Protein AF-B4G5T5-F1 (afdb_monomer)

pLDDT: mean 80.89, std 23.99, range [21.5, 98.88]

InterPro domains:
  IPR000542 Acyltransferase ChoActase/COT/CPT [PS00440] (397-424)
  IPR000542 Acyltransferase ChoActase/COT/CPT [PTHR22589] (77-464)
  IPR023213 Chloramphenicol acetyltransferase-like domain superfamily [G3DSA:3.30.559.10] (88-148)
  IPR039551 Choline/Carnitine o-acyltransferase, domain 1 and 2 [PF00755] (92-477)
  IPR042231 Choline/Carnitine o-acyltransferase, domain 2 [G3DSA:3.30.559.70] (149-470)

Solvent-accessible surface area (backbone atoms only — not comparable to full-atom values): 28718 Å² total; per-residue (Å²): 133,82,88,80,86,80,91,81,91,89,86,82,87,83,92,90,80,95,79,84,89,85,88,84,92,81,88,82,90,82,89,86,91,84,77,86,75,74,69,66,64,66,60,62,64,66,65,71,78,76,76,92,78,84,82,95,83,80,96,78,65,81,78,69,75,79,72,69,79,90,82,81,85,76,99,66,79,55,50,44,101,61,67,43,63,73,72,70,81,60,71,81,80,77,57,68,69,59,53,53,53,51,50,51,63,66,39,57,87,78,46,54,72,71,58,49,54,52,50,52,52,52,48,52,56,34,63,33,89,93,27,64,43,59,56,53,51,50,52,51,51,56,39,37,74,76,37,77,52,64,54,52,69,58,50,50,34,66,75,42,30,56,51,48,64,30,39,51,77,75,57,23,55,46,42,70,48,88,53,48,90,50,92,49,71,63,50,52,17,45,54,52,16,51,53,51,48,41,51,48,55,50,50,50,32,53,69,73,40,65,62,78,84,50,50,38,84,63,100,50,63,70,41,75,51,86,63,71,40,62,77,33,46,51,21,16,21,52,42,62,25,68,80,44,37,48,78,46,68,58,81,87,73,83,64,92,64,60,67,39,36,31,32,38,22,34,81,30,41,40,27,47,41,76,48,25,36,66,92,75,46,68,60,50,53,49,52,42,16,51,49,45,43,48,50,71,58,51,58,76,68,57,96,61,87,58,72,46,66,27,29,45,46,53,32,37,30,41,58,29,20,52,55,48,55,62,42,48,73,37,71,62,34,36,52,48,51,50,52,57,39,58,11,43,37,35,39,24,50,41,76,71,77,60,64,75,49,82,51,77,89,53,95,85,58,79,80,73,91,56,59,38,83,82,29,42,57,63,35,49,35,43,43,29,30,50,17,76,20,56,92,59,38,27,19,31,42,57,59,38,32,23,35,30,42,35,42,28,72,61,16,42,35,36,31,30,32,30,47,87,53,38,63,68,67,60,56,48,54,53,52,51,54,42,50,49,50,50,66,78,53,63,84,76,88,77,70,66,73,86,69,92,67,80,77,59,50,70,60,72,76,79,69,91,43,77,66,63,53,50,45,54,61,50,36,35,48,56,53,41,58,79,75,112

Structure (mmCIF, N/CA/C/O backbone):
data_AF-B4G5T5-F1
#
_entry.id   AF-B4G5T5-F1
#
loop_
_atom_site.group_PDB
_atom_site.id
_atom_site.type_symbol
_atom_site.label_atom_id
_atom_site.label_alt_id
_atom_site.label_comp_id
_atom_site.label_asym_id
_atom_site.label_entity_id
_atom_site.label_seq_id
_atom_site.pdbx_PDB_ins_code
_atom_site.Cartn_x
_atom_site.Cartn_y
_atom_site.Cartn_z
_atom_site.occupancy
_atom_site.B_iso_or_equiv
_atom_site.auth_seq_id
_atom_site.auth_comp_id
_atom_site.auth_asym_id
_atom_site.auth_atom_id
_atom_site.pdbx_PDB_model_num
ATOM 1 N N . VAL A 1 1 ? 51.415 0.423 29.232 1.00 28.81 1 VAL A N 1
ATOM 2 C CA . VAL A 1 1 ? 52.411 -0.568 28.765 1.00 28.81 1 VAL A CA 1
ATOM 3 C C . VAL A 1 1 ? 51.778 -1.937 28.907 1.00 28.81 1 VAL A C 1
ATOM 5 O O . VAL A 1 1 ? 51.051 -2.145 29.869 1.00 28.81 1 VAL A O 1
ATOM 8 N N . ALA A 1 2 ? 51.935 -2.762 27.881 1.00 24.05 2 ALA A N 1
ATOM 9 C CA . ALA A 1 2 ? 51.222 -4.009 27.656 1.00 24.05 2 ALA A CA 1
ATOM 10 C C . ALA A 1 2 ? 51.427 -5.075 28.756 1.00 24.05 2 ALA A C 1
ATOM 12 O O . ALA A 1 2 ? 52.429 -5.042 29.463 1.00 24.05 2 ALA A O 1
ATOM 13 N N . SER A 1 3 ? 50.446 -5.984 28.843 1.00 24.88 3 SER A N 1
ATOM 14 C CA . SER A 1 3 ? 50.567 -7.440 29.069 1.00 24.88 3 SER A CA 1
ATOM 15 C C . SER A 1 3 ? 51.684 -7.973 29.980 1.00 24.88 3 SER A C 1
ATOM 17 O O . SER A 1 3 ? 52.857 -7.864 29.640 1.00 24.88 3 SER A O 1
ATOM 19 N N . ASN A 1 4 ? 51.316 -8.728 31.023 1.00 25.11 4 ASN A N 1
ATOM 20 C CA . ASN A 1 4 ? 51.549 -10.180 31.040 1.00 25.11 4 ASN A CA 1
ATOM 21 C C . ASN A 1 4 ? 50.925 -10.883 32.260 1.00 25.11 4 ASN A C 1
ATOM 23 O O . ASN A 1 4 ? 50.851 -10.329 33.354 1.00 25.11 4 ASN A O 1
ATOM 27 N N . GLU A 1 5 ? 50.469 -12.106 31.975 1.00 26.98 5 GLU A N 1
ATOM 28 C CA . GLU A 1 5 ? 50.467 -13.356 32.759 1.00 26.98 5 GLU A CA 1
ATOM 29 C C . GLU A 1 5 ? 51.291 -13.328 34.065 1.00 26.98 5 GLU A C 1
ATOM 31 O O . GLU A 1 5 ? 52.328 -12.686 34.137 1.00 26.98 5 GLU A O 1
ATOM 36 N N . GLY A 1 6 ? 50.987 -14.040 35.148 1.00 23.56 6 GLY A N 1
ATOM 37 C CA . GLY A 1 6 ? 50.157 -15.214 35.378 1.00 23.56 6 GLY A CA 1
ATOM 38 C C . GLY A 1 6 ? 50.764 -15.985 36.569 1.00 23.56 6 GLY A C 1
ATOM 39 O O . GLY A 1 6 ? 51.978 -16.031 36.719 1.00 23.56 6 GLY A O 1
ATOM 40 N N . ASN A 1 7 ? 49.897 -16.591 37.384 1.00 25.59 7 ASN A N 1
ATOM 41 C CA . ASN A 1 7 ? 50.118 -17.725 38.300 1.00 25.59 7 ASN A CA 1
ATOM 42 C C . ASN A 1 7 ? 51.129 -17.691 39.471 1.00 25.59 7 ASN A C 1
ATOM 44 O O . ASN A 1 7 ? 52.339 -17.595 39.314 1.00 25.59 7 ASN A O 1
ATOM 48 N N . SER A 1 8 ? 50.605 -18.059 40.647 1.00 23.95 8 SER A N 1
ATOM 49 C CA . SER A 1 8 ? 51.092 -19.161 41.512 1.00 23.95 8 SER A CA 1
ATOM 50 C C . SER A 1 8 ? 49.940 -19.538 42.474 1.00 23.95 8 SER A C 1
ATOM 52 O O . SER A 1 8 ? 49.374 -18.659 43.111 1.00 23.95 8 SER A O 1
ATOM 54 N N . SER A 1 9 ? 49.310 -20.723 42.364 1.00 27.17 9 SER A N 1
ATOM 55 C CA . SER A 1 9 ? 49.694 -22.061 42.893 1.00 27.17 9 SER A CA 1
ATOM 56 C C . SER A 1 9 ? 49.609 -22.122 44.429 1.00 27.17 9 SER A C 1
ATOM 58 O O . SER A 1 9 ? 50.094 -21.202 45.069 1.00 27.17 9 SER A O 1
ATOM 60 N N . ALA A 1 10 ? 49.103 -23.131 45.142 1.00 28.48 10 ALA A N 1
ATOM 61 C CA . ALA A 1 10 ? 48.716 -24.537 44.935 1.00 28.48 10 ALA A CA 1
ATOM 62 C C . ALA A 1 10 ? 47.930 -24.950 46.229 1.00 28.48 10 ALA A C 1
ATOM 64 O O . ALA A 1 10 ? 47.843 -24.135 47.140 1.00 28.48 10 ALA A O 1
ATOM 65 N N . ALA A 1 11 ? 47.377 -26.135 46.509 1.00 28.88 11 ALA A N 1
ATOM 66 C CA . ALA A 1 11 ? 47.251 -27.457 45.894 1.00 28.88 11 ALA A CA 1
ATOM 67 C C . ALA A 1 11 ? 46.237 -28.269 46.751 1.00 28.88 11 ALA A C 1
ATOM 69 O O . ALA A 1 11 ? 46.096 -27.986 47.941 1.00 28.88 11 ALA A O 1
ATOM 70 N N . GLY A 1 12 ? 45.629 -29.328 46.191 1.00 24.84 12 GLY A N 1
ATOM 71 C CA . GLY A 1 12 ? 44.997 -30.405 46.976 1.00 24.84 12 GLY A CA 1
ATOM 72 C C . GLY A 1 12 ? 43.913 -31.233 46.262 1.00 24.84 12 GLY A C 1
ATOM 73 O O . GLY A 1 12 ? 42.741 -30.897 46.354 1.00 24.84 12 GLY A O 1
ATOM 74 N N . SER A 1 13 ? 44.346 -32.299 45.568 1.00 28.83 13 SER A N 1
ATOM 75 C CA . SER A 1 13 ? 43.684 -33.577 45.169 1.00 28.83 13 SER A CA 1
ATOM 76 C C . SER A 1 13 ? 42.284 -33.913 45.735 1.00 28.83 13 SER A C 1
ATOM 78 O O . SER A 1 13 ? 42.043 -33.670 46.907 1.00 28.83 13 SER A O 1
ATOM 80 N N . GLY A 1 14 ? 41.352 -34.615 45.075 1.00 25.20 14 GLY A N 1
ATOM 81 C CA . GLY A 1 14 ? 41.384 -35.473 43.885 1.00 25.20 14 GLY A CA 1
ATOM 82 C C . GLY A 1 14 ? 40.463 -36.701 44.089 1.00 25.20 14 GLY A C 1
ATOM 83 O O . GLY A 1 14 ? 40.555 -37.346 45.124 1.00 25.20 14 GLY A O 1
ATOM 84 N N . ALA A 1 15 ? 39.651 -37.018 43.067 1.00 26.38 15 ALA A N 1
ATOM 85 C CA . ALA A 1 15 ? 38.946 -38.288 42.788 1.00 26.38 15 ALA A CA 1
ATOM 86 C C . ALA A 1 15 ? 37.673 -38.677 43.588 1.00 26.38 15 ALA A C 1
ATOM 88 O O . ALA A 1 15 ? 37.775 -39.313 44.623 1.00 26.38 15 ALA A O 1
ATOM 89 N N . GLU A 1 16 ? 36.485 -38.407 43.013 1.00 28.25 16 GLU A N 1
ATOM 90 C CA . GLU A 1 16 ? 35.292 -39.297 42.978 1.00 28.25 16 GLU A CA 1
ATOM 91 C C . GLU A 1 16 ? 34.114 -38.601 42.246 1.00 28.25 16 GLU A C 1
ATOM 93 O O . GLU A 1 16 ? 33.426 -37.767 42.825 1.00 28.25 16 GLU A O 1
ATOM 98 N N . SER A 1 17 ? 33.893 -38.894 40.952 1.00 29.84 17 SER A N 1
ATOM 99 C CA . SER A 1 17 ? 32.582 -38.736 40.251 1.00 29.84 17 SER A CA 1
ATOM 100 C C . SER A 1 17 ? 32.597 -39.117 38.757 1.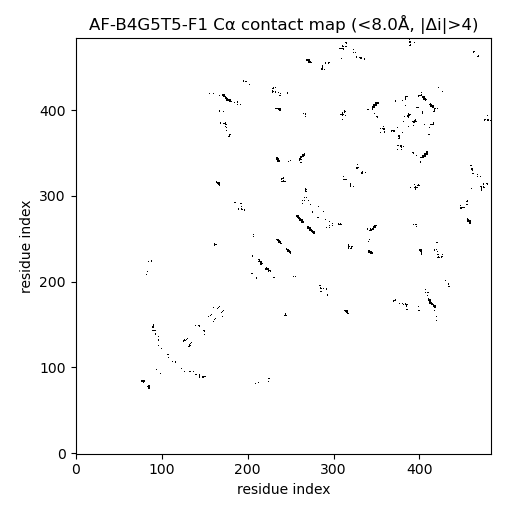00 29.84 17 SER A C 1
ATOM 102 O O . SER A 1 17 ? 31.680 -38.791 38.004 1.00 29.84 17 SER A O 1
ATOM 104 N N . ALA A 1 18 ? 33.596 -39.873 38.297 1.00 30.55 18 ALA A N 1
ATOM 105 C CA . ALA A 1 18 ? 33.568 -40.509 36.982 1.00 30.55 18 ALA A CA 1
ATOM 106 C C . ALA A 1 18 ? 32.863 -41.879 37.071 1.00 30.55 18 ALA A C 1
ATOM 108 O O . ALA A 1 18 ? 33.518 -42.914 37.011 1.00 30.55 18 ALA A O 1
ATOM 109 N N . ALA A 1 19 ? 31.539 -41.895 37.278 1.00 29.80 19 ALA A N 1
ATOM 110 C CA . ALA A 1 19 ? 30.765 -43.149 37.308 1.00 29.80 19 ALA A CA 1
ATOM 111 C C . ALA A 1 19 ? 29.279 -43.053 36.893 1.00 29.80 19 ALA A C 1
ATOM 113 O O . ALA A 1 19 ? 28.571 -44.049 37.015 1.00 29.80 19 ALA A O 1
ATOM 114 N N . LEU A 1 20 ? 28.780 -41.921 36.370 1.00 29.08 20 LEU A N 1
ATOM 115 C CA . LEU A 1 20 ? 27.360 -41.808 35.966 1.00 29.08 20 LEU A CA 1
ATOM 116 C C . LEU A 1 20 ? 27.100 -41.624 34.458 1.00 29.08 20 LEU A C 1
ATOM 118 O O . LEU A 1 20 ? 25.947 -41.555 34.044 1.00 29.08 20 LEU A O 1
ATOM 122 N N . PHE A 1 21 ? 28.143 -41.605 33.623 1.00 29.69 21 PHE A N 1
ATOM 123 C CA . PHE A 1 21 ? 28.035 -41.455 32.164 1.00 29.69 21 PHE A CA 1
ATOM 124 C C . PHE A 1 21 ? 28.532 -42.701 31.423 1.00 29.69 21 PHE A C 1
ATOM 126 O O . PHE A 1 21 ? 29.541 -42.666 30.731 1.00 29.69 21 PHE A O 1
ATOM 133 N N . SER A 1 22 ? 27.843 -43.833 31.585 1.00 27.75 22 SER A N 1
ATOM 134 C CA . SER A 1 22 ? 27.989 -44.997 30.695 1.00 27.75 22 SER A CA 1
ATOM 135 C C . SER A 1 22 ? 26.989 -46.088 31.081 1.00 27.75 22 SER A C 1
ATOM 137 O O . SER A 1 22 ? 27.328 -46.992 31.846 1.00 27.75 22 SER A O 1
ATOM 139 N N . LYS A 1 23 ? 25.764 -46.010 30.550 1.00 26.45 23 LYS A N 1
ATOM 140 C CA . LYS A 1 23 ? 24.925 -47.149 30.118 1.00 26.45 23 LYS A CA 1
ATOM 141 C C . LYS A 1 23 ? 23.498 -46.666 29.884 1.00 26.45 23 LYS A C 1
ATOM 143 O O . LYS A 1 23 ? 22.760 -46.456 30.834 1.00 26.45 23 LYS A O 1
ATOM 148 N N . LEU A 1 24 ? 23.161 -46.533 28.601 1.00 25.75 24 LEU A N 1
ATOM 149 C CA . LEU A 1 24 ? 21.877 -46.870 27.954 1.00 25.75 24 LEU A CA 1
ATOM 150 C C . LEU A 1 24 ? 21.599 -45.942 26.757 1.00 25.75 24 LEU A C 1
ATOM 152 O O . LEU A 1 24 ? 20.553 -45.318 26.635 1.00 25.75 24 LEU A O 1
ATOM 156 N N . ARG A 1 25 ? 22.546 -45.922 25.808 1.00 23.75 25 ARG A N 1
ATOM 157 C CA . ARG A 1 25 ? 22.196 -45.991 24.385 1.00 23.75 25 ARG A CA 1
ATOM 158 C C . ARG A 1 25 ? 22.183 -47.469 24.004 1.00 23.75 25 ARG A C 1
ATOM 160 O O . ARG A 1 25 ? 23.242 -48.086 23.963 1.00 23.75 25 ARG A O 1
ATOM 167 N N . SER A 1 26 ? 21.002 -48.030 23.781 1.00 24.64 26 SER A N 1
ATOM 168 C CA . SER A 1 26 ? 20.723 -49.076 22.781 1.00 24.64 26 SER A CA 1
ATOM 169 C C . SER A 1 26 ? 19.317 -49.616 23.015 1.00 24.64 26 SER A C 1
ATOM 171 O O . SER A 1 26 ? 19.114 -50.448 23.879 1.00 24.64 26 SER A O 1
ATOM 173 N N . PHE A 1 27 ? 18.345 -49.099 22.268 1.00 24.08 27 PHE A N 1
ATOM 174 C CA . PHE A 1 27 ? 17.379 -49.887 21.498 1.00 24.08 27 PHE A CA 1
ATOM 175 C C . PHE A 1 27 ? 16.739 -48.931 20.488 1.00 24.08 27 PHE A C 1
ATOM 177 O O . PHE A 1 27 ? 16.380 -47.804 20.817 1.00 24.08 27 PHE A O 1
ATOM 184 N N . SER A 1 28 ? 16.718 -49.355 19.230 1.00 23.62 28 SER A N 1
ATOM 185 C CA . SER A 1 28 ? 16.279 -48.582 18.072 1.00 23.62 28 SER A CA 1
ATOM 186 C C . SER A 1 28 ? 15.013 -49.214 17.486 1.00 23.62 28 SER A C 1
ATOM 188 O O . SER A 1 28 ? 14.909 -50.437 17.475 1.00 23.62 28 SER A O 1
ATOM 190 N N . ILE A 1 29 ? 14.152 -48.350 16.931 1.00 25.45 29 ILE A N 1
ATOM 191 C CA . ILE A 1 29 ? 13.119 -48.580 15.898 1.00 25.45 29 ILE A CA 1
ATOM 192 C C . ILE A 1 29 ? 11.773 -49.195 16.349 1.00 25.45 29 ILE A C 1
ATOM 194 O O . ILE A 1 29 ? 11.690 -50.349 16.753 1.00 25.45 29 ILE A O 1
ATOM 198 N N . GLY A 1 30 ? 10.695 -48.413 16.159 1.00 21.50 30 GLY A N 1
ATOM 199 C CA . GLY A 1 30 ? 9.293 -48.852 16.226 1.00 21.50 30 GLY A CA 1
ATOM 200 C C . GLY A 1 30 ? 8.261 -47.706 16.139 1.00 21.50 30 GLY A C 1
ATOM 201 O O . GLY A 1 30 ? 7.861 -47.165 17.158 1.00 21.50 30 GLY A O 1
ATOM 202 N N . SER A 1 31 ? 7.875 -47.345 14.911 1.00 26.23 31 SER A N 1
ATOM 203 C CA . SER A 1 31 ? 6.613 -46.734 14.414 1.00 26.23 31 SER A CA 1
ATOM 204 C C . SER A 1 31 ? 5.463 -46.304 15.370 1.00 26.23 31 SER A C 1
ATOM 206 O O . SER A 1 31 ? 4.921 -47.141 16.087 1.00 26.23 31 SER A O 1
ATOM 208 N N . GLY A 1 32 ? 4.933 -45.077 15.179 1.00 25.69 32 GLY A N 1
ATOM 209 C CA . GLY A 1 32 ? 3.507 -44.712 15.400 1.00 25.69 32 GLY A CA 1
ATOM 210 C C . GLY A 1 32 ? 3.202 -43.615 16.453 1.00 25.69 32 GLY A C 1
ATOM 211 O O . GLY A 1 32 ? 3.897 -43.553 17.463 1.00 25.69 32 GLY A O 1
ATOM 212 N N . PRO A 1 33 ? 2.182 -42.742 16.250 1.00 35.97 33 PRO A N 1
ATOM 213 C CA . PRO A 1 33 ? 2.045 -41.454 16.945 1.00 35.97 33 PRO A CA 1
ATOM 214 C C . PRO A 1 33 ? 1.273 -41.569 18.267 1.00 35.97 33 PRO A C 1
ATOM 216 O O . PRO A 1 33 ? 0.275 -42.278 18.339 1.00 35.97 33 PRO A O 1
ATOM 219 N N . ASN A 1 34 ? 1.673 -40.823 19.302 1.00 28.05 34 ASN A N 1
ATOM 220 C CA . ASN A 1 34 ? 0.846 -40.627 20.496 1.00 28.05 34 ASN A CA 1
ATOM 221 C C . ASN A 1 34 ? 0.963 -39.193 21.037 1.00 28.05 34 ASN A C 1
ATOM 223 O O . ASN A 1 34 ? 2.043 -38.707 21.357 1.00 28.05 34 ASN A O 1
ATOM 227 N N . SER A 1 35 ? -0.198 -38.541 21.112 1.00 32.28 35 SER A N 1
ATOM 228 C CA . SER A 1 35 ? -0.448 -37.135 21.449 1.00 32.28 35 SER A CA 1
ATOM 229 C C . SER A 1 35 ? -0.288 -36.786 22.947 1.00 32.28 35 SER A C 1
ATOM 231 O O . SER A 1 35 ? -0.582 -37.642 23.789 1.00 32.28 35 SER A O 1
ATOM 233 N N . PRO A 1 36 ? -0.005 -35.518 23.320 1.00 31.38 36 PRO A N 1
ATOM 234 C CA . PRO A 1 36 ? 0.197 -35.064 24.710 1.00 31.38 36 PRO A CA 1
ATOM 235 C C . PRO A 1 36 ? -1.067 -34.931 25.588 1.00 31.38 36 PRO A C 1
ATOM 237 O O . PRO A 1 36 ? -1.013 -34.336 26.661 1.00 31.38 36 PRO A O 1
ATOM 240 N N . GLN A 1 37 ? -2.225 -35.464 25.187 1.00 34.09 37 GLN A N 1
ATOM 241 C CA . GLN A 1 37 ? -3.495 -35.239 25.903 1.00 34.09 37 GLN A CA 1
ATOM 242 C C . GLN A 1 37 ? -3.726 -36.153 27.124 1.00 34.09 37 GLN A C 1
ATOM 244 O O . GLN A 1 37 ? -4.677 -35.948 27.876 1.00 34.09 37 GLN A O 1
ATOM 249 N N . ARG A 1 38 ? -2.859 -37.142 27.387 1.00 32.59 38 ARG A N 1
ATOM 250 C CA . ARG A 1 38 ? -3.084 -38.148 28.449 1.00 32.59 38 ARG A CA 1
ATOM 251 C C . ARG A 1 38 ? -2.396 -37.891 29.793 1.00 32.59 38 ARG A C 1
ATOM 253 O O . ARG A 1 38 ? -2.639 -38.634 30.737 1.00 32.59 38 ARG A O 1
ATOM 260 N N . VAL A 1 39 ? -1.589 -36.838 29.919 1.00 36.91 39 VAL A N 1
ATOM 261 C CA . VAL A 1 39 ? -0.920 -36.500 31.195 1.00 36.91 39 VAL A CA 1
ATOM 262 C C . VAL A 1 39 ? -1.749 -35.513 32.036 1.00 36.91 39 VAL A C 1
ATOM 264 O O . VAL A 1 39 ? -1.662 -35.510 33.262 1.00 36.91 39 VAL A O 1
ATOM 267 N N . VAL A 1 40 ? -2.655 -34.751 31.413 1.00 36.88 40 VAL A N 1
ATOM 268 C CA . VAL A 1 40 ? -3.466 -33.717 32.088 1.00 36.88 40 VAL A CA 1
ATOM 269 C C . VAL A 1 40 ? -4.691 -34.293 32.824 1.00 36.88 40 VAL A C 1
ATOM 271 O O . VAL A 1 40 ? -5.188 -33.686 33.774 1.00 36.88 40 VAL A O 1
ATOM 274 N N . SER A 1 41 ? -5.156 -35.502 32.487 1.00 35.91 41 SER A N 1
ATOM 275 C CA . SER A 1 41 ? -6.327 -36.107 33.147 1.00 35.91 41 SER A CA 1
ATOM 276 C C . SER A 1 41 ? -6.047 -36.631 34.562 1.00 35.91 41 SER A C 1
ATOM 278 O O . SER A 1 41 ? -6.965 -36.695 35.377 1.00 35.91 41 SER A O 1
ATOM 280 N N . ASN A 1 42 ? -4.793 -36.954 34.898 1.00 38.59 42 ASN A N 1
ATOM 281 C CA . ASN A 1 42 ? -4.463 -37.603 36.175 1.00 38.59 42 ASN A CA 1
ATOM 282 C C . ASN A 1 42 ? -4.159 -36.625 37.325 1.00 38.59 42 ASN A C 1
ATOM 284 O O . ASN A 1 42 ? -4.200 -37.027 38.485 1.00 38.59 42 ASN A O 1
ATOM 288 N N . LEU A 1 43 ? -3.946 -35.334 37.044 1.00 36.00 43 LEU A N 1
ATOM 289 C CA . LEU A 1 43 ? -3.779 -34.303 38.082 1.00 36.00 43 LEU A CA 1
ATOM 290 C C . LEU A 1 43 ? -5.112 -33.701 38.561 1.00 36.00 43 LEU A C 1
ATOM 292 O O . LEU A 1 43 ? -5.214 -33.266 39.707 1.00 36.00 43 LEU A O 1
ATOM 296 N N . ARG A 1 44 ? -6.165 -33.731 37.730 1.00 37.56 44 ARG A N 1
ATOM 297 C CA . ARG A 1 44 ? -7.490 -33.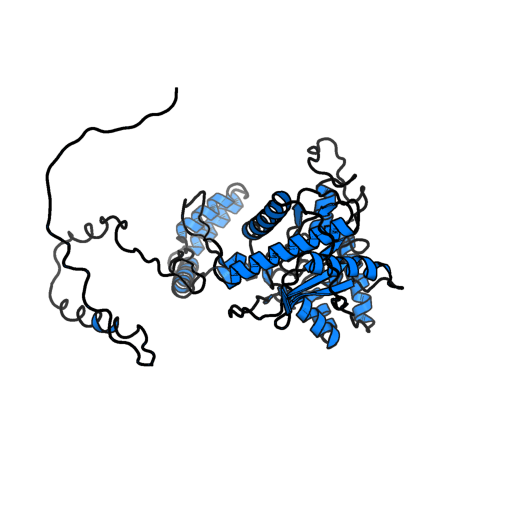178 38.080 1.00 37.56 44 ARG A CA 1
ATOM 298 C C . ARG A 1 44 ? -8.275 -34.055 39.067 1.00 37.56 44 ARG A C 1
ATOM 300 O O . ARG A 1 44 ? -9.024 -33.521 39.883 1.00 37.56 44 ARG A O 1
ATOM 307 N N . GLY A 1 45 ? -8.066 -35.374 39.033 1.00 38.16 45 GLY A N 1
ATOM 308 C CA . GLY A 1 45 ? -8.714 -36.333 39.942 1.00 38.16 45 GLY A CA 1
ATOM 309 C C . GLY A 1 45 ? -8.093 -36.408 41.343 1.00 38.16 45 GLY A C 1
ATOM 310 O O . GLY A 1 45 ? -8.769 -36.781 42.296 1.00 38.16 45 GLY A O 1
ATOM 311 N N . PHE A 1 46 ? -6.826 -36.012 41.502 1.00 36.59 46 PHE A N 1
ATOM 312 C CA . PHE A 1 46 ? -6.139 -36.073 42.798 1.00 36.59 46 PHE A CA 1
ATOM 313 C C . PHE A 1 46 ? -6.470 -34.874 43.707 1.00 36.59 46 PHE A C 1
ATOM 315 O O . PHE A 1 46 ? -6.455 -34.990 44.931 1.00 36.59 46 PHE A O 1
ATOM 322 N N . LEU A 1 47 ? -6.834 -33.728 43.120 1.00 37.53 47 LEU A N 1
ATOM 323 C CA . LEU A 1 47 ? -7.165 -32.496 43.850 1.00 37.53 47 LEU A CA 1
ATOM 324 C C . LEU A 1 47 ? -8.634 -32.402 44.292 1.00 37.53 47 LEU A C 1
ATOM 326 O O . LEU A 1 47 ? -8.958 -31.616 45.179 1.00 37.53 47 LEU A O 1
ATOM 330 N N . THR A 1 48 ? -9.529 -33.214 43.727 1.00 39.00 48 THR A N 1
ATOM 331 C CA . THR A 1 48 ? -10.971 -33.167 44.029 1.00 39.00 48 THR A CA 1
ATOM 332 C C . THR A 1 48 ? -11.379 -33.991 45.254 1.00 39.00 48 THR A C 1
ATOM 334 O O . THR A 1 48 ? -12.470 -33.788 45.773 1.00 39.00 48 THR A O 1
ATOM 337 N N . HIS A 1 49 ? -10.509 -34.860 45.785 1.00 36.34 49 HIS A N 1
ATOM 338 C CA . HIS A 1 49 ? -10.879 -35.793 46.862 1.00 36.34 49 HIS A CA 1
ATOM 339 C C . HIS A 1 49 ? -10.374 -35.421 48.272 1.00 36.34 49 HIS A C 1
ATOM 341 O O . HIS A 1 49 ? -10.499 -36.223 49.199 1.00 36.34 49 HIS A O 1
ATOM 347 N N . ARG A 1 50 ? -9.813 -34.215 48.469 1.00 38.50 50 ARG A N 1
ATOM 348 C CA . ARG A 1 50 ? -9.266 -33.769 49.772 1.00 38.50 50 ARG A CA 1
ATOM 349 C C . ARG A 1 50 ? -9.765 -32.418 50.301 1.00 38.50 50 ARG A C 1
ATOM 351 O O . ARG A 1 50 ? -9.223 -31.936 51.288 1.00 38.50 50 ARG A O 1
ATOM 358 N N . LEU A 1 51 ? -10.803 -31.827 49.709 1.00 39.28 51 LEU A N 1
ATOM 359 C CA . LEU A 1 51 ? -11.318 -30.507 50.121 1.00 39.28 51 LEU A CA 1
ATOM 360 C C . LEU A 1 51 ? -12.778 -30.510 50.603 1.00 39.28 51 LEU A C 1
ATOM 362 O O . LEU A 1 51 ? -13.457 -29.494 50.514 1.00 39.28 51 LEU A O 1
ATOM 366 N N . SER A 1 52 ? -13.273 -31.620 51.154 1.00 36.31 52 SER A N 1
ATOM 367 C CA . SER A 1 52 ? -14.645 -31.695 51.680 1.00 36.31 52 SER A CA 1
ATOM 368 C C . SER A 1 52 ? -14.761 -31.620 53.205 1.00 36.31 52 SER A C 1
ATOM 370 O O . SER A 1 52 ? -15.789 -32.022 53.728 1.00 36.31 52 SER A O 1
ATOM 372 N N . ASN A 1 53 ? -13.760 -31.120 53.934 1.00 35.34 53 ASN A N 1
ATOM 373 C CA . ASN A 1 53 ? -13.878 -30.851 55.373 1.00 35.34 53 ASN A CA 1
ATOM 374 C C . ASN A 1 53 ? -12.919 -29.724 55.764 1.00 35.34 53 ASN A C 1
ATOM 376 O O . ASN A 1 53 ? -11.723 -29.981 55.773 1.00 35.34 53 ASN A O 1
ATOM 380 N N . ILE A 1 54 ? -13.431 -28.522 56.060 1.00 34.19 54 ILE A N 1
ATOM 381 C CA . ILE A 1 54 ? -12.927 -27.534 57.043 1.00 34.19 54 ILE A CA 1
ATOM 382 C C . ILE A 1 54 ? -13.902 -26.334 57.044 1.00 34.19 54 ILE A C 1
ATOM 384 O O . ILE A 1 54 ? -14.164 -25.720 56.011 1.00 34.19 54 ILE A O 1
ATOM 388 N N . THR A 1 55 ? -14.461 -26.028 58.215 1.00 34.16 55 THR A N 1
ATOM 389 C CA . THR A 1 55 ? -15.299 -24.856 58.538 1.00 34.16 55 THR A CA 1
ATOM 390 C C . THR A 1 55 ? -14.455 -23.599 58.840 1.00 34.16 55 THR A C 1
ATOM 392 O O . THR A 1 55 ? -13.248 -23.721 59.041 1.00 34.16 55 THR A O 1
ATOM 395 N N . PRO A 1 56 ? -15.046 -22.384 58.865 1.00 40.62 56 PRO A N 1
ATOM 396 C CA . PRO A 1 56 ? -14.314 -21.141 58.629 1.00 40.62 56 PRO A CA 1
ATOM 397 C C . PRO A 1 56 ? -13.857 -20.435 59.915 1.00 40.62 56 PRO A C 1
ATOM 399 O O . PRO A 1 56 ? -14.678 -19.903 60.655 1.00 40.62 56 PRO A O 1
ATOM 402 N N . SER A 1 57 ? -12.545 -20.341 60.125 1.00 33.00 57 SER A N 1
ATOM 403 C CA . SER A 1 57 ? -11.911 -19.272 60.912 1.00 33.00 57 SER A CA 1
ATOM 404 C C . SER A 1 57 ? -10.396 -19.306 60.693 1.00 33.00 57 SER A C 1
ATOM 406 O O . SER A 1 57 ? -9.735 -20.194 61.215 1.00 33.00 57 SER A O 1
ATOM 408 N N . ASP A 1 58 ? -9.878 -18.409 59.855 1.00 31.86 58 ASP A N 1
ATOM 409 C CA . ASP A 1 58 ? -8.664 -17.607 60.094 1.00 31.86 58 ASP A CA 1
ATOM 410 C C . ASP A 1 58 ? -8.161 -17.000 58.779 1.00 31.86 58 ASP A C 1
ATOM 412 O O . ASP A 1 58 ? -7.684 -17.666 57.853 1.00 31.86 58 ASP A O 1
ATOM 416 N N . THR A 1 59 ? -8.285 -15.682 58.699 1.00 46.38 59 THR A N 1
ATOM 417 C CA . THR A 1 59 ? -7.682 -14.828 57.681 1.00 46.38 59 THR A CA 1
ATOM 418 C C . THR A 1 59 ? -6.192 -14.682 57.986 1.00 46.38 59 THR A C 1
ATOM 420 O O . THR A 1 59 ? -5.812 -13.827 58.778 1.00 46.38 59 THR A O 1
ATOM 423 N N . GLY A 1 60 ? -5.347 -15.523 57.384 1.00 33.56 60 GLY A N 1
ATOM 424 C CA . GLY A 1 60 ? -3.894 -15.424 57.600 1.00 33.56 60 GLY A CA 1
ATOM 425 C C . GLY A 1 60 ? -2.977 -16.050 56.546 1.00 33.56 60 GLY A C 1
ATOM 426 O O . GLY A 1 60 ? -1.764 -15.947 56.676 1.00 33.56 60 GLY A O 1
ATOM 427 N N . TRP A 1 61 ? -3.503 -16.685 55.492 1.00 33.94 61 TRP A N 1
ATOM 428 C CA . TRP A 1 61 ? -2.668 -17.437 54.535 1.00 33.94 61 TRP A CA 1
ATOM 429 C C . TRP A 1 61 ? -2.666 -16.891 53.098 1.00 33.94 61 TRP A C 1
ATOM 431 O O . TRP A 1 61 ? -1.861 -17.332 52.278 1.00 33.94 61 TRP A O 1
ATOM 441 N N . ARG A 1 62 ? -3.529 -15.916 52.773 1.00 34.97 62 ARG A N 1
ATOM 442 C CA . ARG A 1 62 ? -3.639 -15.368 51.405 1.00 34.97 62 ARG A CA 1
ATOM 443 C C . ARG A 1 62 ? -2.500 -14.418 51.015 1.00 34.97 62 ARG A C 1
ATOM 445 O O . ARG A 1 62 ? -2.230 -14.287 49.827 1.00 34.97 62 ARG A O 1
ATOM 452 N N . ASP A 1 63 ? -1.759 -13.881 51.982 1.00 34.88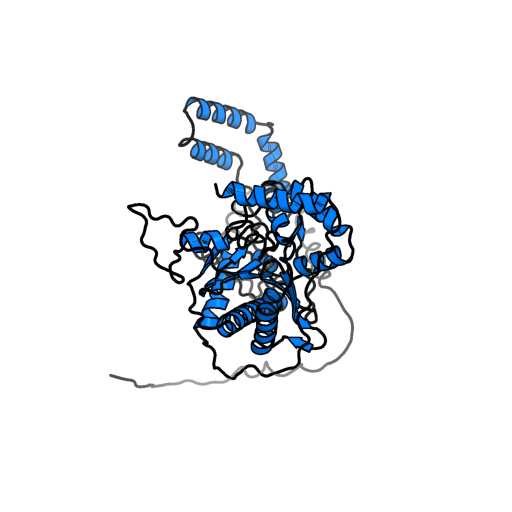 63 ASP A N 1
ATOM 453 C CA . ASP A 1 63 ? -0.666 -12.931 51.718 1.00 34.88 63 ASP A CA 1
ATOM 454 C C . ASP A 1 63 ? 0.713 -13.591 51.525 1.00 34.88 63 ASP A C 1
ATOM 456 O O . ASP A 1 63 ? 1.696 -12.909 51.247 1.00 34.88 63 ASP A O 1
ATOM 460 N N . SER A 1 64 ? 0.813 -14.924 51.622 1.00 34.38 64 SER A N 1
ATOM 461 C CA . SER A 1 64 ? 2.103 -15.640 51.547 1.00 34.38 64 SER A CA 1
ATOM 462 C C . SER A 1 64 ? 2.369 -16.354 50.211 1.00 34.38 64 SER A C 1
ATOM 464 O O . SER A 1 64 ? 3.485 -16.796 49.960 1.00 34.38 64 SER A O 1
ATOM 466 N N . ILE A 1 65 ? 1.379 -16.437 49.311 1.00 35.00 65 ILE A N 1
ATOM 467 C CA . ILE A 1 65 ? 1.551 -17.055 47.977 1.00 35.00 65 ILE A CA 1
ATOM 468 C C . ILE A 1 65 ? 1.977 -16.022 46.913 1.00 35.00 65 ILE A C 1
ATOM 470 O O . ILE A 1 65 ? 2.509 -16.387 45.867 1.00 35.00 65 ILE A O 1
ATOM 474 N N . LEU A 1 66 ? 1.816 -14.722 47.184 1.00 38.72 66 LEU A N 1
ATOM 475 C CA . LEU A 1 66 ? 2.124 -13.643 46.234 1.00 38.72 66 LEU A CA 1
ATOM 476 C C . LEU A 1 66 ? 3.554 -13.077 46.342 1.00 38.72 66 LEU A C 1
ATOM 478 O O . LEU A 1 66 ? 3.888 -12.150 45.608 1.00 38.72 66 LEU A O 1
ATOM 482 N N . SER A 1 67 ? 4.418 -13.624 47.204 1.00 38.03 67 SER A N 1
ATOM 483 C CA . SER A 1 67 ? 5.759 -13.070 47.470 1.00 38.03 67 SER A CA 1
ATOM 484 C C . SER A 1 67 ? 6.940 -13.913 46.968 1.00 38.03 67 SER A C 1
ATOM 486 O O . SER A 1 67 ? 8.090 -13.591 47.267 1.00 38.03 67 SER A O 1
ATOM 488 N N . ILE A 1 68 ? 6.715 -14.950 46.156 1.00 33.47 68 ILE A N 1
ATOM 489 C CA . ILE A 1 68 ? 7.822 -15.720 45.566 1.00 33.47 68 ILE A CA 1
ATOM 490 C C . ILE A 1 68 ? 8.272 -15.058 44.249 1.00 33.47 68 ILE A C 1
ATOM 492 O O . ILE A 1 68 ? 7.452 -14.885 43.342 1.00 33.47 68 ILE A O 1
ATOM 496 N N . PRO A 1 69 ? 9.563 -14.704 44.081 1.00 32.22 69 PRO A N 1
ATOM 497 C CA . PRO A 1 69 ? 10.063 -14.142 42.832 1.00 32.22 69 PRO A CA 1
ATOM 498 C C . PRO A 1 69 ? 9.888 -15.147 41.685 1.00 32.22 69 PRO A C 1
ATOM 500 O O . PRO A 1 69 ? 10.467 -16.232 41.715 1.00 32.22 69 PRO A O 1
ATOM 503 N N . LYS A 1 70 ? 9.159 -14.757 40.630 1.00 38.81 70 LYS A N 1
ATOM 504 C CA . LYS A 1 70 ? 8.960 -15.486 39.354 1.00 38.81 70 LYS A CA 1
ATOM 505 C C . LYS A 1 70 ? 10.253 -15.774 38.557 1.00 38.81 70 LYS A C 1
ATOM 507 O O . LYS A 1 70 ? 10.207 -15.969 37.349 1.00 38.81 70 LYS A O 1
ATOM 512 N N . LYS A 1 71 ? 11.431 -15.766 39.181 1.00 35.16 71 LYS A N 1
ATOM 513 C CA . LYS A 1 71 ? 12.719 -15.768 38.477 1.00 35.16 71 LYS A CA 1
ATOM 514 C C . LYS A 1 71 ? 13.335 -17.143 38.221 1.00 35.16 71 LYS A C 1
ATOM 516 O O . LYS A 1 71 ? 14.436 -17.172 37.692 1.00 35.16 71 LYS A O 1
ATOM 521 N N . TRP A 1 72 ? 12.686 -18.254 38.580 1.00 33.25 72 TRP A N 1
ATOM 522 C CA . TRP A 1 72 ? 13.395 -19.544 38.611 1.00 33.25 72 TRP A CA 1
ATOM 523 C C . TRP A 1 72 ? 12.638 -20.795 38.151 1.00 33.25 72 TRP A C 1
ATOM 525 O O . TRP A 1 72 ? 13.079 -21.898 38.454 1.00 33.25 72 TRP A O 1
ATOM 535 N N . LEU A 1 73 ? 11.553 -20.669 37.378 1.00 33.84 73 LEU A N 1
ATOM 536 C CA . LEU A 1 73 ? 10.899 -21.831 36.754 1.00 33.84 73 LEU A CA 1
ATOM 537 C C . LEU A 1 73 ? 10.301 -21.485 35.379 1.00 33.84 73 LEU A C 1
ATOM 539 O O . LEU A 1 73 ? 9.108 -21.226 35.275 1.00 33.84 73 LEU A O 1
ATOM 543 N N . SER A 1 74 ? 11.139 -21.465 34.340 1.00 34.62 74 SER A N 1
ATOM 544 C CA . SER A 1 74 ? 10.843 -22.031 33.009 1.00 34.62 74 SER A CA 1
ATOM 545 C C . SER A 1 74 ? 12.031 -21.767 32.078 1.00 34.62 74 SER A C 1
ATOM 547 O O . SER A 1 74 ? 12.226 -20.654 31.601 1.00 34.62 74 SER A O 1
ATOM 549 N N . THR A 1 75 ? 12.852 -22.785 31.835 1.00 37.25 75 THR A N 1
ATOM 550 C CA . THR A 1 75 ? 13.906 -22.793 30.805 1.00 37.25 75 THR A CA 1
ATOM 551 C C . THR A 1 75 ? 13.454 -23.574 29.569 1.00 37.25 75 THR A C 1
ATOM 553 O O . THR A 1 75 ? 14.197 -24.381 29.018 1.00 37.25 75 THR A O 1
ATOM 556 N N . ALA A 1 76 ? 12.216 -23.321 29.143 1.00 38.38 76 ALA A N 1
ATOM 557 C CA . ALA A 1 76 ? 11.727 -23.530 27.785 1.00 38.38 76 ALA A CA 1
ATOM 558 C C . ALA A 1 76 ? 10.464 -22.666 27.634 1.00 38.38 76 ALA A C 1
ATOM 560 O O . ALA A 1 76 ? 9.392 -23.050 28.098 1.00 38.38 76 ALA A O 1
ATOM 561 N N . GLU A 1 77 ? 10.600 -21.458 27.080 1.00 43.69 77 GLU A N 1
ATOM 562 C CA . GLU A 1 77 ? 9.430 -20.684 26.650 1.00 43.69 77 GLU A CA 1
ATOM 563 C C . GLU A 1 77 ? 8.759 -21.502 25.545 1.00 43.69 77 GLU A C 1
ATOM 565 O O . GLU A 1 77 ? 9.381 -21.794 24.523 1.00 43.69 77 GLU A O 1
ATOM 570 N N . SER A 1 78 ? 7.536 -21.972 25.793 1.00 50.41 78 SER A N 1
ATOM 571 C CA . SER A 1 78 ? 6.738 -22.578 24.739 1.00 50.41 78 SER A CA 1
ATOM 572 C C . SER A 1 78 ? 6.438 -21.491 23.714 1.00 50.41 78 SER A C 1
ATOM 574 O O . SER A 1 78 ? 6.198 -20.336 24.078 1.00 50.41 78 SER A O 1
ATOM 576 N N . VAL A 1 79 ? 6.593 -21.840 22.445 1.00 51.94 79 VAL A N 1
ATOM 577 C CA . VAL A 1 79 ? 6.455 -20.911 21.335 1.00 51.94 79 VAL A CA 1
ATOM 578 C C . VAL A 1 79 ? 5.315 -21.358 20.438 1.00 51.94 79 VAL A C 1
ATOM 580 O O . VAL A 1 79 ? 5.131 -22.562 20.234 1.00 51.94 79 VAL A O 1
ATOM 583 N N . ASP A 1 80 ? 4.579 -20.393 19.898 1.00 60.41 80 ASP A N 1
ATOM 584 C CA . ASP A 1 80 ? 3.556 -20.642 18.898 1.00 60.41 80 ASP A CA 1
ATOM 585 C C . ASP A 1 80 ? 4.187 -21.161 17.592 1.00 60.41 80 ASP A C 1
ATOM 587 O O . ASP A 1 80 ? 5.406 -21.307 17.450 1.00 60.41 80 ASP A O 1
ATOM 591 N N . GLU A 1 81 ? 3.347 -21.448 16.599 1.00 51.22 81 GLU A N 1
ATOM 592 C CA . GLU A 1 81 ? 3.769 -21.974 15.293 1.00 51.22 81 GLU A CA 1
ATOM 593 C C . GLU A 1 81 ? 4.770 -21.062 14.540 1.00 51.22 81 GLU A C 1
ATOM 595 O O . GLU A 1 81 ? 5.423 -21.502 13.589 1.00 51.22 81 GLU A O 1
ATOM 600 N N . PHE A 1 82 ? 4.941 -19.815 14.994 1.00 51.34 82 PHE A N 1
ATOM 601 C CA . PHE A 1 82 ? 5.835 -18.805 14.432 1.00 51.34 82 PHE A CA 1
ATOM 602 C C . PHE A 1 82 ? 7.092 -18.560 15.283 1.00 51.34 82 PHE A C 1
ATOM 604 O O . PHE A 1 82 ? 7.862 -17.648 14.981 1.00 51.34 82 PHE A O 1
ATOM 611 N N . GLY A 1 83 ? 7.320 -19.351 16.337 1.00 49.22 83 GLY A N 1
ATOM 612 C CA . GLY A 1 83 ? 8.476 -19.182 17.218 1.00 49.22 83 GLY A CA 1
ATOM 613 C C . GLY A 1 83 ? 8.321 -18.043 18.234 1.00 49.22 83 GLY A C 1
ATOM 614 O O . GLY A 1 83 ? 9.310 -17.659 18.865 1.00 49.22 83 GLY A O 1
ATOM 615 N N . PHE A 1 84 ? 7.111 -17.498 18.419 1.00 59.34 84 PHE A N 1
ATOM 616 C CA . PHE A 1 84 ? 6.853 -16.439 19.397 1.00 59.34 84 PHE A CA 1
ATOM 617 C C . PHE A 1 84 ? 6.428 -17.007 20.744 1.00 59.34 84 PHE A C 1
ATOM 619 O O . PHE A 1 84 ? 5.711 -17.996 20.764 1.00 59.34 84 PHE A O 1
ATOM 626 N N . PRO A 1 85 ? 6.808 -16.390 21.877 1.00 57.19 85 PRO A N 1
ATOM 627 C CA . PRO A 1 85 ? 6.410 -16.877 23.194 1.00 57.19 85 PRO A CA 1
ATOM 628 C C . PRO A 1 85 ? 4.885 -17.037 23.291 1.00 57.19 85 PRO A C 1
ATOM 630 O O . PRO A 1 85 ? 4.158 -16.088 22.999 1.00 57.19 85 PRO A O 1
ATOM 633 N N . ASP A 1 86 ? 4.414 -18.188 23.778 1.00 57.16 86 ASP A N 1
ATOM 634 C CA . ASP A 1 86 ? 2.998 -18.590 23.890 1.00 57.16 86 ASP A CA 1
ATOM 635 C C . ASP A 1 86 ? 2.093 -17.592 24.637 1.00 57.16 86 ASP A C 1
ATOM 637 O O . ASP A 1 86 ? 0.871 -17.729 24.639 1.00 57.16 86 ASP A O 1
ATOM 641 N N . THR A 1 87 ? 2.650 -16.585 25.313 1.00 65.62 87 THR A N 1
ATOM 642 C CA . THR A 1 87 ? 1.865 -15.619 26.084 1.00 65.62 87 THR A CA 1
ATOM 643 C C . THR A 1 87 ? 2.350 -14.188 25.879 1.00 65.62 87 THR A C 1
ATOM 645 O O . THR A 1 87 ? 2.922 -13.572 26.784 1.00 65.62 87 THR A O 1
ATOM 648 N N . LEU A 1 88 ? 2.068 -13.614 24.707 1.00 81.94 88 LEU A N 1
ATOM 649 C CA . LEU A 1 88 ? 1.861 -12.167 24.638 1.00 81.94 88 LEU A CA 1
ATOM 650 C C . LEU A 1 88 ? 0.608 -11.808 25.459 1.00 81.94 88 LEU A C 1
ATOM 652 O O . LEU A 1 88 ? -0.391 -12.530 25.409 1.00 81.94 88 LEU A O 1
ATOM 656 N N . PRO A 1 89 ? 0.626 -10.717 26.244 1.00 87.12 89 PRO A N 1
ATOM 657 C CA . PRO A 1 89 ? -0.545 -10.320 27.011 1.00 87.12 89 PRO A CA 1
ATOM 658 C C . PRO A 1 89 ? -1.691 -9.929 26.070 1.00 87.12 89 PRO A C 1
ATOM 660 O O . PRO A 1 89 ? -1.506 -9.119 25.160 1.00 87.12 89 PRO A O 1
ATOM 663 N N . LYS A 1 90 ? -2.897 -10.460 26.318 1.00 90.25 90 LYS A N 1
ATOM 664 C CA . LYS A 1 90 ? -4.117 -9.997 25.636 1.00 90.25 90 LYS A CA 1
ATOM 665 C C . LYS A 1 90 ? -4.320 -8.503 25.883 1.00 90.25 90 LYS A C 1
ATOM 667 O O . LYS A 1 90 ? -4.124 -8.037 27.010 1.00 90.25 90 LYS A O 1
ATOM 672 N N . ILE A 1 91 ? -4.809 -7.787 24.868 1.00 92.62 91 ILE A N 1
ATOM 673 C CA . ILE A 1 91 ? -5.182 -6.370 24.989 1.00 92.62 91 ILE A CA 1
ATOM 674 C C . ILE A 1 91 ? -6.136 -6.200 26.190 1.00 92.62 91 ILE A C 1
ATOM 676 O O . ILE A 1 91 ? -7.153 -6.902 26.271 1.00 92.62 91 ILE A O 1
ATOM 680 N N . PRO A 1 92 ? -5.820 -5.323 27.160 1.00 94.44 92 PRO A N 1
ATOM 681 C CA . PRO A 1 92 ? -6.675 -5.115 28.324 1.00 94.44 92 PRO A CA 1
ATOM 682 C C . PRO A 1 92 ? -7.983 -4.412 27.937 1.00 94.44 92 PRO A C 1
ATOM 684 O O . PRO A 1 92 ? -8.056 -3.722 26.922 1.00 94.44 92 PRO A O 1
ATOM 687 N N . VAL A 1 93 ? -9.011 -4.571 28.770 1.00 97.44 93 VAL A N 1
ATOM 688 C CA . VAL A 1 93 ? -10.191 -3.694 28.777 1.00 97.44 93 VAL A CA 1
ATOM 689 C C . VAL A 1 93 ? -10.020 -2.771 29.989 1.00 97.44 93 VAL A C 1
ATOM 691 O O . VAL A 1 93 ? -10.083 -3.271 31.114 1.00 97.44 93 VAL A O 1
ATOM 694 N N . PRO A 1 94 ? -9.726 -1.470 29.803 1.00 97.12 94 PRO A N 1
ATOM 695 C CA . PRO A 1 94 ? -9.532 -0.546 30.918 1.00 97.12 94 PRO A CA 1
ATOM 696 C C . PRO A 1 94 ? -10.819 -0.360 31.736 1.00 97.12 94 PRO A C 1
ATOM 698 O O . PRO A 1 94 ? -11.908 -0.480 31.164 1.00 97.12 94 PRO A O 1
ATOM 701 N N . PRO A 1 95 ? -10.727 -0.032 33.038 1.00 97.56 95 PRO A N 1
ATOM 702 C CA . PRO A 1 95 ? -11.899 0.263 33.856 1.00 97.56 95 PRO A CA 1
ATOM 703 C C . PRO A 1 95 ? -12.773 1.352 33.225 1.00 97.56 95 PRO A C 1
ATOM 705 O O . PRO A 1 95 ? -12.268 2.341 32.678 1.00 97.56 95 PRO A O 1
ATOM 708 N N . LEU A 1 96 ? -14.093 1.175 33.306 1.00 97.00 96 LEU A N 1
ATOM 709 C CA . LEU A 1 96 ? -15.054 2.102 32.712 1.00 97.00 96 LEU A CA 1
ATOM 710 C C . LEU A 1 96 ? -14.907 3.508 33.308 1.00 97.00 96 LEU A C 1
ATOM 712 O O . LEU A 1 96 ? -14.830 4.487 32.571 1.00 97.00 96 LEU A O 1
ATOM 716 N N . GLU A 1 97 ? -14.832 3.608 34.631 1.00 95.56 97 GLU A N 1
ATOM 717 C CA . GLU A 1 97 ? -14.761 4.874 35.360 1.00 95.56 97 GLU A CA 1
ATOM 718 C C . GLU A 1 97 ? -13.477 5.645 35.037 1.00 95.56 97 GLU A C 1
ATOM 720 O O . GLU A 1 97 ? -13.527 6.856 34.820 1.00 95.56 97 GLU A O 1
ATOM 725 N N . GLU A 1 98 ? -12.343 4.941 34.947 1.00 97.44 98 GLU A N 1
ATOM 726 C CA . GLU A 1 98 ? -11.054 5.521 34.555 1.00 97.44 98 GLU A CA 1
ATOM 727 C C . GLU A 1 98 ? -11.115 6.040 33.114 1.00 97.44 98 GLU A C 1
ATOM 729 O O . GLU A 1 98 ? -10.816 7.204 32.863 1.00 97.44 98 GLU A O 1
ATOM 734 N N . THR A 1 99 ? -11.628 5.230 32.182 1.00 97.94 99 THR A N 1
ATOM 735 C CA . THR A 1 99 ? -11.792 5.628 30.773 1.00 97.94 99 THR A CA 1
ATOM 736 C C . THR A 1 99 ? -12.659 6.882 30.633 1.00 97.94 99 THR A C 1
ATOM 738 O O . THR A 1 99 ? -12.336 7.784 29.861 1.00 97.94 99 THR A O 1
ATOM 741 N N . MET A 1 100 ? -13.759 6.973 31.388 1.00 98.06 100 MET A N 1
ATOM 742 C CA . MET A 1 100 ? -14.640 8.143 31.364 1.00 98.06 100 MET A CA 1
ATOM 743 C C . MET A 1 100 ? -13.976 9.384 31.971 1.00 98.06 100 MET A C 1
ATOM 745 O O . MET A 1 100 ? -14.129 10.483 31.436 1.00 98.06 100 MET A O 1
ATOM 749 N N . ALA A 1 101 ? -13.219 9.231 33.061 1.00 97.50 101 ALA A N 1
ATOM 750 C CA . ALA A 1 101 ? -12.472 10.333 33.660 1.00 97.50 101 ALA A CA 1
ATOM 751 C C . ALA A 1 101 ? -11.393 10.863 32.704 1.00 97.50 101 ALA A C 1
ATOM 753 O O . ALA A 1 101 ? -11.214 12.075 32.580 1.00 97.50 101 ALA A O 1
ATOM 754 N N . ASP A 1 102 ? -10.690 9.970 32.013 1.00 98.06 102 ASP A N 1
ATOM 755 C CA . ASP A 1 102 ? -9.664 10.303 31.024 1.00 98.06 102 ASP A CA 1
ATOM 756 C C . ASP A 1 102 ? -10.269 11.012 29.813 1.00 98.06 102 ASP A C 1
ATOM 758 O O . ASP A 1 102 ? -9.729 12.019 29.353 1.00 98.06 102 ASP A O 1
ATOM 762 N N . TYR A 1 103 ? -11.436 10.551 29.355 1.00 98.19 103 TYR A N 1
ATOM 763 C CA . TYR A 1 103 ? -12.185 11.191 28.279 1.00 98.19 103 TYR A CA 1
ATOM 764 C C . TYR A 1 103 ? -12.565 12.639 28.624 1.00 98.19 103 TYR A C 1
ATOM 766 O O . TYR A 1 103 ? -12.331 13.539 27.820 1.00 98.19 103 TYR A O 1
ATOM 774 N N . VAL A 1 104 ? -13.056 12.905 29.841 1.00 98.00 104 VAL A N 1
ATOM 775 C CA . VAL A 1 104 ? -13.345 14.282 30.292 1.00 98.00 104 VAL A CA 1
ATOM 776 C C . VAL A 1 104 ? -12.081 15.145 30.303 1.00 98.00 104 VAL A C 1
ATOM 778 O O . VAL A 1 104 ? -12.119 16.267 29.799 1.00 98.00 104 VAL A O 1
ATOM 781 N N . ARG A 1 105 ? -10.955 14.629 30.822 1.00 98.06 105 ARG A N 1
ATOM 782 C CA . ARG A 1 105 ? -9.676 15.368 30.841 1.00 98.06 105 ARG A CA 1
ATOM 783 C C . ARG A 1 105 ? -9.166 15.680 29.434 1.00 98.06 105 ARG A C 1
ATOM 785 O O . ARG A 1 105 ? -8.619 16.754 29.212 1.00 98.06 105 ARG A O 1
ATOM 792 N N . ALA A 1 106 ? -9.363 14.771 28.480 1.00 98.06 106 ALA A N 1
ATOM 793 C CA . ALA A 1 106 ? -8.992 14.986 27.083 1.00 98.06 106 ALA A CA 1
ATOM 794 C C . ALA A 1 106 ? -9.875 16.037 26.385 1.00 98.06 106 ALA A C 1
ATOM 796 O O . ALA A 1 106 ? -9.398 16.747 25.501 1.00 98.06 106 ALA A O 1
ATOM 797 N N . LEU A 1 107 ? -11.148 16.155 26.781 1.00 98.00 107 LEU A N 1
ATOM 798 C C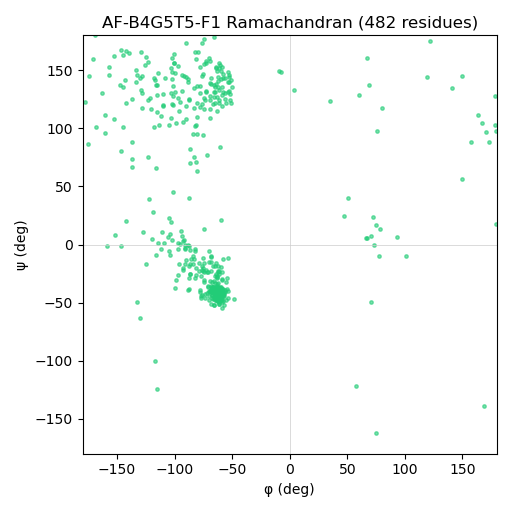A . LEU A 1 107 ? -12.091 17.121 26.211 1.00 98.00 107 LEU A CA 1
ATOM 799 C C . LEU A 1 107 ? -11.970 18.530 26.796 1.00 98.00 107 LEU A C 1
ATOM 801 O O . LEU A 1 107 ? -12.282 19.500 26.104 1.00 98.00 107 LEU A O 1
ATOM 805 N N . GLU A 1 108 ? -11.536 18.661 28.048 1.00 97.12 108 GLU A N 1
ATOM 806 C CA . GLU A 1 108 ? -11.405 19.944 28.745 1.00 97.12 108 GLU A CA 1
ATOM 807 C C . GLU A 1 108 ? -10.666 21.034 27.937 1.00 97.12 108 GLU A C 1
ATOM 809 O O . GLU A 1 108 ? -11.214 22.131 27.817 1.00 97.12 108 GLU A O 1
ATOM 814 N N . PRO A 1 109 ? -9.501 20.779 27.303 1.00 97.94 109 PRO A N 1
ATOM 815 C CA . PRO A 1 109 ? -8.800 21.811 26.534 1.00 97.94 109 PRO A CA 1
ATOM 816 C C . PRO A 1 109 ? -9.427 22.139 25.166 1.00 97.94 109 PRO A C 1
ATOM 818 O O . PRO A 1 109 ? -9.011 23.113 24.541 1.00 97.94 109 PRO A O 1
ATOM 821 N N . ILE A 1 110 ? -10.386 21.345 24.672 1.00 97.94 110 ILE A N 1
ATOM 822 C CA . ILE A 1 110 ? -10.948 21.476 23.310 1.00 97.94 110 ILE A CA 1
ATOM 823 C C . ILE A 1 110 ? -12.457 21.747 23.285 1.00 97.94 110 ILE A C 1
ATOM 825 O O . ILE A 1 110 ? -13.058 21.800 22.212 1.00 97.94 110 ILE A O 1
ATOM 829 N N . THR A 1 111 ? -13.083 21.928 24.448 1.00 97.81 111 THR A N 1
ATOM 830 C CA . THR A 1 111 ? -14.524 22.181 24.571 1.00 97.81 111 THR A CA 1
ATOM 831 C C . THR A 1 111 ? -14.807 23.447 25.368 1.00 97.81 111 THR A C 1
ATOM 833 O O . THR A 1 111 ? -14.015 23.893 26.196 1.00 97.81 111 THR A O 1
ATOM 836 N N . THR A 1 112 ? -15.964 24.058 25.117 1.00 98.38 112 THR A N 1
ATOM 837 C CA . THR A 1 112 ? -16.459 25.145 25.974 1.00 98.38 112 THR A CA 1
ATOM 838 C C . THR A 1 112 ? -16.950 24.593 27.319 1.00 98.38 112 THR A C 1
ATOM 840 O O . THR A 1 112 ? -17.393 23.441 27.373 1.00 98.38 112 THR A O 1
ATOM 843 N N . PRO A 1 113 ? -16.993 25.406 28.395 1.00 98.12 113 PRO A N 1
ATOM 844 C CA . PRO A 1 113 ? -17.493 24.952 29.695 1.00 98.12 113 PRO A CA 1
ATOM 845 C C . PRO A 1 113 ? -18.899 24.338 29.631 1.00 98.12 113 PRO A C 1
ATOM 847 O O . PRO A 1 113 ? -19.153 23.305 30.239 1.00 98.12 113 PRO A O 1
ATOM 850 N N . ALA A 1 114 ? -19.804 24.921 28.837 1.00 98.31 114 ALA A N 1
ATOM 851 C CA . ALA A 1 114 ? -21.163 24.405 28.677 1.00 98.31 114 ALA A CA 1
ATOM 852 C C . ALA A 1 114 ? -21.203 23.024 27.988 1.00 98.31 114 ALA A C 1
ATOM 854 O O . ALA A 1 114 ? -21.965 22.152 28.401 1.00 98.31 114 ALA A O 1
ATOM 855 N N . GLN A 1 115 ? -20.371 22.803 26.963 1.00 98.19 115 GLN A N 1
ATOM 856 C CA . GLN A 1 115 ? -20.254 21.502 26.287 1.00 98.19 115 GLN A CA 1
ATOM 857 C C . GLN A 1 115 ? -19.630 20.439 27.194 1.00 98.19 115 GLN A C 1
ATOM 859 O O . GLN A 1 115 ? -20.070 19.286 27.184 1.00 98.19 115 GLN A O 1
ATOM 864 N N . LEU A 1 116 ? -18.625 20.823 27.986 1.00 98.38 116 LEU A N 1
ATOM 865 C CA . LEU A 1 116 ? -17.973 19.924 28.928 1.00 98.38 116 LEU A CA 1
ATOM 866 C C . LEU A 1 116 ? -18.945 19.479 30.027 1.00 98.38 116 LEU A C 1
ATOM 868 O O . LEU A 1 116 ? -19.050 18.285 30.295 1.00 98.38 116 LEU A O 1
ATOM 872 N N . GLU A 1 117 ? -19.706 20.409 30.614 1.00 98.31 117 GLU A N 1
ATOM 873 C CA . GLU A 1 117 ? -20.728 20.081 31.618 1.00 98.31 117 GLU A CA 1
ATOM 874 C C . GLU A 1 117 ? -21.842 19.202 31.043 1.00 98.31 117 GLU A C 1
ATOM 876 O O . GLU A 1 117 ? -22.246 18.223 31.672 1.00 98.31 117 GLU A O 1
ATOM 881 N N . HIS A 1 118 ? -22.285 19.473 29.812 1.00 98.31 118 HIS A N 1
ATOM 882 C CA . HIS A 1 118 ? -23.235 18.595 29.132 1.00 98.31 118 HIS A CA 1
ATOM 883 C C . HIS A 1 118 ? -22.675 17.175 28.950 1.00 98.31 118 HIS A C 1
ATOM 885 O O . HIS A 1 118 ? -23.353 16.195 29.258 1.00 98.31 118 HIS A O 1
ATOM 891 N N . THR A 1 119 ? -21.417 17.055 28.517 1.00 98.12 119 THR A N 1
ATOM 892 C CA . THR A 1 119 ? -20.741 15.759 28.360 1.00 98.12 119 THR A CA 1
ATOM 893 C C . THR A 1 119 ? -20.613 15.015 29.690 1.00 98.12 119 THR A C 1
ATOM 895 O O . THR A 1 119 ? -20.884 13.817 29.748 1.00 98.12 119 THR A O 1
ATOM 898 N N . LYS A 1 120 ? -20.256 15.708 30.778 1.00 98.25 120 LYS A N 1
ATOM 899 C CA . LYS A 1 120 ? -20.184 15.113 32.122 1.00 98.25 120 LYS A CA 1
ATOM 900 C C . LYS A 1 120 ? -21.534 14.555 32.573 1.00 98.25 120 LYS A C 1
ATOM 902 O O . LYS A 1 120 ? -21.572 13.465 33.141 1.00 98.25 120 LYS A O 1
ATOM 907 N N . GLU A 1 121 ? -22.635 15.252 32.293 1.00 98.19 121 GLU A N 1
ATOM 908 C CA . GLU A 1 121 ? -23.976 14.749 32.613 1.00 98.19 121 GLU A CA 1
ATOM 909 C C . GLU A 1 121 ? -24.328 13.498 31.792 1.00 98.19 121 GLU A C 1
ATOM 911 O O . GLU A 1 121 ? -24.832 12.525 32.354 1.00 98.19 121 GLU A O 1
ATOM 916 N N . LEU A 1 122 ? -23.995 13.463 30.496 1.00 97.94 122 LEU A N 1
ATOM 917 C CA . LEU A 1 122 ? -24.169 12.261 29.668 1.00 97.94 122 LEU A CA 1
ATOM 918 C C . LEU A 1 122 ? -23.352 11.077 30.199 1.00 97.94 122 LEU A C 1
ATOM 920 O O . LEU A 1 122 ? -23.867 9.964 30.287 1.00 97.94 122 LEU A O 1
ATOM 924 N N . ILE A 1 123 ? -22.102 11.314 30.605 1.00 97.56 123 ILE A N 1
ATOM 925 C CA . ILE A 1 123 ? -21.246 10.292 31.218 1.00 97.56 123 ILE A CA 1
ATOM 926 C C . ILE A 1 123 ? -21.872 9.780 32.516 1.00 97.56 123 ILE A C 1
ATOM 928 O O . ILE A 1 123 ? -21.947 8.570 32.707 1.00 97.56 123 ILE A O 1
ATOM 932 N N . ARG A 1 124 ? -22.384 10.669 33.379 1.00 97.50 124 ARG A N 1
ATOM 933 C CA . ARG A 1 124 ? -23.059 10.285 34.629 1.00 97.50 124 ARG A CA 1
ATOM 934 C C . ARG A 1 124 ? -24.284 9.403 34.373 1.00 97.50 124 ARG A C 1
ATOM 936 O O . ARG A 1 124 ? -24.537 8.474 35.135 1.00 97.50 124 ARG A O 1
ATOM 943 N N . GLN A 1 125 ? -25.041 9.674 33.309 1.00 97.19 125 GLN A N 1
ATOM 944 C CA . GLN A 1 125 ? -26.167 8.833 32.892 1.00 97.19 125 GLN A CA 1
ATOM 945 C C . GLN A 1 125 ? -25.695 7.490 32.323 1.00 97.19 125 GLN A C 1
ATOM 947 O O . GLN A 1 125 ? -26.287 6.455 32.618 1.00 97.19 125 GLN A O 1
ATOM 952 N N . PHE A 1 126 ? -24.614 7.493 31.542 1.00 97.94 126 PHE A N 1
ATOM 953 C CA . PHE A 1 126 ? -24.036 6.295 30.939 1.00 97.94 126 PHE A CA 1
ATOM 954 C C . PHE A 1 126 ? -23.448 5.325 31.975 1.00 97.94 126 PHE A C 1
ATOM 956 O O . PHE A 1 126 ? -23.580 4.110 31.810 1.00 97.94 126 PHE A O 1
ATOM 963 N N . THR A 1 127 ? -22.843 5.848 33.047 1.00 96.38 127 THR A N 1
ATOM 964 C CA . THR A 1 127 ? -22.202 5.074 34.125 1.00 96.38 127 THR A CA 1
ATOM 965 C C . THR A 1 127 ? -23.099 4.829 35.339 1.00 96.38 127 THR A C 1
ATOM 967 O O . THR A 1 127 ? -22.669 4.187 36.297 1.00 96.38 127 THR A O 1
ATOM 970 N N . ALA A 1 128 ? -24.350 5.303 35.326 1.00 95.75 128 ALA A N 1
ATOM 971 C CA . ALA A 1 128 ? -25.281 5.065 36.422 1.00 95.75 128 ALA A CA 1
ATOM 972 C C . ALA A 1 128 ? -25.508 3.553 36.661 1.00 95.75 128 ALA A C 1
ATOM 974 O O . ALA A 1 128 ? -25.419 2.749 35.726 1.00 95.75 128 ALA A O 1
ATOM 975 N N . PRO A 1 129 ? -25.848 3.131 37.895 1.00 92.62 129 PRO A N 1
ATOM 976 C CA . PRO A 1 129 ? -26.174 1.735 38.170 1.00 92.62 129 PRO A CA 1
ATOM 977 C C . PRO A 1 129 ? -27.254 1.213 37.213 1.00 92.62 129 PRO A C 1
ATOM 979 O O . PRO A 1 129 ? -28.279 1.861 37.024 1.00 92.62 129 PRO A O 1
ATOM 982 N N . GLN A 1 130 ? -27.029 0.035 36.623 1.00 89.38 130 GLN A N 1
ATOM 983 C CA . GLN A 1 130 ? -27.913 -0.605 35.629 1.00 89.38 130 GLN A CA 1
ATOM 984 C C . GLN A 1 130 ? -28.049 0.131 34.278 1.00 89.38 130 GLN A C 1
ATOM 986 O O . GLN A 1 130 ? -28.821 -0.310 33.422 1.00 89.38 130 GLN A O 1
ATOM 991 N N . ALA A 1 131 ? -27.289 1.204 34.043 1.00 94.31 131 ALA A N 1
ATOM 992 C CA . ALA A 1 131 ? -27.241 1.876 32.750 1.00 94.31 131 ALA A CA 1
ATOM 993 C C . ALA A 1 131 ? -26.447 1.075 31.701 1.00 94.31 131 ALA A C 1
ATOM 995 O O . ALA A 1 131 ? -25.889 0.002 31.957 1.00 94.31 131 ALA A O 1
ATOM 996 N N . LEU A 1 132 ? -26.416 1.606 30.477 1.00 96.38 132 LEU A N 1
ATOM 997 C CA . LEU A 1 132 ? -25.810 0.940 29.329 1.00 96.38 132 LEU A CA 1
ATOM 998 C C . LEU A 1 132 ? -24.297 0.720 29.498 1.00 96.38 132 LEU A C 1
ATOM 1000 O O . LEU A 1 132 ? -23.801 -0.322 29.072 1.00 96.38 132 LEU A O 1
ATOM 1004 N N . GLY A 1 133 ? -23.579 1.646 30.143 1.00 97.31 133 GLY A N 1
ATOM 1005 C CA . GLY A 1 133 ? -22.122 1.590 30.262 1.00 97.31 133 GLY A CA 1
ATOM 1006 C C . GLY A 1 133 ? -21.623 0.330 30.960 1.00 97.31 133 GLY A C 1
ATOM 1007 O O . GLY A 1 133 ? -20.781 -0.375 30.408 1.00 97.31 133 GLY A O 1
ATOM 1008 N N . GLY A 1 134 ? -22.208 -0.025 32.108 1.00 97.25 134 GLY A N 1
ATOM 1009 C CA . GLY A 1 134 ? -21.840 -1.252 32.825 1.00 97.25 134 GLY A CA 1
ATOM 1010 C C . GLY A 1 134 ? -22.108 -2.524 32.009 1.00 97.25 134 GLY A C 1
ATOM 1011 O O . GLY A 1 134 ? -21.293 -3.443 32.002 1.00 97.25 134 GLY A O 1
ATOM 1012 N N . ARG A 1 135 ? -23.215 -2.558 31.251 1.00 97.50 135 ARG A N 1
ATOM 1013 C CA . ARG A 1 135 ? -23.563 -3.696 30.378 1.00 97.50 135 ARG A CA 1
ATOM 1014 C C . ARG A 1 135 ? -22.585 -3.849 29.211 1.00 97.50 135 ARG A C 1
ATOM 1016 O O . ARG A 1 135 ? -22.185 -4.967 28.902 1.00 97.50 135 ARG A O 1
ATOM 1023 N N . LEU A 1 136 ? -22.203 -2.743 28.571 1.00 97.88 136 LEU A N 1
ATOM 1024 C CA . LEU A 1 136 ? -21.225 -2.751 27.479 1.00 97.88 136 LEU A CA 1
ATOM 1025 C C . LEU A 1 136 ? -19.822 -3.103 27.979 1.00 97.88 136 LEU A C 1
ATOM 1027 O O . LEU A 1 136 ? -19.113 -3.853 27.315 1.00 97.88 136 LEU A O 1
ATOM 1031 N N . HIS A 1 137 ? -19.434 -2.611 29.158 1.00 97.81 137 HIS A N 1
ATOM 1032 C CA . HIS A 1 137 ? -18.148 -2.947 29.760 1.00 97.81 137 HIS A CA 1
ATOM 1033 C C . HIS A 1 137 ? -18.047 -4.448 30.071 1.00 97.81 137 HIS A C 1
ATOM 1035 O O . HIS A 1 137 ? -17.064 -5.076 29.686 1.00 97.81 137 HIS A O 1
ATOM 1041 N N . GLN A 1 138 ? -19.092 -5.050 30.656 1.00 97.75 138 GLN A N 1
ATOM 1042 C CA . GLN A 1 138 ? -19.131 -6.500 30.874 1.00 97.75 138 GLN A CA 1
ATOM 1043 C C . GLN A 1 138 ? -19.040 -7.282 29.557 1.00 97.75 138 GLN A C 1
ATOM 1045 O O . GLN A 1 138 ? -18.272 -8.232 29.465 1.00 97.75 138 GLN A O 1
ATOM 1050 N N . TYR A 1 139 ? -19.750 -6.844 28.514 1.00 97.75 139 TYR A N 1
ATOM 1051 C CA . TYR A 1 139 ? -19.649 -7.459 27.189 1.00 97.75 139 TYR A CA 1
ATOM 1052 C C . TYR A 1 139 ? -18.215 -7.428 26.628 1.00 97.75 139 TYR A C 1
ATOM 1054 O O . TYR A 1 139 ? -17.760 -8.417 26.055 1.00 97.75 139 TYR A O 1
ATOM 1062 N N . LEU A 1 140 ? -17.476 -6.324 26.804 1.00 98.00 140 LEU A N 1
ATOM 1063 C CA . LEU A 1 140 ? -16.072 -6.242 26.379 1.00 98.00 140 LEU A CA 1
ATOM 1064 C C . LEU A 1 140 ? -15.159 -7.165 27.197 1.00 98.00 140 LEU A C 1
ATOM 1066 O O . LEU A 1 140 ? -14.252 -7.769 26.624 1.00 98.00 140 LEU A O 1
ATOM 1070 N N . LEU A 1 141 ? -15.404 -7.305 28.504 1.00 97.88 141 LEU A N 1
ATOM 1071 C CA . LEU A 1 141 ? -14.687 -8.260 29.353 1.00 97.88 141 LEU A CA 1
ATOM 1072 C C . LEU A 1 141 ? -14.924 -9.700 28.882 1.00 97.88 141 LEU A C 1
ATOM 1074 O O . LEU A 1 141 ? -13.961 -10.431 28.662 1.00 97.88 141 LEU A O 1
ATOM 1078 N N . ASP A 1 142 ? -16.179 -10.076 28.634 1.00 97.94 142 ASP A N 1
ATOM 1079 C CA . ASP A 1 142 ? -16.535 -11.408 28.136 1.00 97.94 142 ASP A CA 1
ATOM 1080 C C . ASP A 1 142 ? -15.887 -11.674 26.764 1.00 97.94 142 ASP A C 1
ATOM 1082 O O . ASP A 1 142 ? -15.309 -12.737 26.526 1.00 97.94 142 ASP A O 1
ATOM 1086 N N . LYS A 1 143 ? -15.904 -10.676 25.870 1.00 97.06 143 LYS A N 1
ATOM 1087 C CA . LYS A 1 143 ? -15.263 -10.746 24.548 1.00 97.06 143 LYS A CA 1
ATOM 1088 C C . LYS A 1 143 ? -13.743 -10.922 24.648 1.00 97.06 143 LYS A C 1
ATOM 1090 O O . LYS A 1 143 ? -13.177 -11.712 23.896 1.00 97.06 143 LYS A O 1
ATOM 1095 N N . ARG A 1 144 ? -13.078 -10.227 25.580 1.00 95.31 144 ARG A N 1
ATOM 1096 C CA . ARG A 1 144 ? -11.633 -10.368 25.840 1.00 95.31 144 ARG A CA 1
ATOM 1097 C C . ARG A 1 144 ? -11.259 -11.784 26.278 1.00 95.31 144 ARG A C 1
ATOM 1099 O O . ARG A 1 144 ? -10.186 -12.265 25.911 1.00 95.31 144 ARG A O 1
ATOM 1106 N N . GLU A 1 145 ? -12.101 -12.454 27.060 1.00 94.50 145 GLU A N 1
ATOM 1107 C CA . GLU A 1 145 ? -11.817 -13.826 27.489 1.00 94.50 145 GLU A CA 1
ATOM 1108 C C . GLU A 1 145 ? -11.857 -14.804 26.308 1.00 94.50 145 GLU A C 1
ATOM 1110 O O . GLU A 1 145 ? -10.975 -15.657 26.193 1.00 94.50 145 GLU A O 1
ATOM 1115 N N . VAL A 1 146 ? -12.807 -14.621 25.386 1.00 93.94 146 VAL A N 1
ATOM 1116 C CA . VAL A 1 146 ? -13.008 -15.501 24.222 1.00 93.94 146 VAL A CA 1
ATOM 1117 C C . VAL A 1 146 ? -12.000 -15.248 23.096 1.00 93.94 146 VAL A C 1
ATOM 1119 O O . VAL A 1 146 ? -11.533 -16.198 22.476 1.00 93.94 146 VAL A O 1
ATOM 1122 N N . GLU A 1 147 ? -11.648 -13.992 22.820 1.00 92.00 147 GLU A N 1
ATOM 1123 C CA . GLU A 1 147 ? -10.836 -13.614 21.653 1.00 92.00 147 GLU A CA 1
ATOM 1124 C C . GLU A 1 147 ? -9.380 -13.308 22.022 1.00 92.00 147 GLU A C 1
ATOM 1126 O O . GLU A 1 147 ? -9.091 -12.841 23.125 1.00 92.00 147 GLU A O 1
ATOM 1131 N N . ASP A 1 148 ? -8.446 -13.514 21.090 1.00 89.75 148 ASP A N 1
ATOM 1132 C CA . ASP A 1 148 ? -7.033 -13.144 21.287 1.00 89.75 148 ASP A CA 1
ATOM 1133 C C . ASP A 1 148 ? -6.850 -11.624 21.369 1.00 89.75 148 ASP A C 1
ATOM 1135 O O . ASP A 1 148 ? -6.059 -11.106 22.161 1.00 89.75 148 ASP A O 1
ATOM 1139 N N . ASN A 1 149 ? -7.629 -10.892 20.570 1.00 94.25 149 ASN A N 1
ATOM 1140 C CA . ASN A 1 149 ? -7.685 -9.439 20.581 1.00 94.25 149 ASN A CA 1
ATOM 1141 C C . ASN A 1 149 ? -9.113 -8.962 20.282 1.00 94.25 149 ASN A C 1
ATOM 1143 O O . ASN A 1 149 ? -9.522 -8.882 19.123 1.00 94.25 149 ASN A O 1
ATOM 1147 N N . TRP A 1 150 ? -9.836 -8.585 21.338 1.00 95.69 150 TRP A N 1
ATOM 1148 C CA . TRP A 1 150 ? -11.229 -8.133 21.263 1.00 95.69 150 TRP A CA 1
ATOM 1149 C C . TRP A 1 150 ? -11.432 -6.866 20.414 1.00 95.69 150 TRP A C 1
ATOM 1151 O O . TRP A 1 150 ? -12.541 -6.611 19.944 1.00 95.69 150 TRP A O 1
ATOM 1161 N N . ALA A 1 151 ? -10.385 -6.055 20.231 1.00 96.44 151 ALA A N 1
ATOM 1162 C CA . ALA A 1 151 ? -10.463 -4.761 19.559 1.00 96.44 151 ALA A CA 1
ATOM 1163 C C . ALA A 1 151 ? -10.074 -4.822 18.075 1.00 96.44 151 ALA A C 1
ATOM 1165 O O . ALA A 1 151 ? -10.392 -3.893 17.333 1.00 96.44 151 ALA A O 1
ATOM 1166 N N . TYR A 1 152 ? -9.406 -5.890 17.620 1.00 94.50 152 TYR A N 1
ATOM 1167 C CA . TYR A 1 152 ? -8.751 -5.914 16.306 1.00 94.50 152 TYR A CA 1
ATOM 1168 C C . TYR A 1 152 ? -9.712 -5.628 15.147 1.00 94.50 152 TYR A C 1
ATOM 1170 O O . TYR A 1 152 ? -9.465 -4.721 14.359 1.00 94.50 152 TYR A O 1
ATOM 1178 N N . TYR A 1 153 ? -10.836 -6.345 15.061 1.00 95.12 153 TYR A N 1
ATOM 1179 C CA . TYR A 1 153 ? -11.802 -6.134 13.979 1.00 95.12 153 TYR A CA 1
ATOM 1180 C C . TYR A 1 153 ? -12.639 -4.865 14.146 1.00 95.12 153 TYR A C 1
ATOM 1182 O O . TYR A 1 153 ? -13.149 -4.359 13.150 1.00 95.12 153 TYR A O 1
ATOM 1190 N N . TYR A 1 154 ? -12.786 -4.331 15.363 1.00 97.00 154 TYR A N 1
ATOM 1191 C CA . TYR A 1 154 ? -13.401 -3.014 15.536 1.00 97.00 154 TYR A CA 1
ATOM 1192 C C . TYR A 1 154 ? -12.488 -1.934 14.966 1.00 97.00 154 TYR A C 1
ATOM 1194 O O . TYR A 1 154 ? -12.916 -1.188 14.092 1.00 97.00 154 TYR A O 1
ATOM 1202 N N . TRP A 1 155 ? -11.215 -1.934 15.363 1.00 97.62 155 TRP A N 1
ATOM 1203 C CA . TRP A 1 155 ? -10.216 -1.003 14.850 1.00 97.62 155 TRP A CA 1
ATOM 1204 C C . TRP A 1 155 ? -10.008 -1.143 13.338 1.00 97.62 155 TRP A C 1
ATOM 1206 O O . TRP A 1 155 ? -10.120 -0.158 12.622 1.00 97.62 155 TRP A O 1
ATOM 1216 N N . LEU A 1 156 ? -9.772 -2.356 12.828 1.00 97.12 156 LEU A N 1
ATOM 1217 C CA . LEU A 1 156 ? -9.494 -2.581 11.405 1.00 97.12 156 LEU A CA 1
ATOM 1218 C C . LEU A 1 156 ? -10.653 -2.104 10.520 1.00 97.12 156 LEU A C 1
ATOM 1220 O O . LEU A 1 156 ? -10.436 -1.484 9.475 1.00 97.12 156 LEU A O 1
ATOM 1224 N N . ASN A 1 157 ? -11.889 -2.403 10.927 1.00 98.06 157 ASN A N 1
ATOM 1225 C CA . ASN A 1 157 ? -13.053 -2.023 10.141 1.00 98.06 157 ASN A CA 1
ATOM 1226 C C . ASN A 1 157 ? -13.340 -0.527 10.235 1.00 98.06 157 ASN A C 1
ATOM 1228 O O . ASN A 1 157 ? -13.576 0.088 9.200 1.00 98.06 157 ASN A O 1
ATOM 1232 N N . ASP A 1 158 ? -13.309 0.050 11.435 1.00 97.88 158 ASP A N 1
ATOM 1233 C CA . ASP A 1 158 ? -13.596 1.470 11.650 1.00 97.88 158 ASP A CA 1
ATOM 1234 C C . ASP A 1 158 ? -12.528 2.373 11.018 1.00 97.88 158 ASP A C 1
ATOM 1236 O O . ASP A 1 158 ? -12.853 3.273 10.248 1.00 97.88 158 ASP A O 1
ATOM 1240 N N . MET A 1 159 ? -11.251 2.056 11.250 1.00 97.44 159 MET A N 1
ATOM 1241 C CA . MET A 1 159 ? -10.119 2.853 10.779 1.00 97.44 159 MET A CA 1
ATOM 1242 C C . MET A 1 159 ? -9.863 2.699 9.274 1.00 97.44 159 MET A C 1
ATOM 1244 O O . MET A 1 159 ? -9.423 3.651 8.634 1.00 97.44 159 MET A O 1
ATOM 1248 N N . TYR A 1 160 ? -10.135 1.521 8.688 1.00 98.25 160 TYR A N 1
ATOM 1249 C CA . TYR A 1 160 ? -9.768 1.243 7.293 1.00 98.25 160 TYR A CA 1
ATOM 1250 C C . TYR A 1 160 ? -10.911 0.689 6.446 1.00 98.25 160 TYR A C 1
ATOM 1252 O O . TYR A 1 160 ? -11.282 1.319 5.456 1.00 98.25 160 TYR A O 1
ATOM 1260 N N . MET A 1 161 ? -11.457 -0.491 6.760 1.00 98.50 161 MET A N 1
ATOM 1261 C CA . MET A 1 161 ? -12.290 -1.226 5.787 1.00 98.50 161 MET A CA 1
ATOM 1262 C C . MET A 1 161 ? -13.619 -0.524 5.464 1.00 98.50 161 MET A C 1
ATOM 1264 O O . MET A 1 161 ? -14.104 -0.608 4.332 1.00 98.50 161 MET A O 1
ATOM 1268 N N . ASN A 1 162 ? -14.193 0.197 6.431 1.00 98.44 162 ASN A N 1
ATOM 1269 C CA . ASN A 1 162 ? -15.421 0.977 6.263 1.00 98.44 162 ASN A CA 1
ATOM 1270 C C . ASN A 1 162 ? -15.167 2.368 5.660 1.00 98.44 162 ASN A C 1
ATOM 1272 O O . ASN A 1 162 ? -16.110 3.032 5.231 1.00 98.44 162 ASN A O 1
ATOM 1276 N N . VAL A 1 163 ? -13.914 2.825 5.599 1.00 98.12 163 VAL A N 1
ATOM 1277 C CA . VAL A 1 163 ? -13.563 4.137 5.048 1.00 98.12 163 VAL A CA 1
ATOM 1278 C C . VAL A 1 163 ? -13.689 4.102 3.525 1.00 98.12 163 VAL A C 1
ATOM 1280 O O . VAL A 1 163 ? -13.103 3.251 2.856 1.00 98.12 163 VAL A O 1
ATOM 1283 N N . ARG A 1 164 ? -14.499 5.013 2.965 1.00 98.12 164 ARG A N 1
ATOM 1284 C CA . ARG A 1 164 ? -14.884 4.995 1.537 1.00 98.12 164 ARG A CA 1
ATOM 1285 C C . ARG A 1 164 ? -14.179 6.045 0.672 1.00 98.12 164 ARG A C 1
ATOM 1287 O O . ARG A 1 164 ? -14.352 6.038 -0.548 1.00 98.12 164 ARG A O 1
ATOM 1294 N N . ILE A 1 165 ? -13.395 6.934 1.280 1.00 97.25 165 ILE A N 1
ATOM 1295 C CA . ILE A 1 165 ? -12.574 7.922 0.562 1.00 97.25 165 ILE A CA 1
ATOM 1296 C C . ILE A 1 165 ? -11.366 7.246 -0.122 1.00 97.25 165 ILE A C 1
ATOM 1298 O O . ILE A 1 165 ? -11.005 6.132 0.260 1.00 97.25 165 ILE A O 1
ATOM 1302 N N . PRO A 1 166 ? -10.765 7.861 -1.158 1.00 97.44 166 PRO A N 1
ATOM 1303 C CA . PRO A 1 166 ? -9.603 7.309 -1.860 1.00 97.44 166 PRO A CA 1
ATOM 1304 C C . PRO A 1 166 ? -8.432 6.937 -0.946 1.00 97.44 166 PRO A C 1
ATOM 1306 O O . PRO A 1 166 ? -8.158 7.650 0.015 1.00 97.44 166 PRO A O 1
ATOM 1309 N N . LEU A 1 167 ? -7.695 5.877 -1.288 1.00 98.25 167 LEU A N 1
ATOM 1310 C CA . LEU A 1 167 ? -6.487 5.472 -0.559 1.00 98.25 167 LEU A CA 1
ATOM 1311 C C . LEU A 1 167 ? -5.319 6.467 -0.645 1.00 98.25 167 LEU A C 1
ATOM 1313 O O . LEU A 1 167 ? -4.794 6.817 0.417 1.00 98.25 167 LEU A O 1
ATOM 1317 N N . PRO A 1 168 ? -4.874 6.927 -1.836 1.00 97.12 168 PRO A N 1
ATOM 1318 C CA . PRO A 1 168 ? -3.767 7.878 -1.904 1.00 97.12 168 PRO A CA 1
ATOM 1319 C C . PRO A 1 168 ? -4.115 9.156 -1.140 1.00 97.12 168 PRO A C 1
ATOM 1321 O O . PRO A 1 168 ? -5.260 9.608 -1.180 1.00 97.12 168 PRO A O 1
ATOM 1324 N N . ILE A 1 169 ? -3.120 9.735 -0.461 1.00 95.31 169 ILE A N 1
ATOM 1325 C CA . ILE A 1 169 ? -3.229 10.911 0.424 1.00 95.31 169 ILE A CA 1
ATOM 1326 C C . ILE A 1 169 ? -3.978 10.625 1.735 1.00 95.31 169 ILE A C 1
ATOM 1328 O O . ILE A 1 169 ? -3.479 10.984 2.797 1.00 95.31 169 ILE A O 1
ATOM 1332 N N . ASN A 1 170 ? -5.158 10.003 1.683 1.00 96.81 170 ASN A N 1
ATOM 1333 C CA . ASN A 1 170 ? -6.035 9.908 2.856 1.00 96.81 170 ASN A CA 1
ATOM 1334 C C . ASN A 1 170 ? -5.741 8.708 3.764 1.00 96.81 170 ASN A C 1
ATOM 1336 O O . ASN A 1 170 ? -6.086 8.750 4.941 1.00 96.81 170 ASN A O 1
ATOM 1340 N N . SER A 1 171 ? -5.162 7.634 3.220 1.00 97.25 171 SER A N 1
ATOM 1341 C CA . SER A 1 171 ? -4.885 6.400 3.964 1.00 97.25 171 SER A CA 1
ATOM 1342 C C . SER A 1 171 ? -3.465 5.900 3.738 1.00 97.25 171 SER A C 1
ATOM 1344 O O . SER A 1 171 ? -2.787 5.590 4.709 1.00 97.25 171 SER A O 1
ATOM 1346 N N . ASN A 1 172 ? -3.019 5.803 2.483 1.00 97.81 172 ASN A N 1
ATOM 1347 C CA . ASN A 1 172 ? -1.715 5.236 2.145 1.00 97.81 172 ASN A CA 1
ATOM 1348 C C . ASN A 1 172 ? -0.599 6.246 2.423 1.00 97.81 172 ASN A C 1
ATOM 1350 O O . ASN A 1 172 ? -0.561 7.295 1.766 1.00 97.81 172 ASN A O 1
ATOM 1354 N N . PRO A 1 173 ? 0.341 5.947 3.332 1.00 97.12 173 PRO A N 1
ATOM 1355 C CA . PRO A 1 173 ? 1.496 6.801 3.531 1.00 97.12 173 PRO A CA 1
ATOM 1356 C C . PRO A 1 173 ? 2.502 6.624 2.387 1.00 97.12 173 PRO A C 1
ATOM 1358 O O . PRO A 1 173 ? 2.678 5.531 1.841 1.00 97.12 173 PRO A O 1
ATOM 1361 N N . GLY A 1 174 ? 3.186 7.717 2.054 1.00 95.88 174 GLY A N 1
ATOM 1362 C CA . GLY A 1 174 ? 4.346 7.718 1.168 1.00 95.88 174 GLY A CA 1
ATOM 1363 C C . GLY A 1 174 ? 5.623 7.989 1.957 1.00 95.88 174 GLY A C 1
ATOM 1364 O O . GLY A 1 174 ? 5.614 8.789 2.893 1.00 95.88 174 GLY A O 1
ATOM 1365 N N . MET A 1 175 ? 6.720 7.339 1.581 1.00 95.19 175 MET A N 1
ATOM 1366 C CA . MET A 1 175 ? 8.035 7.524 2.197 1.00 95.19 175 MET A CA 1
ATOM 1367 C C . MET A 1 175 ? 9.075 7.802 1.121 1.00 95.19 175 MET A C 1
ATOM 1369 O O . MET A 1 175 ? 9.159 7.061 0.144 1.00 95.19 175 MET A O 1
ATOM 1373 N N . VAL A 1 176 ? 9.874 8.849 1.321 1.00 94.31 176 VAL A N 1
ATOM 1374 C CA . VAL A 1 176 ? 11.027 9.179 0.475 1.00 94.31 176 VAL A CA 1
ATOM 1375 C C . VAL A 1 176 ? 12.282 8.718 1.195 1.00 94.31 176 VAL A C 1
ATOM 1377 O O . VAL A 1 176 ? 12.493 9.074 2.354 1.00 94.31 176 VAL A O 1
ATOM 1380 N N . PHE A 1 177 ? 13.116 7.946 0.509 1.00 94.19 177 PHE A N 1
ATOM 1381 C CA . PHE A 1 177 ? 14.401 7.505 1.037 1.00 94.19 177 PHE A CA 1
ATOM 1382 C C . PHE A 1 177 ? 15.543 8.355 0.461 1.00 94.19 177 PHE A C 1
ATOM 1384 O O . PHE A 1 177 ? 15.343 9.055 -0.537 1.00 94.19 177 PHE A O 1
ATOM 1391 N N . PRO A 1 178 ? 16.749 8.324 1.067 1.00 91.94 178 PRO A N 1
ATOM 1392 C CA . PRO A 1 178 ? 17.888 9.093 0.577 1.00 91.94 178 PRO A CA 1
ATOM 1393 C C . PRO A 1 178 ? 18.129 8.864 -0.927 1.00 91.94 178 PRO A C 1
ATOM 1395 O O . PRO A 1 178 ? 18.342 7.712 -1.328 1.00 91.94 178 PRO A O 1
ATOM 1398 N N . PRO A 1 179 ? 18.105 9.923 -1.761 1.00 93.19 179 PRO A N 1
ATOM 1399 C CA . PRO A 1 179 ? 18.248 9.791 -3.205 1.00 93.19 179 PRO A CA 1
ATOM 1400 C C . PRO A 1 179 ? 19.554 9.110 -3.611 1.00 93.19 179 PRO A C 1
ATOM 1402 O O . PRO A 1 179 ? 20.601 9.275 -2.980 1.00 93.19 179 PRO A O 1
ATOM 1405 N N . ARG A 1 180 ? 19.493 8.361 -4.709 1.00 92.44 180 ARG A N 1
ATOM 1406 C CA . ARG A 1 180 ? 20.629 7.664 -5.317 1.00 92.44 180 ARG A CA 1
ATOM 1407 C C . ARG A 1 180 ? 21.114 8.433 -6.540 1.00 92.44 180 ARG A C 1
ATOM 1409 O O . ARG A 1 180 ? 20.392 9.232 -7.118 1.00 92.44 180 ARG A O 1
ATOM 1416 N N . ARG A 1 181 ? 22.351 8.183 -6.965 1.00 91.12 181 ARG A N 1
ATOM 1417 C CA . ARG A 1 181 ? 22.869 8.722 -8.227 1.00 91.12 181 ARG A CA 1
ATOM 1418 C C . ARG A 1 181 ? 22.913 7.617 -9.271 1.00 91.12 181 ARG A C 1
ATOM 1420 O O . ARG A 1 181 ? 23.841 6.814 -9.257 1.00 91.12 181 ARG A O 1
ATOM 1427 N N . PHE A 1 182 ? 21.947 7.616 -10.180 1.00 92.81 182 PHE A N 1
ATOM 1428 C CA . PHE A 1 182 ? 21.951 6.749 -11.355 1.00 92.81 182 PHE A CA 1
ATOM 1429 C C . PHE A 1 182 ? 22.569 7.496 -12.541 1.00 92.81 182 PHE A C 1
ATOM 1431 O O . PHE A 1 182 ? 22.263 8.662 -12.786 1.00 92.81 182 PHE A O 1
ATOM 1438 N N . LYS A 1 183 ? 23.498 6.854 -13.246 1.00 90.75 183 LYS A N 1
ATOM 1439 C CA . LYS A 1 183 ? 24.117 7.359 -14.480 1.00 90.75 183 LYS A CA 1
ATOM 1440 C C . LYS A 1 183 ? 23.459 6.747 -15.712 1.00 90.75 183 LYS A C 1
ATOM 1442 O O . LYS A 1 183 ? 23.438 7.374 -16.766 1.00 90.75 183 LYS A O 1
ATOM 1447 N N . THR A 1 184 ? 22.963 5.521 -15.586 1.00 92.19 184 THR A N 1
ATOM 1448 C CA . THR A 1 184 ? 22.397 4.728 -16.676 1.00 92.19 184 THR A CA 1
ATOM 1449 C C . THR A 1 184 ? 21.153 3.970 -16.217 1.00 92.19 184 THR A C 1
ATOM 1451 O O . THR A 1 184 ? 20.920 3.784 -15.024 1.00 92.19 184 THR A O 1
ATOM 1454 N N . VAL A 1 185 ? 20.372 3.469 -17.177 1.00 91.69 185 VAL A N 1
ATOM 1455 C CA . VAL A 1 185 ? 19.249 2.554 -16.901 1.00 91.69 185 VAL A CA 1
ATOM 1456 C C . VAL A 1 185 ? 19.702 1.234 -16.265 1.00 91.69 185 VAL A C 1
ATOM 1458 O O . VAL A 1 185 ? 18.920 0.606 -15.556 1.00 91.69 185 VAL A O 1
ATOM 1461 N N . HIS A 1 186 ? 20.967 0.840 -16.453 1.00 92.50 186 HIS A N 1
ATOM 1462 C CA . HIS A 1 186 ? 21.546 -0.309 -15.759 1.00 92.50 186 HIS A CA 1
ATOM 1463 C C . HIS A 1 186 ? 21.607 -0.066 -14.253 1.00 92.50 186 HIS A C 1
ATOM 1465 O O . HIS A 1 186 ? 21.203 -0.942 -13.497 1.00 92.50 186 HIS A O 1
ATOM 1471 N N . ASP A 1 187 ? 21.996 1.131 -13.807 1.00 93.94 187 ASP A N 1
ATOM 1472 C CA . ASP A 1 187 ? 22.054 1.441 -12.372 1.00 93.94 187 ASP A CA 1
ATOM 1473 C C . ASP A 1 187 ? 20.669 1.341 -11.711 1.00 93.94 187 ASP A C 1
ATOM 1475 O O . ASP A 1 187 ? 20.548 0.857 -10.585 1.00 93.94 187 ASP A O 1
ATOM 1479 N N . VAL A 1 188 ? 19.617 1.761 -12.428 1.00 95.94 188 VAL A N 1
ATOM 1480 C CA . VAL A 1 188 ? 18.218 1.626 -11.986 1.00 95.94 188 VAL A CA 1
ATOM 1481 C C . VAL A 1 188 ? 17.849 0.152 -11.841 1.00 95.94 188 VAL A C 1
ATOM 1483 O O . VAL A 1 188 ? 17.312 -0.253 -10.811 1.00 95.94 188 VAL A O 1
ATOM 1486 N N . ALA A 1 189 ? 18.155 -0.659 -12.855 1.00 96.31 189 ALA A N 1
ATOM 1487 C CA . ALA A 1 189 ? 17.824 -2.076 -12.861 1.00 96.31 189 ALA A CA 1
ATOM 1488 C C . ALA A 1 189 ? 18.588 -2.879 -11.801 1.00 96.31 189 ALA A C 1
ATOM 1490 O O . ALA A 1 189 ? 17.983 -3.708 -11.126 1.00 96.31 189 ALA A O 1
ATOM 1491 N N . HIS A 1 190 ? 19.879 -2.602 -11.608 1.00 94.75 190 HIS A N 1
ATOM 1492 C CA . HIS A 1 190 ? 20.679 -3.209 -10.545 1.00 94.75 190 HIS A CA 1
ATOM 1493 C C . HIS A 1 190 ? 20.137 -2.833 -9.168 1.00 94.75 190 HIS A C 1
ATOM 1495 O O . HIS A 1 190 ? 19.893 -3.706 -8.340 1.00 94.75 190 HIS A O 1
ATOM 1501 N N . PHE A 1 191 ? 19.851 -1.551 -8.929 1.00 96.50 191 PHE A N 1
ATOM 1502 C CA . PHE A 1 191 ? 19.284 -1.128 -7.652 1.00 96.50 191 PHE A CA 1
ATOM 1503 C C . PHE A 1 191 ? 17.918 -1.776 -7.374 1.00 96.50 191 PHE A C 1
ATOM 1505 O O . PHE A 1 191 ? 17.684 -2.270 -6.270 1.00 96.50 191 PHE A O 1
ATOM 1512 N N . ALA A 1 192 ? 17.043 -1.838 -8.382 1.00 98.00 192 ALA A N 1
ATOM 1513 C CA . ALA A 1 192 ? 15.765 -2.536 -8.289 1.00 98.00 192 ALA A CA 1
ATOM 1514 C C . ALA A 1 192 ? 15.947 -4.024 -7.963 1.00 98.00 192 ALA A C 1
ATOM 1516 O O . ALA A 1 192 ? 15.289 -4.540 -7.063 1.00 98.00 192 ALA A O 1
ATOM 1517 N N . ALA A 1 193 ? 16.863 -4.701 -8.656 1.00 97.06 193 ALA A N 1
ATOM 1518 C CA . ALA A 1 193 ? 17.129 -6.117 -8.453 1.00 97.06 193 ALA A CA 1
ATOM 1519 C C . ALA A 1 193 ? 17.591 -6.429 -7.030 1.00 97.06 193 ALA A C 1
ATOM 1521 O O . ALA A 1 193 ? 17.082 -7.361 -6.417 1.00 97.06 193 ALA A O 1
ATOM 1522 N N . ARG A 1 194 ? 18.478 -5.604 -6.472 1.00 96.62 194 ARG A N 1
ATOM 1523 C CA . ARG A 1 194 ? 18.978 -5.775 -5.102 1.00 96.62 194 ARG A CA 1
ATOM 1524 C C . ARG A 1 194 ? 17.919 -5.514 -4.039 1.00 96.62 194 ARG A C 1
ATOM 1526 O O . ARG A 1 194 ? 17.879 -6.197 -3.019 1.00 96.62 194 ARG A O 1
ATOM 1533 N N . LEU A 1 195 ? 17.026 -4.550 -4.277 1.00 97.94 195 LEU A N 1
ATOM 1534 C CA . LEU A 1 195 ? 15.855 -4.362 -3.420 1.00 97.94 195 LEU A CA 1
ATOM 1535 C C . LEU A 1 195 ? 14.955 -5.604 -3.448 1.00 97.94 195 LEU A C 1
ATOM 1537 O O . LEU A 1 195 ? 14.543 -6.078 -2.392 1.00 97.94 195 LEU A O 1
ATOM 1541 N N . LEU A 1 196 ? 14.674 -6.148 -4.635 1.00 98.25 196 LEU A N 1
ATOM 1542 C CA . LEU A 1 196 ? 13.833 -7.336 -4.798 1.00 98.25 196 LEU A CA 1
ATOM 1543 C C . LEU A 1 196 ? 14.468 -8.603 -4.207 1.00 98.25 196 LEU A C 1
ATOM 1545 O O . LEU A 1 196 ? 13.763 -9.377 -3.560 1.00 98.25 196 LEU A O 1
ATOM 1549 N N . ASP A 1 197 ? 15.778 -8.793 -4.364 1.00 96.19 197 ASP A N 1
ATOM 1550 C CA . ASP A 1 197 ? 16.502 -9.897 -3.728 1.00 96.19 197 ASP A CA 1
ATOM 1551 C C . ASP A 1 197 ? 16.442 -9.798 -2.197 1.00 96.19 197 ASP A C 1
ATOM 1553 O O . ASP A 1 197 ? 16.104 -10.773 -1.523 1.00 96.19 197 ASP A O 1
ATOM 1557 N N . GLY A 1 198 ? 16.641 -8.595 -1.644 1.00 96.75 198 GLY A N 1
ATOM 1558 C CA . GLY A 1 198 ? 16.486 -8.342 -0.212 1.00 96.75 198 GLY A CA 1
ATOM 1559 C C . GLY A 1 198 ? 15.066 -8.607 0.303 1.00 96.75 198 GLY A C 1
ATOM 1560 O O . GLY A 1 198 ? 14.898 -9.145 1.400 1.00 96.75 198 GLY A O 1
ATOM 1561 N N . ILE A 1 199 ? 14.038 -8.284 -0.490 1.00 96.81 199 ILE A N 1
ATOM 1562 C CA . ILE A 1 199 ? 12.641 -8.622 -0.180 1.00 96.81 199 ILE A CA 1
ATOM 1563 C C . ILE A 1 199 ? 12.436 -10.141 -0.168 1.00 96.81 199 ILE A C 1
ATOM 1565 O O . ILE A 1 199 ? 11.798 -10.653 0.754 1.00 96.81 199 ILE A O 1
ATOM 1569 N N . LEU A 1 200 ? 12.991 -10.874 -1.138 1.00 94.56 200 LEU A N 1
ATOM 1570 C CA . LEU A 1 200 ? 12.917 -12.336 -1.152 1.00 94.56 200 LEU A CA 1
ATOM 1571 C C . LEU A 1 200 ? 13.642 -12.969 0.034 1.00 94.56 200 LEU A C 1
ATOM 1573 O O . LEU A 1 200 ? 13.069 -13.837 0.685 1.00 94.56 200 LEU A O 1
ATOM 1577 N N . ALA A 1 201 ? 14.846 -12.502 0.362 1.00 94.12 201 ALA A N 1
ATOM 1578 C CA . ALA A 1 201 ? 15.586 -12.973 1.530 1.00 94.12 201 ALA A CA 1
ATOM 1579 C C . ALA A 1 201 ? 14.803 -12.722 2.832 1.00 94.12 201 ALA A C 1
ATOM 1581 O O . ALA A 1 201 ? 14.793 -13.554 3.740 1.00 94.12 201 ALA A O 1
ATOM 1582 N N . HIS A 1 202 ? 14.087 -11.595 2.930 1.00 94.38 202 HIS A N 1
ATOM 1583 C CA . HIS A 1 202 ? 13.184 -11.360 4.054 1.00 94.38 202 HIS A CA 1
ATOM 1584 C C . HIS A 1 202 ? 11.978 -12.307 4.042 1.00 94.38 202 HIS A C 1
ATOM 1586 O O . HIS A 1 202 ? 11.613 -12.828 5.092 1.00 94.38 202 HIS A O 1
ATOM 1592 N N . LYS A 1 203 ? 11.376 -12.575 2.877 1.00 92.69 203 LYS A N 1
ATOM 1593 C CA . LYS A 1 203 ? 10.280 -13.547 2.753 1.00 92.69 203 LYS A CA 1
ATOM 1594 C C . LYS A 1 203 ? 10.717 -14.948 3.184 1.00 92.69 203 LYS A C 1
ATOM 1596 O O . LYS A 1 203 ? 9.999 -15.589 3.938 1.00 92.69 203 LYS A O 1
ATOM 1601 N N . GLU A 1 204 ? 11.896 -15.395 2.759 1.00 91.06 204 GLU A N 1
ATOM 1602 C CA . GLU A 1 204 ? 12.502 -16.663 3.189 1.00 91.06 204 GLU A CA 1
ATOM 1603 C C . GLU A 1 204 ? 12.665 -16.725 4.715 1.00 91.06 204 GLU A C 1
ATOM 1605 O O . GLU A 1 204 ? 12.269 -17.717 5.317 1.00 91.06 204 GLU A O 1
ATOM 1610 N N . MET A 1 205 ? 13.144 -15.644 5.345 1.00 91.62 205 MET A N 1
ATOM 1611 C CA . MET A 1 205 ? 13.258 -15.527 6.808 1.00 91.62 205 MET A CA 1
ATOM 1612 C C . MET A 1 205 ? 11.903 -15.604 7.529 1.00 91.62 205 MET A C 1
ATOM 1614 O O . MET A 1 205 ? 11.810 -16.164 8.622 1.00 91.62 205 MET A O 1
ATOM 1618 N N . LEU A 1 206 ? 10.846 -15.030 6.945 1.00 90.19 206 LEU A N 1
ATOM 1619 C CA . LEU A 1 206 ? 9.488 -15.153 7.484 1.00 90.19 206 LEU A CA 1
ATOM 1620 C C . LEU A 1 206 ? 8.992 -16.599 7.370 1.00 90.19 206 LEU A C 1
ATOM 1622 O O . LEU A 1 206 ? 8.487 -17.156 8.341 1.00 90.19 206 LEU A O 1
ATOM 1626 N N . ASP A 1 207 ? 9.185 -17.236 6.217 1.00 88.06 207 ASP A N 1
ATOM 1627 C CA . ASP A 1 207 ? 8.701 -18.598 5.971 1.00 88.06 207 ASP A CA 1
ATOM 1628 C C . ASP A 1 207 ? 9.436 -19.638 6.827 1.00 88.06 207 ASP A C 1
ATOM 1630 O O . ASP A 1 207 ? 8.813 -20.557 7.378 1.00 88.06 207 ASP A O 1
ATOM 1634 N N . SER A 1 208 ? 10.747 -19.457 7.024 1.00 88.00 208 SER A N 1
ATOM 1635 C CA . SER A 1 208 ? 11.561 -20.273 7.930 1.00 88.00 208 SER A CA 1
ATOM 1636 C C . SER A 1 208 ? 11.246 -20.017 9.410 1.00 88.00 208 SER A C 1
ATOM 1638 O O . SER A 1 208 ? 11.545 -20.862 10.252 1.00 88.00 208 SER A O 1
ATOM 1640 N N . GLY A 1 209 ? 10.542 -18.926 9.741 1.00 87.06 209 GLY A N 1
ATOM 1641 C CA . GLY A 1 209 ? 10.230 -18.538 11.122 1.00 87.06 209 GLY A CA 1
ATOM 1642 C C . GLY A 1 209 ? 11.452 -18.019 11.881 1.00 87.06 209 GLY A C 1
ATOM 1643 O O . GLY A 1 209 ? 11.500 -18.082 13.105 1.00 87.06 209 GLY A O 1
ATOM 1644 N N . GLU A 1 210 ? 12.454 -17.523 11.158 1.00 89.25 210 GLU A N 1
ATOM 1645 C CA . GLU A 1 210 ? 13.717 -17.026 11.712 1.00 89.25 210 GLU A CA 1
ATOM 1646 C C . GLU A 1 210 ? 13.692 -15.511 11.964 1.00 89.25 210 GLU A C 1
ATOM 1648 O O . GLU A 1 210 ? 14.718 -14.919 12.309 1.00 89.25 210 GLU A O 1
ATOM 1653 N N . LEU A 1 211 ? 12.531 -14.863 11.801 1.00 89.88 211 LEU A N 1
ATOM 1654 C CA . LEU A 1 211 ? 12.362 -13.448 12.112 1.00 89.88 211 LEU A CA 1
ATOM 1655 C C . LEU A 1 211 ? 12.696 -13.193 13.596 1.00 89.88 211 LEU A C 1
ATOM 1657 O O . LEU A 1 211 ? 12.007 -13.717 14.475 1.00 89.88 211 LEU A O 1
ATOM 1661 N N . PRO A 1 212 ? 13.707 -12.360 13.906 1.00 89.44 212 PRO A N 1
ATOM 1662 C CA . PRO A 1 212 ? 14.067 -12.079 15.287 1.00 89.44 212 PRO A CA 1
ATOM 1663 C C . PRO A 1 212 ? 12.922 -11.406 16.044 1.00 89.44 212 PRO A C 1
ATOM 1665 O O . PRO A 1 212 ? 12.317 -10.450 15.560 1.00 89.44 212 PRO A O 1
ATOM 1668 N N . LEU A 1 213 ? 12.666 -11.874 17.263 1.00 88.50 213 LEU A N 1
ATOM 1669 C CA . LEU A 1 213 ? 11.662 -11.283 18.140 1.00 88.50 213 LEU A CA 1
ATOM 1670 C C . LEU A 1 213 ? 12.077 -9.871 18.567 1.00 88.50 213 LEU A C 1
ATOM 1672 O O . LEU A 1 213 ? 13.099 -9.683 19.237 1.00 88.50 213 LEU A O 1
ATOM 1676 N N . GLU A 1 214 ? 11.237 -8.890 18.254 1.00 89.56 214 GLU A N 1
ATOM 1677 C CA . GLU A 1 214 ? 11.414 -7.533 18.749 1.00 89.56 214 GLU A CA 1
ATOM 1678 C C . GLU A 1 214 ? 10.958 -7.382 20.194 1.00 89.56 214 GLU A C 1
ATOM 1680 O O . GLU A 1 214 ? 10.073 -8.082 20.698 1.00 89.56 214 GLU A O 1
ATOM 1685 N N . ARG A 1 215 ? 11.578 -6.419 20.874 1.00 88.94 215 ARG A N 1
ATOM 1686 C CA . ARG A 1 215 ? 11.273 -6.091 22.259 1.00 88.94 215 ARG A CA 1
ATOM 1687 C C . ARG A 1 215 ? 11.134 -4.588 22.421 1.00 88.94 215 ARG A C 1
ATOM 1689 O O . ARG A 1 215 ? 11.914 -3.821 21.861 1.00 88.94 215 ARG A O 1
ATOM 1696 N N . ALA A 1 216 ? 10.160 -4.167 23.219 1.00 87.94 216 ALA A N 1
ATOM 1697 C CA . ALA A 1 216 ? 9.914 -2.756 23.470 1.00 87.94 216 ALA A CA 1
ATOM 1698 C C . ALA A 1 216 ? 11.149 -2.070 24.084 1.00 87.94 216 ALA A C 1
ATOM 1700 O O . ALA A 1 216 ? 11.773 -2.580 25.018 1.00 87.94 216 ALA A O 1
ATOM 1701 N N . ALA A 1 217 ? 11.479 -0.883 23.572 1.00 85.25 217 ALA A N 1
ATOM 1702 C CA . ALA A 1 217 ? 12.623 -0.093 24.031 1.00 85.25 217 ALA A CA 1
ATOM 1703 C C . ALA A 1 217 ? 12.268 0.927 25.131 1.00 85.25 217 ALA A C 1
ATOM 1705 O O . ALA A 1 217 ? 13.160 1.391 25.841 1.00 85.25 217 ALA A O 1
ATOM 1706 N N . SER A 1 218 ? 10.983 1.285 25.266 1.00 85.75 218 SER A N 1
ATOM 1707 C CA . SER A 1 218 ? 10.513 2.403 26.095 1.00 85.75 218 SER A CA 1
ATOM 1708 C C . SER A 1 218 ? 9.596 1.968 27.249 1.00 85.75 218 SER A C 1
ATOM 1710 O O . SER A 1 218 ? 10.095 1.521 28.279 1.00 85.75 218 SER A O 1
ATOM 1712 N N . ARG A 1 219 ? 8.269 2.113 27.097 1.00 71.75 219 ARG A N 1
ATOM 1713 C CA . ARG A 1 219 ? 7.259 2.052 28.174 1.00 71.75 219 ARG A CA 1
ATOM 1714 C C . ARG A 1 219 ? 7.203 0.699 28.897 1.00 71.75 219 ARG A C 1
ATOM 1716 O O . ARG A 1 219 ? 6.863 0.682 30.067 1.00 71.75 219 ARG A O 1
ATOM 1723 N N . GLU A 1 220 ? 7.617 -0.382 28.234 1.00 84.25 220 GLU A N 1
ATOM 1724 C CA . GLU A 1 220 ? 7.720 -1.740 28.795 1.00 84.25 220 GLU A CA 1
ATOM 1725 C C . GLU A 1 220 ? 9.031 -2.404 28.352 1.00 84.25 220 GLU A C 1
ATOM 1727 O O . GLU A 1 220 ? 9.053 -3.328 27.539 1.00 84.25 220 GLU A O 1
ATOM 1732 N N . LYS A 1 221 ? 10.166 -1.869 28.813 1.00 86.31 221 LYS A N 1
ATOM 1733 C CA . LYS A 1 221 ? 11.489 -2.275 28.320 1.00 86.31 221 LYS A CA 1
ATOM 1734 C C . LYS A 1 221 ? 11.691 -3.799 28.366 1.00 86.31 221 LYS A C 1
ATOM 1736 O O . LYS A 1 221 ? 11.547 -4.419 29.415 1.00 86.31 221 LYS A O 1
ATOM 1741 N N . ASN A 1 222 ? 12.124 -4.372 27.241 1.00 85.69 222 ASN A N 1
ATOM 1742 C CA . ASN A 1 222 ? 12.362 -5.803 27.000 1.00 85.69 222 ASN A CA 1
ATOM 1743 C C . ASN A 1 222 ? 11.112 -6.692 26.845 1.00 85.69 222 ASN A C 1
ATOM 1745 O O . ASN A 1 222 ? 11.274 -7.893 26.604 1.00 85.69 222 ASN A O 1
ATOM 1749 N N . GLN A 1 223 ? 9.895 -6.148 26.932 1.00 87.50 223 GLN A N 1
ATOM 1750 C CA . GLN A 1 223 ? 8.670 -6.901 26.652 1.00 87.50 223 GLN A CA 1
ATOM 1751 C C . GLN A 1 223 ? 8.655 -7.352 25.179 1.00 87.50 223 GLN A C 1
ATOM 1753 O O . GLN A 1 223 ? 8.813 -6.494 24.307 1.00 87.50 223 GLN A O 1
ATOM 1758 N N . PRO A 1 224 ? 8.466 -8.655 24.883 1.00 89.56 224 PRO A N 1
ATOM 1759 C CA . PRO A 1 224 ? 8.219 -9.146 23.528 1.00 89.56 224 PRO A CA 1
ATOM 1760 C C . PRO A 1 224 ? 7.108 -8.374 22.816 1.00 89.56 224 PRO A C 1
ATOM 1762 O O . PRO A 1 224 ? 6.052 -8.128 23.405 1.00 89.56 224 PRO A O 1
ATOM 1765 N N . LEU A 1 225 ? 7.339 -8.017 21.556 1.00 90.38 225 LEU A N 1
ATOM 1766 C CA . LEU A 1 225 ? 6.347 -7.389 20.691 1.00 90.38 225 LEU A CA 1
ATOM 1767 C C . LEU A 1 225 ? 5.669 -8.424 19.788 1.00 90.38 225 LEU A C 1
ATOM 1769 O O . LEU A 1 225 ? 6.230 -9.467 19.462 1.00 90.38 225 LEU A O 1
ATOM 1773 N N . CYS A 1 226 ? 4.435 -8.122 19.386 1.00 90.19 226 CYS A N 1
ATOM 1774 C CA . CYS A 1 226 ? 3.719 -8.915 18.396 1.00 90.19 226 CYS A CA 1
ATOM 1775 C C . CYS A 1 226 ? 4.365 -8.736 17.020 1.00 90.19 226 CYS A C 1
ATOM 1777 O O . CYS A 1 226 ? 4.439 -7.618 16.514 1.00 90.19 226 CYS A O 1
ATOM 1779 N N . MET A 1 227 ? 4.755 -9.842 16.391 1.00 90.44 227 MET A N 1
ATOM 1780 C CA . MET A 1 227 ? 5.423 -9.824 15.087 1.00 90.44 227 MET A CA 1
ATOM 1781 C C . MET A 1 227 ? 4.464 -10.056 13.911 1.00 90.44 227 MET A C 1
ATOM 1783 O O . MET A 1 227 ? 4.889 -10.069 12.759 1.00 90.44 227 MET A O 1
ATOM 1787 N N . ALA A 1 228 ? 3.158 -10.217 14.166 1.00 89.50 228 ALA A N 1
ATOM 1788 C CA . ALA A 1 228 ? 2.165 -10.574 13.146 1.00 89.50 228 ALA A CA 1
ATOM 1789 C C . ALA A 1 228 ? 2.079 -9.579 11.974 1.00 89.50 228 ALA A C 1
ATOM 1791 O O . ALA A 1 228 ? 1.640 -9.958 10.892 1.00 89.50 228 ALA A O 1
ATOM 1792 N N . GLN A 1 229 ? 2.484 -8.322 12.175 1.00 92.00 229 GLN A N 1
ATOM 1793 C CA . GLN A 1 229 ? 2.479 -7.302 11.123 1.00 92.00 229 GLN A CA 1
ATOM 1794 C C . GLN A 1 229 ? 3.491 -7.608 10.009 1.00 92.00 229 GLN A C 1
ATOM 1796 O O . GLN A 1 229 ? 3.164 -7.439 8.838 1.00 92.00 229 GLN A O 1
ATOM 1801 N N . TYR A 1 230 ? 4.666 -8.152 10.344 1.00 92.12 230 TYR A N 1
ATOM 1802 C CA . TYR A 1 230 ? 5.702 -8.504 9.363 1.00 92.12 230 TYR A CA 1
ATOM 1803 C C . TYR A 1 230 ? 5.222 -9.548 8.352 1.00 92.12 230 TYR A C 1
ATOM 1805 O O . TYR A 1 230 ? 5.442 -9.410 7.150 1.00 92.12 230 TYR A O 1
ATOM 1813 N N . TYR A 1 231 ? 4.460 -10.537 8.821 1.00 91.62 231 TYR A N 1
ATOM 1814 C CA . TYR A 1 231 ? 3.877 -11.594 7.988 1.00 91.62 231 TYR A CA 1
ATOM 1815 C C . TYR A 1 231 ? 2.759 -11.107 7.054 1.00 91.62 231 TYR A C 1
ATOM 1817 O O . TYR A 1 231 ? 2.258 -11.881 6.244 1.00 91.62 231 TYR A O 1
ATOM 1825 N N . ARG A 1 232 ? 2.346 -9.839 7.161 1.00 92.88 232 ARG A N 1
ATOM 1826 C CA . ARG A 1 232 ? 1.303 -9.218 6.328 1.00 92.88 232 ARG A CA 1
ATOM 1827 C C . ARG A 1 232 ? 1.863 -8.185 5.349 1.00 92.88 232 ARG A C 1
ATOM 1829 O O . ARG A 1 232 ? 1.092 -7.555 4.635 1.00 92.88 232 ARG A O 1
ATOM 1836 N N . LEU A 1 233 ? 3.180 -7.967 5.323 1.00 94.00 233 LEU A N 1
ATOM 1837 C CA . LEU A 1 233 ? 3.800 -6.971 4.442 1.00 94.00 233 LEU A CA 1
ATOM 1838 C C . LEU A 1 233 ? 3.912 -7.457 2.995 1.00 94.00 233 LEU A C 1
ATOM 1840 O O . LEU A 1 233 ? 3.674 -6.694 2.061 1.00 94.00 233 LEU A O 1
ATOM 1844 N N . LEU A 1 234 ? 4.273 -8.725 2.810 1.00 94.94 234 LEU A N 1
ATOM 1845 C CA . LEU A 1 234 ? 4.545 -9.314 1.501 1.00 94.94 234 LEU A CA 1
ATOM 1846 C C . LEU A 1 234 ? 3.358 -10.165 1.050 1.00 94.94 234 LEU A C 1
ATOM 1848 O O . LEU A 1 234 ? 2.710 -10.812 1.870 1.00 94.94 234 LEU A O 1
ATOM 1852 N N . GLY A 1 235 ? 3.034 -10.139 -0.244 1.00 94.81 235 GLY A N 1
ATOM 1853 C CA . GLY A 1 235 ? 1.945 -10.958 -0.799 1.00 94.81 235 GLY A CA 1
ATOM 1854 C C . GLY A 1 235 ? 0.533 -10.520 -0.391 1.00 94.81 235 GLY A C 1
ATOM 1855 O O . GLY A 1 235 ? -0.430 -11.218 -0.690 1.00 94.81 235 GLY A O 1
ATOM 1856 N N . SER A 1 236 ? 0.395 -9.377 0.287 1.00 96.25 236 SER A N 1
ATOM 1857 C CA . SER A 1 236 ? -0.893 -8.860 0.760 1.00 96.25 236 SER A CA 1
ATOM 1858 C C . SER A 1 236 ? -1.440 -7.760 -0.153 1.00 96.25 236 SER A C 1
ATOM 1860 O O . SER A 1 236 ? -0.706 -7.123 -0.924 1.00 96.25 236 SER A O 1
ATOM 1862 N N . CYS A 1 237 ? -2.759 -7.581 -0.121 1.00 97.62 237 CYS A N 1
ATOM 1863 C CA . CYS A 1 237 ? -3.469 -6.597 -0.933 1.00 97.62 237 CYS A CA 1
ATOM 1864 C C . CYS A 1 237 ? -4.812 -6.237 -0.285 1.00 97.62 237 CYS A C 1
ATOM 1866 O O . CYS A 1 237 ? -5.483 -7.093 0.292 1.00 97.62 237 CYS A O 1
ATOM 1868 N N . ARG A 1 238 ? -5.257 -4.990 -0.417 1.00 98.56 238 ARG A N 1
ATOM 1869 C CA . ARG A 1 238 ? -6.607 -4.578 -0.028 1.00 98.56 238 ARG A CA 1
ATOM 1870 C C . ARG A 1 238 ? -7.581 -4.794 -1.181 1.00 98.56 238 ARG A C 1
ATOM 1872 O O . ARG A 1 238 ? -7.402 -4.262 -2.267 1.00 98.56 238 ARG A O 1
ATOM 1879 N N . ARG A 1 239 ? -8.662 -5.527 -0.939 1.00 98.19 239 ARG A N 1
ATOM 1880 C CA . ARG A 1 239 ? -9.730 -5.759 -1.918 1.00 98.19 239 ARG A CA 1
ATOM 1881 C C . ARG A 1 239 ? -10.862 -4.753 -1.719 1.00 98.19 239 ARG A C 1
ATOM 1883 O O . ARG A 1 239 ? -11.424 -4.707 -0.620 1.00 98.19 239 ARG A O 1
ATOM 1890 N N . PRO A 1 240 ? -11.228 -3.957 -2.739 1.00 98.56 240 PRO A N 1
ATOM 1891 C CA . PRO A 1 240 ? -12.362 -3.055 -2.629 1.00 98.56 240 PRO A CA 1
ATOM 1892 C C . PRO A 1 240 ? -13.671 -3.855 -2.582 1.00 98.56 240 PRO A C 1
ATOM 1894 O O . PRO A 1 240 ? -13.847 -4.811 -3.333 1.00 98.56 240 PRO A O 1
ATOM 1897 N N . GLY A 1 241 ? -14.602 -3.453 -1.723 1.00 98.38 241 GLY A N 1
ATOM 1898 C CA . GLY A 1 241 ? -15.983 -3.949 -1.745 1.00 98.38 241 GLY A CA 1
ATOM 1899 C C . GLY A 1 241 ? -16.959 -2.787 -1.850 1.00 98.38 241 GLY A C 1
ATOM 1900 O O . GLY A 1 241 ? -16.583 -1.653 -1.585 1.00 98.38 241 GLY A O 1
ATOM 1901 N N . VAL A 1 242 ? -18.209 -3.012 -2.259 1.00 98.19 242 VAL A N 1
ATOM 1902 C CA . VAL A 1 242 ? -19.166 -1.904 -2.466 1.00 98.19 242 VAL A CA 1
ATOM 1903 C C . VAL A 1 242 ? -19.432 -1.140 -1.163 1.00 98.19 242 VAL A C 1
ATOM 1905 O O . VAL A 1 242 ? -19.363 0.092 -1.147 1.00 98.19 242 VAL A O 1
ATOM 1908 N N . GLU A 1 243 ? -19.672 -1.858 -0.067 1.00 97.94 243 GLU A N 1
ATOM 1909 C CA . GLU A 1 243 ? -19.972 -1.276 1.251 1.00 97.94 243 GLU A CA 1
ATOM 1910 C C . GLU A 1 243 ? -18.755 -1.250 2.178 1.00 97.94 243 GLU A C 1
ATOM 1912 O O . GLU A 1 243 ? -18.548 -0.286 2.911 1.00 97.94 243 GLU A O 1
ATOM 1917 N N . ARG A 1 244 ? -17.930 -2.297 2.121 1.00 98.44 244 ARG A N 1
ATOM 1918 C CA . ARG A 1 244 ? -16.765 -2.480 2.983 1.00 98.44 244 ARG A CA 1
ATOM 1919 C C . ARG A 1 244 ? -15.678 -3.224 2.224 1.00 98.44 244 ARG A C 1
ATOM 1921 O O . ARG A 1 244 ? -15.971 -4.192 1.527 1.00 98.44 244 ARG A O 1
ATOM 1928 N N . ASP A 1 245 ? -14.443 -2.775 2.380 1.00 98.75 245 ASP A N 1
ATOM 1929 C CA . ASP A 1 245 ? -13.277 -3.444 1.805 1.00 98.75 245 ASP A CA 1
ATOM 1930 C C . ASP A 1 245 ? -12.909 -4.700 2.617 1.00 98.75 245 ASP A C 1
ATOM 1932 O O . ASP A 1 245 ? -13.483 -4.992 3.668 1.00 98.75 245 ASP A O 1
ATOM 1936 N N . SER A 1 246 ? -11.950 -5.472 2.124 1.00 98.06 246 SER A N 1
ATOM 1937 C CA . SER A 1 246 ? -11.391 -6.619 2.839 1.00 98.06 246 SER A CA 1
ATOM 1938 C C . SER A 1 246 ? -9.889 -6.723 2.596 1.00 98.06 246 SER A C 1
ATOM 1940 O O . SER A 1 246 ? -9.353 -6.074 1.699 1.00 98.06 246 SER A O 1
ATOM 1942 N N . GLN A 1 247 ? -9.204 -7.543 3.387 1.00 95.81 247 GLN A N 1
ATOM 1943 C CA . GLN A 1 247 ? -7.795 -7.853 3.173 1.00 95.81 247 GLN A CA 1
ATOM 1944 C C . GLN A 1 247 ? -7.662 -9.203 2.475 1.00 95.81 247 GLN A C 1
ATOM 1946 O O . GLN A 1 247 ? -8.251 -10.195 2.904 1.00 95.81 247 GLN A O 1
ATOM 1951 N N . TYR A 1 248 ? -6.860 -9.236 1.419 1.00 95.31 248 TYR A N 1
ATOM 1952 C CA . TYR A 1 248 ? -6.229 -10.452 0.942 1.00 95.31 248 TYR A CA 1
ATOM 1953 C C . TYR A 1 248 ? -4.880 -10.591 1.644 1.00 95.31 248 TYR A C 1
ATOM 1955 O O . TYR A 1 248 ? -4.022 -9.715 1.521 1.00 95.31 248 TYR A O 1
ATOM 1963 N N . LEU A 1 249 ? -4.719 -11.680 2.387 1.00 92.75 249 LEU A N 1
ATOM 1964 C CA . LEU A 1 249 ? -3.473 -12.058 3.041 1.00 92.75 249 LEU A CA 1
ATOM 1965 C C . LEU A 1 249 ? -3.014 -13.390 2.433 1.00 92.75 249 LEU A C 1
ATOM 1967 O O . LEU A 1 249 ? -3.872 -14.239 2.167 1.00 92.75 249 LEU A O 1
ATOM 1971 N N . PRO A 1 250 ? -1.705 -13.589 2.207 1.00 85.19 250 PRO A N 1
ATOM 1972 C CA . PRO A 1 250 ? -1.193 -14.850 1.689 1.00 85.19 250 PRO A CA 1
ATOM 1973 C C . PRO A 1 250 ? -1.514 -16.002 2.650 1.00 85.19 250 PRO A C 1
ATOM 1975 O O . PRO A 1 250 ? -1.685 -15.795 3.859 1.00 85.19 250 PRO A O 1
ATOM 1978 N N . SER A 1 251 ? -1.599 -17.221 2.106 1.00 77.75 251 SER A N 1
ATOM 1979 C CA . SER A 1 251 ? -1.782 -18.421 2.925 1.00 77.75 251 SER A CA 1
ATOM 1980 C C . SER A 1 251 ? -0.664 -18.525 3.961 1.00 77.75 251 SER A C 1
ATOM 1982 O O . SER A 1 251 ? 0.484 -18.167 3.702 1.00 77.75 251 SER A O 1
ATOM 1984 N N . ARG A 1 252 ? -1.017 -19.009 5.154 1.00 65.38 252 ARG A N 1
ATOM 1985 C CA . ARG A 1 252 ? -0.061 -19.235 6.249 1.00 65.38 252 ARG A CA 1
ATOM 1986 C C . ARG A 1 252 ? 0.604 -20.610 6.156 1.00 65.38 252 ARG A C 1
ATOM 1988 O O . ARG A 1 252 ? 1.470 -20.910 6.971 1.00 65.38 252 ARG A O 1
ATOM 1995 N N . GLU A 1 253 ? 0.184 -21.446 5.206 1.00 65.56 253 GLU A N 1
ATOM 1996 C CA . GLU A 1 253 ? 0.760 -22.772 4.998 1.00 65.56 253 GLU A CA 1
ATOM 1997 C C . GLU A 1 253 ? 2.192 -22.648 4.458 1.00 65.56 253 GLU A C 1
ATOM 1999 O O . GLU A 1 253 ? 2.460 -21.918 3.508 1.00 65.56 253 GLU A O 1
ATOM 2004 N N . ARG A 1 254 ? 3.134 -23.327 5.121 1.00 57.66 254 ARG A N 1
ATOM 2005 C CA . ARG A 1 254 ? 4.574 -23.213 4.859 1.00 57.66 254 ARG A CA 1
ATOM 2006 C C . ARG A 1 254 ? 4.961 -24.134 3.709 1.00 57.66 254 ARG A C 1
ATOM 2008 O O . ARG A 1 254 ? 5.232 -25.315 3.917 1.00 57.66 254 ARG A O 1
ATOM 2015 N N . THR A 1 255 ? 5.004 -23.592 2.506 1.00 57.06 255 THR A N 1
ATOM 2016 C CA . THR A 1 255 ? 5.449 -24.286 1.295 1.00 57.06 255 THR A CA 1
ATOM 2017 C C . THR A 1 255 ? 6.715 -23.598 0.783 1.00 57.06 255 THR A C 1
ATOM 2019 O O . THR A 1 255 ? 6.736 -22.428 0.404 1.00 57.06 255 THR A O 1
ATOM 2022 N N . THR A 1 256 ? 7.837 -24.315 0.825 1.00 57.53 256 THR A N 1
ATOM 2023 C CA . THR A 1 256 ? 9.136 -23.793 0.364 1.00 57.53 256 THR A CA 1
ATOM 2024 C C . THR A 1 256 ? 9.246 -23.735 -1.163 1.00 57.53 256 THR A C 1
ATOM 2026 O O . THR A 1 256 ? 10.103 -23.020 -1.674 1.00 57.53 256 THR A O 1
ATOM 2029 N N . ASP A 1 257 ? 8.348 -24.429 -1.872 1.00 61.94 257 ASP A N 1
ATOM 2030 C CA . ASP A 1 257 ? 8.339 -24.586 -3.334 1.00 61.94 257 ASP A CA 1
ATOM 2031 C C . ASP A 1 257 ? 7.271 -23.731 -4.038 1.00 61.94 257 ASP A C 1
ATOM 2033 O O . ASP A 1 257 ? 6.854 -24.044 -5.149 1.00 61.94 257 ASP A O 1
ATOM 2037 N N . GLU A 1 258 ? 6.794 -22.651 -3.418 1.00 75.94 258 GLU A N 1
ATOM 2038 C CA . GLU A 1 258 ? 5.870 -21.744 -4.103 1.00 75.94 258 GLU A CA 1
ATOM 2039 C C . GLU A 1 258 ? 6.591 -20.808 -5.073 1.00 75.94 258 GLU A C 1
ATOM 2041 O O . GLU A 1 258 ? 7.621 -20.206 -4.748 1.00 75.94 258 GLU A O 1
ATOM 2046 N N . ASP A 1 259 ? 5.998 -20.653 -6.257 1.00 87.88 259 ASP A N 1
ATOM 2047 C CA . ASP A 1 259 ? 6.399 -19.643 -7.224 1.00 87.88 259 ASP A CA 1
ATOM 2048 C C . ASP A 1 259 ? 6.202 -18.248 -6.611 1.00 87.88 259 ASP A C 1
ATOM 2050 O O . ASP A 1 259 ? 5.164 -17.928 -6.026 1.00 87.88 259 ASP A O 1
ATOM 2054 N N . ARG A 1 260 ? 7.215 -17.390 -6.743 1.00 93.12 260 ARG A N 1
ATOM 2055 C CA . ARG A 1 260 ? 7.193 -16.018 -6.227 1.00 93.12 260 ARG A CA 1
ATOM 2056 C C . ARG A 1 260 ? 7.446 -15.062 -7.362 1.00 93.12 260 ARG A C 1
ATOM 2058 O O . ARG A 1 260 ? 8.487 -15.118 -8.013 1.00 93.12 260 ARG A O 1
ATOM 2065 N N . HIS A 1 261 ? 6.535 -14.124 -7.546 1.00 97.00 261 HIS A N 1
ATOM 2066 C CA . HIS A 1 261 ? 6.652 -13.081 -8.552 1.00 97.00 261 HIS A CA 1
ATOM 2067 C C . HIS A 1 261 ? 6.422 -11.699 -7.956 1.00 97.00 261 HIS A C 1
ATOM 2069 O O . HIS A 1 261 ? 5.907 -11.529 -6.847 1.00 97.00 261 HIS A O 1
ATOM 2075 N N . VAL A 1 262 ? 6.799 -10.698 -8.737 1.00 98.69 262 VAL A N 1
ATOM 2076 C CA . VAL A 1 262 ? 6.430 -9.301 -8.533 1.00 98.69 262 VAL A CA 1
ATOM 2077 C C . VAL A 1 262 ? 5.730 -8.776 -9.772 1.00 98.69 262 VAL A C 1
ATOM 2079 O O . VAL A 1 262 ? 5.919 -9.294 -10.875 1.00 98.69 262 VAL A O 1
ATOM 2082 N N . VAL A 1 263 ? 4.936 -7.725 -9.592 1.00 98.81 263 VAL A N 1
ATOM 2083 C CA . VAL A 1 263 ? 4.416 -6.954 -10.721 1.00 98.81 263 VAL A CA 1
ATOM 2084 C C . VAL A 1 263 ? 5.224 -5.674 -10.850 1.00 98.81 263 VAL A C 1
ATOM 2086 O O . VAL A 1 263 ? 5.280 -4.869 -9.921 1.00 98.81 263 VAL A O 1
ATOM 2089 N N . VAL A 1 264 ? 5.849 -5.489 -12.008 1.00 98.81 264 VAL A N 1
ATOM 2090 C CA . VAL A 1 264 ? 6.578 -4.269 -12.353 1.00 98.81 264 VAL A CA 1
ATOM 2091 C C . VAL A 1 264 ? 5.667 -3.381 -13.186 1.00 98.81 264 VAL A C 1
ATOM 2093 O O . VAL A 1 264 ? 5.132 -3.832 -14.196 1.00 98.81 264 VAL A O 1
ATOM 2096 N N . ILE A 1 265 ? 5.486 -2.128 -12.773 1.00 98.50 265 ILE A N 1
ATOM 2097 C CA . ILE A 1 265 ? 4.703 -1.129 -13.495 1.00 98.50 265 ILE A CA 1
ATOM 2098 C C . ILE A 1 265 ? 5.647 -0.076 -14.073 1.00 98.50 265 ILE A C 1
ATOM 2100 O O . ILE A 1 265 ? 6.380 0.582 -13.335 1.00 98.50 265 ILE A O 1
ATOM 2104 N N . CYS A 1 266 ? 5.644 0.085 -15.393 1.00 97.31 266 CYS A N 1
ATOM 2105 C CA . CYS A 1 266 ? 6.425 1.104 -16.086 1.00 97.31 266 CYS A CA 1
ATOM 2106 C C . CYS A 1 266 ? 5.572 1.759 -17.171 1.00 97.31 266 CYS A C 1
ATOM 2108 O O . CYS A 1 266 ? 4.998 1.074 -18.020 1.00 97.31 266 CYS A O 1
ATOM 2110 N N . ARG A 1 267 ? 5.460 3.093 -17.143 1.00 94.62 267 ARG A N 1
ATOM 2111 C CA . ARG A 1 267 ? 4.620 3.869 -18.075 1.00 94.62 267 ARG A CA 1
ATOM 2112 C C . ARG A 1 267 ? 3.177 3.340 -18.165 1.00 94.62 267 ARG A C 1
ATOM 2114 O O . ARG A 1 267 ? 2.582 3.312 -19.242 1.00 94.62 267 ARG A O 1
ATOM 2121 N N . ASN A 1 268 ? 2.608 2.951 -17.022 1.00 95.44 268 ASN A N 1
ATOM 2122 C CA . ASN A 1 268 ? 1.284 2.329 -16.856 1.00 95.44 268 ASN A CA 1
ATOM 2123 C C . ASN A 1 268 ? 1.132 0.911 -17.446 1.00 95.44 268 ASN A C 1
ATOM 2125 O O . ASN A 1 268 ? 0.027 0.371 -17.444 1.00 95.44 268 ASN A O 1
ATOM 2129 N N . GLN A 1 269 ? 2.207 0.300 -17.946 1.00 94.94 269 GLN A N 1
ATOM 2130 C CA . GLN A 1 269 ? 2.226 -1.105 -18.365 1.00 94.94 269 GLN A CA 1
ATOM 2131 C C . GLN A 1 269 ? 2.635 -1.970 -17.193 1.00 94.94 269 GLN A C 1
ATOM 2133 O O . GLN A 1 269 ? 3.488 -1.563 -16.412 1.00 94.94 269 GLN A O 1
ATOM 2138 N N . MET A 1 270 ? 2.054 -3.158 -17.092 1.00 97.69 270 MET A N 1
ATOM 2139 C CA . MET A 1 270 ? 2.317 -4.083 -15.998 1.00 97.69 270 MET A CA 1
ATOM 2140 C C . MET A 1 270 ? 2.984 -5.340 -16.545 1.00 97.69 270 MET A C 1
ATOM 2142 O O . MET A 1 270 ? 2.559 -5.863 -17.574 1.00 97.69 270 MET A O 1
ATOM 2146 N N . TYR A 1 271 ? 4.003 -5.825 -15.849 1.00 98.25 271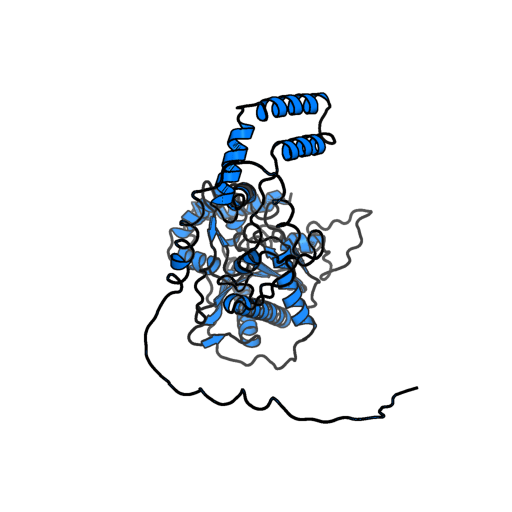 TYR A N 1
ATOM 2147 C CA . TYR A 1 271 ? 4.759 -7.017 -16.211 1.00 98.25 271 TYR A CA 1
ATOM 2148 C C . TYR A 1 271 ? 4.843 -7.951 -15.012 1.00 98.25 271 TYR A C 1
ATOM 2150 O O . TYR A 1 271 ? 5.168 -7.509 -13.910 1.00 98.25 271 TYR A O 1
ATOM 2158 N N . CYS A 1 272 ? 4.576 -9.235 -15.221 1.00 98.12 272 CYS A N 1
ATOM 2159 C CA . CYS A 1 272 ? 4.857 -10.269 -14.238 1.00 98.12 272 CYS A CA 1
ATOM 2160 C C . CYS A 1 272 ? 6.326 -10.688 -14.362 1.00 98.12 272 CYS A C 1
ATOM 2162 O O . CYS A 1 272 ? 6.750 -11.188 -15.407 1.00 98.12 272 CYS A O 1
ATOM 2164 N N . VAL A 1 273 ? 7.096 -10.477 -13.294 1.00 97.75 273 VAL A N 1
ATOM 2165 C CA . VAL A 1 273 ? 8.485 -10.931 -13.184 1.00 97.75 273 VAL A CA 1
ATOM 2166 C C . VAL A 1 273 ? 8.541 -12.014 -12.117 1.00 97.75 273 VAL A C 1
ATOM 2168 O O . VAL A 1 273 ? 8.368 -11.738 -10.928 1.00 97.75 273 VAL A O 1
ATOM 2171 N N . VAL A 1 274 ? 8.775 -13.251 -12.546 1.00 95.50 274 VAL A N 1
ATOM 2172 C CA . VAL A 1 274 ? 8.960 -14.395 -11.648 1.00 95.50 274 VAL A CA 1
ATOM 2173 C C . VAL A 1 274 ? 10.362 -14.317 -11.055 1.00 95.50 274 VAL A C 1
ATOM 2175 O O . VAL A 1 274 ? 11.341 -14.297 -11.791 1.00 95.50 274 VAL A O 1
ATOM 2178 N N . LEU A 1 275 ? 10.455 -14.244 -9.730 1.00 94.44 275 LEU A N 1
ATOM 2179 C CA . LEU A 1 275 ? 11.717 -14.173 -8.993 1.00 94.44 275 LEU A CA 1
ATOM 2180 C C . LEU A 1 275 ? 12.164 -15.541 -8.465 1.00 94.44 275 LEU A C 1
ATOM 2182 O O . LEU A 1 275 ? 13.353 -15.760 -8.260 1.00 94.44 275 LEU A O 1
ATOM 2186 N N . GLN A 1 276 ? 11.222 -16.451 -8.235 1.00 91.44 276 GLN A N 1
ATOM 2187 C CA . GLN A 1 276 ? 11.484 -17.834 -7.857 1.00 91.44 276 GLN A CA 1
ATOM 2188 C C . GLN A 1 276 ? 10.422 -18.721 -8.493 1.00 91.44 276 GLN A C 1
ATOM 2190 O O . GLN A 1 276 ? 9.242 -18.378 -8.449 1.00 91.44 276 GLN A O 1
ATOM 2195 N N . ALA A 1 277 ? 10.842 -19.845 -9.061 1.00 86.69 277 ALA A N 1
ATOM 2196 C CA . ALA A 1 277 ? 9.942 -20.867 -9.577 1.00 86.69 277 ALA A CA 1
ATOM 2197 C C . ALA A 1 277 ? 10.316 -22.232 -8.998 1.00 86.69 277 ALA A C 1
ATOM 2199 O O . ALA A 1 277 ? 11.497 -22.520 -8.804 1.00 86.69 277 ALA A O 1
ATOM 2200 N N . SER A 1 278 ? 9.324 -23.078 -8.748 1.00 81.44 278 SER A N 1
ATOM 2201 C CA . SER A 1 278 ? 9.503 -24.449 -8.244 1.00 81.44 278 SER A CA 1
ATOM 2202 C C . SER A 1 278 ? 10.438 -25.308 -9.111 1.00 81.44 278 SER A C 1
ATOM 2204 O O . SER A 1 278 ? 11.174 -26.147 -8.595 1.00 81.44 278 SER A O 1
ATOM 2206 N N . ASP A 1 279 ? 10.462 -25.079 -10.425 1.00 80.94 279 ASP A N 1
ATOM 2207 C CA . ASP A 1 279 ? 11.263 -25.837 -11.394 1.00 80.94 279 ASP A CA 1
ATOM 2208 C C . ASP A 1 279 ? 12.695 -25.303 -11.595 1.00 80.94 279 ASP A C 1
ATOM 2210 O O . ASP A 1 279 ? 13.555 -26.020 -12.114 1.00 80.94 279 ASP A O 1
ATOM 2214 N N . ARG A 1 280 ? 12.960 -24.052 -11.201 1.00 82.00 280 ARG A N 1
ATOM 2215 C CA . ARG A 1 280 ? 14.212 -23.327 -11.494 1.00 82.00 280 ARG A CA 1
ATOM 2216 C C . ARG A 1 280 ? 14.927 -22.795 -10.253 1.00 82.00 280 ARG A C 1
ATOM 2218 O O . ARG A 1 280 ? 16.108 -22.469 -10.325 1.00 82.00 280 ARG A O 1
ATOM 2225 N N . GLY A 1 281 ? 14.236 -22.714 -9.123 1.00 86.81 281 GLY A N 1
ATOM 2226 C CA . GLY A 1 281 ? 14.708 -22.024 -7.930 1.00 86.81 281 GLY A CA 1
ATOM 2227 C C . GLY A 1 281 ? 14.638 -20.501 -8.066 1.00 86.81 281 GLY A C 1
ATOM 2228 O O . GLY A 1 281 ? 13.911 -19.953 -8.899 1.00 86.81 281 GLY A O 1
ATOM 2229 N N . LYS A 1 282 ? 15.371 -19.816 -7.190 1.00 90.44 282 LYS A N 1
ATOM 2230 C CA . LYS A 1 282 ? 15.435 -18.354 -7.099 1.00 90.44 282 LYS A CA 1
ATOM 2231 C C . LYS A 1 282 ? 16.384 -17.771 -8.152 1.00 90.44 282 LYS A C 1
ATOM 2233 O O . LYS A 1 282 ? 17.486 -18.282 -8.334 1.00 90.44 282 LYS A O 1
ATOM 2238 N N . LEU A 1 283 ? 15.966 -16.685 -8.804 1.00 91.75 283 LEU A N 1
ATOM 2239 C CA . LEU A 1 283 ? 16.808 -15.912 -9.715 1.00 91.75 283 LEU A CA 1
ATOM 2240 C C . LEU A 1 283 ? 17.920 -15.191 -8.951 1.00 91.75 283 LEU A C 1
ATOM 2242 O O . LEU A 1 283 ? 17.705 -14.659 -7.862 1.00 91.75 283 LEU A O 1
ATOM 2246 N N . SER A 1 284 ? 19.097 -15.114 -9.562 1.00 91.19 284 SER A N 1
ATOM 2247 C CA . SER A 1 284 ? 20.188 -14.266 -9.083 1.00 91.19 284 SER A CA 1
ATOM 2248 C C . SER A 1 284 ? 19.886 -12.774 -9.275 1.00 91.19 284 SER A C 1
ATOM 2250 O O . SER A 1 284 ? 19.067 -12.385 -10.109 1.00 91.19 284 SER A O 1
ATOM 2252 N N . GLU A 1 285 ? 20.588 -11.905 -8.542 1.00 91.56 285 GLU A N 1
ATOM 2253 C CA . GLU A 1 285 ? 20.438 -10.447 -8.680 1.00 91.56 285 GLU A CA 1
ATOM 2254 C C . GLU A 1 285 ? 20.649 -9.966 -10.129 1.00 91.56 285 GLU A C 1
ATOM 2256 O O . GLU A 1 285 ? 19.927 -9.095 -10.614 1.00 91.56 285 GLU A O 1
ATOM 2261 N N . SER A 1 286 ? 21.605 -10.551 -10.853 1.00 90.62 286 SER A N 1
ATOM 2262 C CA . SER A 1 286 ? 21.879 -10.215 -12.254 1.00 90.62 286 SER A CA 1
ATOM 2263 C C . SER A 1 286 ? 20.758 -10.663 -13.194 1.00 90.62 286 SER A C 1
ATOM 2265 O O . SER A 1 286 ? 20.359 -9.925 -14.097 1.00 90.62 286 SER A O 1
ATOM 2267 N N . GLU A 1 287 ? 20.191 -11.841 -12.955 1.00 92.19 287 GLU A N 1
ATOM 2268 C CA . GLU A 1 287 ? 19.012 -12.324 -13.664 1.00 92.19 287 GLU A CA 1
ATOM 2269 C C . GLU A 1 287 ? 17.808 -11.407 -13.431 1.00 92.19 287 GLU A C 1
ATOM 2271 O O . GLU A 1 287 ? 17.178 -10.984 -14.403 1.00 92.19 287 GLU A O 1
ATOM 2276 N N . ILE A 1 288 ? 17.540 -11.004 -12.185 1.00 95.31 288 ILE A N 1
ATOM 2277 C CA . ILE A 1 288 ? 16.477 -10.038 -11.869 1.00 95.31 288 ILE A CA 1
ATOM 2278 C C . ILE A 1 288 ? 16.748 -8.701 -12.576 1.00 95.31 288 ILE A C 1
ATOM 2280 O O . ILE A 1 288 ? 15.855 -8.167 -13.234 1.00 95.31 288 ILE A O 1
ATOM 2284 N N . ALA A 1 289 ? 17.980 -8.180 -12.528 1.00 95.25 289 ALA A N 1
ATOM 2285 C CA . ALA A 1 289 ? 18.347 -6.936 -13.207 1.00 95.25 289 ALA A CA 1
ATOM 2286 C C . ALA A 1 289 ? 18.116 -7.017 -14.725 1.00 95.25 289 ALA A C 1
ATOM 2288 O O . ALA A 1 289 ? 17.624 -6.059 -15.321 1.00 95.25 289 ALA A O 1
ATOM 2289 N N . SER A 1 290 ? 18.390 -8.167 -15.353 1.00 94.31 290 SER A N 1
ATOM 2290 C CA . SER A 1 290 ? 18.112 -8.386 -16.779 1.00 94.31 290 SER A CA 1
ATOM 2291 C C . SER A 1 290 ? 16.613 -8.315 -17.111 1.00 94.31 290 SER A C 1
ATOM 2293 O O . SER A 1 290 ? 16.233 -7.729 -18.126 1.00 94.31 290 SER A O 1
ATOM 2295 N N . GLN A 1 291 ? 15.751 -8.833 -16.228 1.00 95.94 291 GLN A N 1
ATOM 2296 C CA . GLN A 1 291 ? 14.294 -8.764 -16.374 1.00 95.94 291 GLN A CA 1
ATOM 2297 C C . GLN A 1 291 ? 13.794 -7.319 -16.215 1.00 95.94 291 GLN A C 1
ATOM 2299 O O . GLN A 1 291 ? 12.960 -6.864 -16.997 1.00 95.94 291 GLN A O 1
ATOM 2304 N N . ILE A 1 292 ? 14.345 -6.558 -15.261 1.00 97.62 292 ILE A N 1
ATOM 2305 C CA . ILE A 1 292 ? 14.016 -5.133 -15.087 1.00 97.62 292 ILE A CA 1
ATOM 2306 C C . ILE A 1 292 ? 14.499 -4.293 -16.281 1.00 97.62 292 ILE A C 1
ATOM 2308 O O . ILE A 1 292 ? 13.765 -3.428 -16.761 1.00 97.62 292 ILE A O 1
ATOM 2312 N N . LEU A 1 293 ? 15.696 -4.568 -16.807 1.00 95.75 293 LEU A N 1
ATOM 2313 C CA . LEU A 1 293 ? 16.213 -3.934 -18.026 1.00 95.75 293 LEU A CA 1
ATOM 2314 C C . LEU A 1 293 ? 15.312 -4.194 -19.230 1.00 95.75 293 LEU A C 1
ATOM 2316 O O . LEU A 1 293 ? 15.062 -3.272 -20.006 1.00 95.75 293 LEU A O 1
ATOM 2320 N N . TYR A 1 294 ? 14.799 -5.419 -19.369 1.00 95.56 294 TYR A N 1
ATOM 2321 C CA . TYR A 1 294 ? 13.828 -5.734 -20.411 1.00 95.56 294 TYR A CA 1
ATOM 2322 C C . TYR A 1 294 ? 12.592 -4.837 -20.295 1.00 95.56 294 TYR A C 1
ATOM 2324 O O . TYR A 1 294 ? 12.212 -4.212 -21.281 1.00 95.56 294 TYR A O 1
ATOM 2332 N N . VAL A 1 295 ? 12.010 -4.698 -19.097 1.00 96.44 295 VAL A N 1
ATOM 2333 C CA . VAL A 1 295 ? 10.841 -3.827 -18.867 1.00 96.44 295 VAL A CA 1
ATOM 2334 C C . VAL A 1 295 ? 11.143 -2.365 -19.220 1.00 96.44 295 VAL A C 1
ATOM 2336 O O . VAL A 1 295 ? 10.359 -1.730 -19.926 1.00 96.44 295 VAL A O 1
ATOM 2339 N N . LEU A 1 296 ? 12.294 -1.838 -18.783 1.00 94.94 296 LEU A N 1
ATOM 2340 C CA . LEU A 1 296 ? 12.735 -0.469 -19.093 1.00 94.94 296 LEU A CA 1
ATOM 2341 C C . LEU A 1 296 ? 12.964 -0.239 -20.595 1.00 94.94 296 LEU A C 1
ATOM 2343 O O . LEU A 1 296 ? 12.840 0.894 -21.060 1.00 94.94 296 LEU A O 1
ATOM 2347 N N . SER A 1 297 ? 13.291 -1.292 -21.349 1.00 93.62 297 SER A N 1
ATOM 2348 C CA . SER A 1 297 ? 13.474 -1.233 -22.800 1.00 93.62 297 SER A CA 1
ATOM 2349 C C . SER A 1 297 ? 12.175 -1.434 -23.582 1.00 93.62 297 SER A C 1
ATOM 2351 O O . SER A 1 297 ? 12.008 -0.795 -24.616 1.00 93.62 297 SER A O 1
ATOM 2353 N N . ASP A 1 298 ? 11.279 -2.318 -23.136 1.00 93.25 298 ASP A N 1
ATOM 2354 C CA . ASP A 1 298 ? 10.034 -2.657 -23.841 1.00 93.25 298 ASP A CA 1
ATOM 2355 C C . ASP A 1 298 ? 8.968 -1.570 -23.667 1.00 93.25 298 ASP A C 1
ATOM 2357 O O . ASP A 1 298 ? 8.348 -1.140 -24.643 1.00 93.25 298 ASP A O 1
ATOM 2361 N N . ALA A 1 299 ? 8.788 -1.058 -22.444 1.00 89.12 299 ALA A N 1
ATOM 2362 C CA . ALA A 1 299 ? 7.710 -0.118 -22.145 1.00 89.12 299 ALA A CA 1
ATOM 2363 C C . ALA A 1 299 ? 7.742 1.164 -23.016 1.00 89.12 299 ALA A C 1
ATOM 2365 O O . ALA A 1 299 ? 6.678 1.624 -23.447 1.00 89.12 299 ALA A O 1
ATOM 2366 N N . PRO A 1 300 ? 8.909 1.752 -23.353 1.00 86.88 300 PRO A N 1
ATOM 2367 C CA . PRO A 1 300 ? 8.983 2.882 -24.279 1.00 86.88 300 PRO A CA 1
ATOM 2368 C C . PRO A 1 300 ? 8.606 2.591 -25.734 1.00 86.88 300 PRO A C 1
ATOM 2370 O O . PRO A 1 300 ? 8.332 3.539 -26.470 1.00 86.88 300 PRO A O 1
ATOM 2373 N N . CYS A 1 301 ? 8.606 1.329 -26.163 1.00 85.00 301 CYS A N 1
ATOM 2374 C CA . CYS A 1 301 ? 8.455 0.945 -27.566 1.00 85.00 301 CYS A CA 1
ATOM 2375 C C . CYS A 1 301 ? 6.996 0.768 -28.024 1.00 85.00 301 CYS A C 1
ATOM 2377 O O . CYS A 1 301 ? 6.763 0.465 -29.196 1.00 85.00 301 CYS A O 1
ATOM 2379 N N . LEU A 1 302 ? 6.002 0.968 -27.149 1.00 74.69 302 LEU A N 1
ATOM 2380 C CA . LEU A 1 302 ? 4.596 0.875 -27.548 1.00 74.69 302 LEU A CA 1
ATOM 2381 C C . LEU A 1 302 ? 4.174 2.008 -28.494 1.00 74.69 302 LEU A C 1
ATOM 2383 O O . LEU A 1 302 ? 4.465 3.181 -28.274 1.00 74.69 302 LEU A O 1
ATOM 2387 N N . GLN A 1 303 ? 3.394 1.649 -29.517 1.00 67.25 303 GLN A N 1
ATOM 2388 C CA . GLN A 1 303 ? 2.869 2.589 -30.515 1.00 67.25 303 GLN A CA 1
ATOM 2389 C C . GLN A 1 303 ? 1.783 3.530 -29.963 1.00 67.25 303 GLN A C 1
ATOM 2391 O O . GLN A 1 303 ? 1.565 4.605 -30.519 1.00 67.25 303 GLN A O 1
ATOM 2396 N N . ALA A 1 304 ? 1.097 3.140 -28.885 1.00 74.38 304 ALA A N 1
ATOM 2397 C CA . ALA A 1 304 ? 0.032 3.913 -28.250 1.00 74.38 304 ALA A CA 1
ATOM 2398 C C . ALA A 1 304 ? 0.216 3.950 -26.728 1.00 74.38 304 ALA A C 1
ATOM 2400 O O . ALA A 1 304 ? 0.738 3.003 -26.136 1.00 74.38 304 ALA A O 1
ATOM 2401 N N . LYS A 1 305 ? -0.244 5.036 -26.087 1.00 72.81 305 LYS A N 1
ATOM 2402 C CA . LYS A 1 305 ? -0.229 5.145 -24.623 1.00 72.81 305 LYS A CA 1
ATOM 2403 C C . LYS A 1 305 ? -1.167 4.071 -24.046 1.00 72.81 305 LYS A C 1
ATOM 2405 O O . LYS A 1 305 ? -2.347 4.069 -24.403 1.00 72.81 305 LYS A O 1
ATOM 2410 N N . PRO A 1 306 ? -0.673 3.168 -23.185 1.00 82.25 306 PRO A N 1
ATOM 2411 C CA . PRO A 1 306 ? -1.494 2.123 -22.590 1.00 82.25 306 PRO A CA 1
ATOM 2412 C C . PRO A 1 306 ? -2.575 2.737 -21.700 1.00 82.25 306 PRO A C 1
ATOM 2414 O O . PRO A 1 306 ? -2.409 3.822 -21.133 1.00 82.25 306 PRO A O 1
ATOM 2417 N N . VAL A 1 307 ? -3.691 2.024 -21.572 1.00 87.75 307 VAL A N 1
ATOM 2418 C CA . VAL A 1 307 ? -4.785 2.431 -20.692 1.00 87.75 307 VAL A CA 1
ATOM 2419 C C . VAL A 1 307 ? -4.301 2.370 -19.238 1.00 87.75 307 VAL A C 1
ATOM 2421 O O . VAL A 1 307 ? -3.788 1.330 -18.822 1.00 87.75 307 VAL A O 1
ATOM 2424 N N . PRO A 1 308 ? -4.441 3.450 -18.444 1.00 93.00 308 PRO A N 1
ATOM 2425 C CA . PRO A 1 308 ? -3.872 3.513 -17.103 1.00 93.00 308 PRO A CA 1
ATOM 2426 C C . PRO A 1 308 ? -4.770 2.792 -16.089 1.00 93.00 308 PRO A C 1
ATOM 2428 O O . PRO A 1 308 ? -5.413 3.431 -15.259 1.00 93.00 308 PRO A O 1
ATOM 2431 N N . VAL A 1 309 ? -4.830 1.457 -16.151 1.00 96.19 309 VAL A N 1
ATOM 2432 C CA . VAL A 1 309 ? -5.702 0.637 -15.284 1.00 96.19 309 VAL A CA 1
ATOM 2433 C C . VAL A 1 309 ? -5.449 0.902 -13.801 1.00 96.19 309 VAL A C 1
ATOM 2435 O O . VAL A 1 309 ? -6.397 1.050 -13.029 1.00 96.19 309 VAL A O 1
ATOM 2438 N N . GLY A 1 310 ? -4.180 1.084 -13.428 1.00 97.25 310 GLY A N 1
ATOM 2439 C CA . GLY A 1 310 ? -3.768 1.429 -12.068 1.00 97.25 310 GLY A CA 1
ATOM 2440 C C . GLY A 1 310 ? -4.439 2.683 -11.499 1.00 97.25 310 GLY A C 1
ATOM 2441 O O . GLY A 1 310 ? -4.702 2.754 -10.298 1.00 97.25 310 GLY A O 1
ATOM 2442 N N . LEU A 1 311 ? -4.822 3.638 -12.355 1.00 96.56 311 LEU A N 1
ATOM 2443 C CA . LEU A 1 311 ? -5.464 4.889 -11.946 1.00 96.56 311 LEU A CA 1
ATOM 2444 C C . LEU A 1 311 ? -6.826 4.666 -11.272 1.00 96.56 311 LEU A C 1
ATOM 2446 O O . LEU A 1 311 ? -7.220 5.456 -10.419 1.00 96.56 311 LEU A O 1
ATOM 2450 N N . LEU A 1 312 ? -7.542 3.591 -11.619 1.00 97.56 312 LEU A N 1
ATOM 2451 C CA . LEU A 1 312 ? -8.843 3.281 -11.014 1.00 97.56 312 LEU A CA 1
ATOM 2452 C C . LEU A 1 312 ? -8.722 2.960 -9.517 1.00 97.56 312 LEU A C 1
ATOM 2454 O O . LEU A 1 312 ? -9.645 3.241 -8.756 1.00 97.56 312 LEU A O 1
ATOM 2458 N N . THR A 1 313 ? -7.565 2.460 -9.070 1.00 98.50 313 THR A N 1
ATOM 2459 C CA . THR A 1 313 ? -7.307 2.166 -7.648 1.00 98.50 313 THR A CA 1
ATOM 2460 C C . THR A 1 313 ? -7.213 3.430 -6.778 1.00 98.50 313 THR A C 1
ATOM 2462 O O . THR A 1 313 ? -7.329 3.353 -5.554 1.00 98.50 313 THR A O 1
ATOM 2465 N N . ALA A 1 314 ? -7.058 4.606 -7.403 1.00 97.69 314 ALA A N 1
ATOM 2466 C CA . ALA A 1 314 ? -7.036 5.914 -6.750 1.00 97.69 314 ALA A CA 1
ATOM 2467 C C . ALA A 1 314 ? -8.431 6.545 -6.571 1.00 97.69 314 ALA A C 1
ATOM 2469 O O . ALA A 1 314 ? -8.538 7.640 -6.026 1.00 97.69 314 ALA A O 1
ATOM 2470 N N . GLU A 1 315 ? -9.504 5.901 -7.033 1.00 97.44 315 GLU A N 1
ATOM 2471 C CA . GLU A 1 315 ? -10.871 6.408 -6.876 1.00 97.44 315 GLU A CA 1
ATOM 2472 C C . GLU A 1 315 ? -11.443 6.126 -5.468 1.00 97.44 315 GLU A C 1
ATOM 2474 O O . GLU A 1 315 ? -10.924 5.286 -4.721 1.00 97.44 315 GLU A O 1
ATOM 2479 N N . PRO A 1 316 ? -12.561 6.784 -5.086 1.00 97.31 316 PRO A N 1
ATOM 2480 C CA . PRO A 1 316 ? -13.315 6.412 -3.892 1.00 97.31 316 PRO A CA 1
ATOM 2481 C C . PRO A 1 316 ? -13.670 4.920 -3.894 1.00 97.31 316 PRO A C 1
ATOM 2483 O O . PRO A 1 316 ? -14.066 4.363 -4.921 1.00 97.31 316 PRO A O 1
ATOM 2486 N N . ARG A 1 317 ? -13.578 4.272 -2.732 1.00 98.44 317 ARG A N 1
ATOM 2487 C CA . ARG A 1 317 ? -13.518 2.804 -2.613 1.00 98.44 317 ARG A CA 1
ATOM 2488 C C . ARG A 1 317 ? -14.728 2.090 -3.214 1.00 98.44 317 ARG A C 1
ATOM 2490 O O . ARG A 1 317 ? -14.576 1.111 -3.932 1.00 98.44 317 ARG A O 1
ATOM 2497 N N . THR A 1 318 ? -15.933 2.622 -3.001 1.00 98.31 318 THR A N 1
ATOM 2498 C CA . THR A 1 318 ? -17.179 2.059 -3.558 1.00 98.31 318 THR A CA 1
ATOM 2499 C C . THR A 1 318 ? -17.232 2.152 -5.081 1.00 98.31 318 THR A C 1
ATOM 2501 O O . THR A 1 318 ? -17.838 1.311 -5.740 1.00 98.31 318 THR A O 1
ATOM 2504 N N . ARG A 1 319 ? -16.609 3.182 -5.656 1.00 97.19 319 ARG A N 1
ATOM 2505 C CA . ARG A 1 319 ? -16.536 3.357 -7.103 1.00 97.19 319 ARG A CA 1
ATOM 2506 C C . ARG A 1 319 ? -15.496 2.415 -7.700 1.00 97.19 319 ARG A C 1
ATOM 2508 O O . ARG A 1 319 ? -15.822 1.711 -8.647 1.00 97.19 319 ARG A O 1
ATOM 2515 N N . TRP A 1 320 ? -14.316 2.340 -7.083 1.00 98.06 320 TRP A N 1
ATOM 2516 C CA . TRP A 1 320 ? -13.296 1.368 -7.465 1.00 98.06 320 TRP A CA 1
ATOM 2517 C C . TRP A 1 320 ? -13.821 -0.073 -7.379 1.00 98.06 320 TRP A C 1
ATOM 2519 O O . TRP A 1 320 ? -13.618 -0.837 -8.309 1.00 98.06 320 TRP A O 1
ATOM 2529 N N . ALA A 1 321 ? -14.595 -0.431 -6.348 1.00 98.56 321 ALA A N 1
ATOM 2530 C CA . ALA A 1 321 ? -15.216 -1.756 -6.248 1.00 98.56 321 ALA A CA 1
ATOM 2531 C C . ALA A 1 321 ? -16.045 -2.125 -7.494 1.00 98.56 321 ALA A C 1
ATOM 2533 O O . ALA A 1 321 ? -15.873 -3.203 -8.050 1.00 98.56 321 ALA A O 1
ATOM 2534 N N . ARG A 1 322 ? -16.886 -1.204 -7.983 1.00 97.44 322 ARG A N 1
ATOM 2535 C CA . ARG A 1 322 ? -17.713 -1.423 -9.184 1.00 97.44 322 ARG A CA 1
ATOM 2536 C C . ARG A 1 322 ? -16.888 -1.468 -10.468 1.00 97.44 322 ARG A C 1
ATOM 2538 O O . ARG A 1 322 ? -17.152 -2.285 -11.343 1.00 97.44 322 ARG A O 1
ATOM 2545 N N . ASP A 1 323 ? -15.894 -0.588 -10.586 1.00 96.56 323 ASP A N 1
ATOM 2546 C CA . ASP A 1 323 ? -14.988 -0.579 -11.740 1.00 96.56 323 ASP A CA 1
ATOM 2547 C C . ASP A 1 323 ? -14.165 -1.879 -11.797 1.00 96.56 323 ASP A C 1
ATOM 2549 O O . ASP A 1 323 ? -13.938 -2.431 -12.872 1.00 96.56 323 ASP A O 1
ATOM 2553 N N . ARG A 1 324 ? -13.772 -2.405 -10.632 1.00 97.19 324 ARG A N 1
ATOM 2554 C CA . ARG A 1 324 ? -13.093 -3.691 -10.491 1.00 97.19 324 ARG A CA 1
ATOM 2555 C C . ARG A 1 324 ? -13.990 -4.862 -10.887 1.00 97.19 324 ARG A C 1
ATOM 2557 O O . ARG A 1 324 ? -13.535 -5.711 -11.644 1.00 97.19 324 ARG A O 1
ATOM 2564 N N . GLU A 1 325 ? -15.242 -4.894 -10.432 1.00 95.94 325 GLU A N 1
ATOM 2565 C CA . GLU A 1 325 ? -16.225 -5.907 -10.852 1.00 95.94 325 GLU A CA 1
ATOM 2566 C C . GLU A 1 325 ? -16.401 -5.913 -12.380 1.00 95.94 325 GLU A C 1
ATOM 2568 O O . GLU A 1 325 ? -16.431 -6.975 -12.998 1.00 95.94 325 GLU A O 1
ATOM 2573 N N . ALA A 1 326 ? -16.442 -4.733 -13.009 1.00 95.00 326 ALA A N 1
ATOM 2574 C CA . ALA A 1 326 ? -16.513 -4.620 -14.465 1.00 95.00 326 ALA A CA 1
ATOM 2575 C C . ALA A 1 326 ? -15.244 -5.138 -15.166 1.00 95.00 326 ALA A C 1
ATOM 2577 O O . ALA A 1 326 ? -15.351 -5.787 -16.204 1.00 95.00 326 ALA A O 1
ATOM 2578 N N . LEU A 1 327 ? -14.051 -4.889 -14.607 1.00 95.38 327 LEU A N 1
ATOM 2579 C CA . LEU A 1 327 ? -12.800 -5.464 -15.118 1.00 95.38 327 LEU A CA 1
ATOM 2580 C C . LEU A 1 327 ? -12.795 -6.994 -15.013 1.00 95.38 327 LEU A C 1
ATOM 2582 O O . LEU A 1 327 ? -12.351 -7.652 -15.949 1.00 95.38 327 LEU A O 1
ATOM 2586 N N . GLN A 1 328 ? -13.304 -7.550 -13.910 1.00 95.50 328 GLN A N 1
ATOM 2587 C CA . GLN A 1 328 ? -13.353 -8.994 -13.646 1.00 95.50 328 GLN A CA 1
ATOM 2588 C C . GLN A 1 328 ? -14.319 -9.769 -14.551 1.00 95.50 328 GLN A C 1
ATOM 2590 O O . GLN A 1 328 ? -14.281 -10.994 -14.549 1.00 95.50 328 GLN A O 1
ATOM 2595 N N . ALA A 1 329 ? -15.167 -9.089 -15.329 1.00 93.75 329 ALA A N 1
ATOM 2596 C CA . ALA A 1 329 ? -16.032 -9.747 -16.307 1.00 93.75 329 ALA A CA 1
ATOM 2597 C C . ALA A 1 329 ? -15.247 -10.422 -17.450 1.00 93.75 329 ALA A C 1
ATOM 2599 O O . ALA A 1 329 ? -15.796 -11.270 -18.149 1.00 93.75 329 ALA A O 1
ATOM 2600 N N . ASP A 1 330 ? -13.982 -10.041 -17.643 1.00 95.56 330 ASP A N 1
ATOM 2601 C CA . ASP A 1 330 ? -13.065 -10.659 -18.593 1.00 95.56 330 ASP A CA 1
ATOM 2602 C C . ASP A 1 330 ? -12.062 -11.580 -17.876 1.00 95.56 330 ASP A C 1
ATOM 2604 O O . ASP A 1 330 ? -11.406 -11.178 -16.911 1.00 95.56 330 ASP A O 1
ATOM 2608 N N . GLU A 1 331 ? -11.906 -12.811 -18.370 1.00 96.31 331 GLU A N 1
ATOM 2609 C CA . GLU A 1 331 ? -11.050 -13.835 -17.749 1.00 96.31 331 GLU A CA 1
ATOM 2610 C C . GLU A 1 331 ? -9.564 -13.436 -17.724 1.00 96.31 331 GLU A C 1
ATOM 2612 O O . GLU A 1 331 ? -8.844 -13.742 -16.769 1.00 96.31 331 GLU A O 1
ATOM 2617 N N . ARG A 1 332 ? -9.084 -12.710 -18.745 1.00 96.50 332 ARG A N 1
ATOM 2618 C CA . ARG A 1 332 ? -7.690 -12.253 -18.805 1.00 96.50 332 ARG A CA 1
ATOM 2619 C C . ARG A 1 332 ? -7.433 -11.174 -17.762 1.00 96.50 332 ARG A C 1
ATOM 2621 O O . ARG A 1 332 ? -6.430 -11.229 -17.051 1.00 96.50 332 ARG A O 1
ATOM 2628 N N . ASN A 1 333 ? -8.352 -10.222 -17.632 1.00 97.19 333 ASN A N 1
ATOM 2629 C CA . ASN A 1 333 ? -8.289 -9.210 -16.582 1.00 97.19 333 ASN A CA 1
ATOM 2630 C C . ASN A 1 333 ? -8.368 -9.835 -15.186 1.00 97.19 333 ASN A C 1
ATOM 2632 O O . ASN A 1 333 ? -7.643 -9.403 -14.290 1.00 97.19 333 ASN A O 1
ATOM 2636 N N . GLN A 1 334 ? -9.214 -10.852 -14.996 1.00 97.62 334 GLN A N 1
ATOM 2637 C CA . GLN A 1 334 ? -9.295 -11.579 -13.733 1.00 97.62 334 GLN A CA 1
ATOM 2638 C C . GLN A 1 334 ? -7.940 -12.205 -13.370 1.00 97.62 334 GLN A C 1
ATOM 2640 O O . GLN A 1 334 ? -7.439 -11.955 -12.273 1.00 97.62 334 GLN A O 1
ATOM 2645 N N . ARG A 1 335 ? -7.297 -12.918 -14.305 1.00 97.75 335 ARG A N 1
ATOM 2646 C CA . ARG A 1 335 ? -5.947 -13.468 -14.101 1.00 97.75 335 ARG A CA 1
ATOM 2647 C C . ARG A 1 335 ? -4.923 -12.378 -13.767 1.00 97.75 335 ARG A C 1
ATOM 2649 O O . ARG A 1 335 ? -4.109 -12.555 -12.864 1.00 97.75 335 ARG A O 1
ATOM 2656 N N . ASN A 1 336 ? -4.962 -11.235 -14.454 1.00 98.25 336 ASN A N 1
ATOM 2657 C CA . ASN A 1 336 ? -4.052 -10.118 -14.168 1.00 98.25 336 ASN A CA 1
ATOM 2658 C C . ASN A 1 336 ? -4.256 -9.560 -12.749 1.00 98.25 336 ASN A C 1
ATOM 2660 O O . ASN A 1 336 ? -3.283 -9.270 -12.052 1.00 98.25 336 ASN A O 1
ATOM 2664 N N . LEU A 1 337 ? -5.509 -9.423 -12.302 1.00 98.31 337 LEU A N 1
ATOM 2665 C CA . LEU A 1 337 ? -5.839 -8.990 -10.942 1.00 98.31 337 LEU A CA 1
ATOM 2666 C C . LEU A 1 337 ? -5.321 -9.982 -9.895 1.00 98.31 337 LEU A C 1
ATOM 2668 O O . LEU A 1 337 ? -4.753 -9.556 -8.891 1.00 98.31 337 LEU A O 1
ATOM 2672 N N . GLU A 1 338 ? -5.465 -11.284 -10.141 1.00 97.25 338 GLU A N 1
ATOM 2673 C CA . GLU A 1 338 ? -4.932 -12.340 -9.273 1.00 97.25 338 GLU A CA 1
ATOM 2674 C C . GLU A 1 338 ? -3.399 -12.280 -9.187 1.00 97.25 338 GLU A C 1
ATOM 2676 O O . GLU A 1 338 ? -2.846 -12.338 -8.086 1.00 97.25 338 GLU A O 1
ATOM 2681 N N . LEU A 1 339 ? -2.704 -12.065 -10.311 1.00 97.81 339 LEU A N 1
ATOM 2682 C CA . LEU A 1 339 ? -1.248 -11.876 -10.329 1.00 97.81 339 LEU A CA 1
ATOM 2683 C C . LEU A 1 339 ? -0.816 -10.658 -9.498 1.00 97.81 339 LEU A C 1
ATOM 2685 O O . LEU A 1 339 ? 0.153 -10.744 -8.747 1.00 97.81 339 LEU A O 1
ATOM 2689 N N . ILE A 1 340 ? -1.535 -9.536 -9.572 1.00 98.44 340 ILE A N 1
ATOM 2690 C CA . ILE A 1 340 ? -1.222 -8.340 -8.771 1.00 98.44 340 ILE A CA 1
ATOM 2691 C C . ILE A 1 340 ? -1.472 -8.582 -7.276 1.00 98.44 340 ILE A C 1
ATOM 2693 O O . ILE A 1 340 ? -0.662 -8.199 -6.423 1.00 98.44 340 ILE A O 1
ATOM 2697 N N . GLU A 1 341 ? -2.585 -9.229 -6.933 1.00 96.56 341 GLU A N 1
ATOM 2698 C CA . GLU A 1 341 ? -2.921 -9.535 -5.542 1.00 96.56 341 GLU A CA 1
ATOM 2699 C C . GLU A 1 341 ? -1.904 -10.464 -4.886 1.00 96.56 341 GLU A C 1
ATOM 2701 O O . GLU A 1 341 ? -1.491 -10.196 -3.759 1.00 96.56 341 GLU A O 1
ATOM 2706 N N . THR A 1 342 ? -1.452 -11.489 -5.608 1.00 95.94 342 THR A N 1
ATOM 2707 C CA . THR A 1 342 ? -0.521 -12.519 -5.117 1.00 95.94 342 THR A CA 1
ATOM 2708 C C . THR A 1 342 ? 0.954 -12.125 -5.196 1.00 95.94 342 THR A C 1
ATOM 2710 O O . THR A 1 342 ? 1.773 -12.719 -4.499 1.00 95.94 342 THR A O 1
ATOM 2713 N N . ALA A 1 343 ? 1.311 -11.102 -5.983 1.00 97.62 343 ALA A N 1
ATOM 2714 C CA . ALA A 1 343 ? 2.689 -10.618 -6.099 1.00 97.62 343 ALA A CA 1
ATOM 2715 C C . ALA A 1 343 ? 3.309 -10.295 -4.728 1.00 97.62 343 ALA A C 1
ATOM 2717 O O . ALA A 1 343 ? 2.636 -9.749 -3.856 1.00 97.62 343 ALA A O 1
ATOM 2718 N N . GLN A 1 344 ? 4.603 -10.546 -4.523 1.00 97.19 344 GLN A N 1
ATOM 2719 C CA . GLN A 1 344 ? 5.252 -10.231 -3.242 1.00 97.19 344 GLN A CA 1
ATOM 2720 C C . GLN A 1 344 ? 5.184 -8.729 -2.942 1.00 97.19 344 GLN A C 1
ATOM 2722 O O . GLN A 1 344 ? 4.764 -8.324 -1.858 1.00 97.19 344 GLN A O 1
ATOM 2727 N N . VAL A 1 345 ? 5.514 -7.915 -3.946 1.00 98.50 345 VAL A N 1
ATOM 2728 C CA . VAL A 1 345 ? 5.408 -6.452 -3.957 1.00 98.50 345 VAL A CA 1
ATOM 2729 C C . VAL A 1 345 ? 5.062 -5.981 -5.371 1.00 98.50 345 VAL A C 1
ATOM 2731 O O . VAL A 1 345 ? 5.158 -6.747 -6.336 1.00 98.50 345 VAL A O 1
ATOM 2734 N N . VAL A 1 346 ? 4.685 -4.713 -5.502 1.00 98.88 346 VAL A N 1
ATOM 2735 C CA . VAL A 1 346 ? 4.670 -4.009 -6.789 1.00 98.88 346 VAL A CA 1
ATOM 2736 C C . VAL A 1 346 ? 5.913 -3.121 -6.878 1.00 98.88 346 VAL A C 1
ATOM 2738 O O . VAL A 1 346 ? 6.255 -2.441 -5.913 1.00 98.88 346 VAL A O 1
ATOM 2741 N N . LEU A 1 347 ? 6.588 -3.117 -8.026 1.00 98.88 347 LEU A N 1
ATOM 2742 C CA . LEU A 1 347 ? 7.706 -2.219 -8.324 1.00 98.88 347 LEU A CA 1
ATOM 2743 C C . LEU A 1 347 ? 7.271 -1.207 -9.387 1.00 98.88 347 LEU A C 1
ATOM 2745 O O . LEU A 1 347 ? 6.947 -1.594 -10.502 1.00 98.88 347 LEU A O 1
ATOM 2749 N N . CYS A 1 348 ? 7.292 0.081 -9.073 1.00 98.81 348 CYS A N 1
ATOM 2750 C CA . CYS A 1 348 ? 6.959 1.161 -9.995 1.00 98.81 348 CYS A CA 1
ATOM 2751 C C . CYS A 1 348 ? 8.248 1.812 -10.504 1.00 98.81 348 CYS A C 1
ATOM 2753 O O . CYS A 1 348 ? 9.034 2.337 -9.714 1.00 98.81 348 CYS A O 1
ATOM 2755 N N . LEU A 1 349 ? 8.457 1.776 -11.817 1.00 98.56 349 LEU A N 1
ATOM 2756 C CA . LEU A 1 349 ? 9.563 2.440 -12.500 1.00 98.56 349 LEU A CA 1
ATOM 2757 C C . LEU A 1 349 ? 9.045 3.753 -13.084 1.00 98.56 349 LEU A C 1
ATOM 2759 O O . LEU A 1 349 ? 8.302 3.749 -14.072 1.00 98.56 349 LEU A O 1
ATOM 2763 N N . ASP A 1 350 ? 9.400 4.847 -12.421 1.00 97.38 350 ASP A N 1
ATOM 2764 C CA . ASP A 1 350 ? 8.834 6.176 -12.625 1.00 97.38 350 ASP A CA 1
ATOM 2765 C C . ASP A 1 350 ? 9.723 7.084 -13.478 1.00 97.38 350 ASP A C 1
ATOM 2767 O O . ASP A 1 350 ? 10.950 6.951 -13.530 1.00 97.38 350 ASP A O 1
ATOM 2771 N N . GLU A 1 351 ? 9.070 8.065 -14.096 1.00 94.00 351 GLU A N 1
ATOM 2772 C CA . GLU A 1 351 ? 9.721 9.230 -14.689 1.00 94.00 351 GLU A CA 1
ATOM 2773 C C . GLU A 1 351 ? 9.624 10.424 -13.738 1.00 94.00 351 GLU A C 1
ATOM 2775 O O . GLU A 1 351 ? 8.614 10.567 -13.045 1.00 94.00 351 GLU A O 1
ATOM 2780 N N . PRO A 1 352 ? 10.622 11.320 -13.713 1.00 92.62 352 PRO A N 1
ATOM 2781 C CA . PRO A 1 352 ? 10.639 12.401 -12.746 1.00 92.62 352 PRO A CA 1
ATOM 2782 C C . PRO A 1 352 ? 9.489 13.381 -12.974 1.00 92.62 352 PRO A C 1
ATOM 2784 O O . PRO A 1 352 ? 9.304 13.913 -14.071 1.00 92.62 352 PRO A O 1
ATOM 2787 N N . LEU A 1 353 ? 8.768 13.705 -11.899 1.00 92.31 353 LEU A N 1
ATOM 2788 C CA . LEU A 1 353 ? 7.938 14.909 -11.848 1.00 92.31 353 LEU A CA 1
ATOM 2789 C C . LEU A 1 353 ? 8.760 16.157 -12.212 1.00 92.31 353 LEU A C 1
ATOM 2791 O O . LEU A 1 353 ? 9.952 16.255 -11.919 1.00 92.31 353 LEU A O 1
ATOM 2795 N N . GLY A 1 354 ? 8.109 17.150 -12.823 1.00 88.38 354 GLY A N 1
ATOM 2796 C CA . GLY A 1 354 ? 8.761 18.421 -13.138 1.00 88.38 354 GLY A CA 1
ATOM 2797 C C . GLY A 1 354 ? 9.217 19.154 -11.871 1.00 88.38 354 GLY A C 1
ATOM 2798 O O . GLY A 1 354 ? 8.508 19.148 -10.866 1.00 88.38 354 GLY A O 1
ATOM 2799 N N . GLY A 1 355 ? 10.361 19.845 -11.926 1.00 81.62 355 GLY A N 1
ATOM 2800 C CA . GLY A 1 355 ? 10.944 20.539 -10.762 1.00 81.62 355 GLY A CA 1
ATOM 2801 C C . GLY A 1 355 ? 10.050 21.618 -10.131 1.00 81.62 355 GLY A C 1
ATOM 2802 O O . GLY A 1 355 ? 10.214 21.947 -8.963 1.00 81.62 355 GLY A O 1
ATOM 2803 N N . ASN A 1 356 ? 9.056 22.121 -10.870 1.00 77.25 356 ASN A N 1
ATOM 2804 C CA . ASN A 1 356 ? 8.078 23.096 -10.373 1.00 77.25 356 ASN A CA 1
ATOM 2805 C C . ASN A 1 356 ? 6.817 22.448 -9.766 1.00 77.25 356 ASN A C 1
ATOM 2807 O O . ASN A 1 356 ? 5.930 23.165 -9.307 1.00 77.25 356 ASN A O 1
ATOM 2811 N N . PHE A 1 357 ? 6.684 21.117 -9.793 1.00 84.12 357 PHE A N 1
ATOM 2812 C CA . PHE A 1 357 ? 5.490 20.428 -9.302 1.00 84.12 357 PHE A CA 1
ATOM 2813 C C . PHE A 1 357 ? 5.397 20.553 -7.777 1.00 84.12 357 PHE A C 1
ATOM 2815 O O . PHE A 1 357 ? 6.206 19.966 -7.059 1.00 84.12 357 PHE A O 1
ATOM 2822 N N . ASN A 1 358 ? 4.430 21.345 -7.299 1.00 73.75 358 ASN A N 1
ATOM 2823 C CA . ASN A 1 358 ? 4.166 21.627 -5.882 1.00 73.75 358 ASN A CA 1
ATOM 2824 C C . ASN A 1 358 ? 5.412 21.985 -5.042 1.00 73.75 358 ASN A C 1
ATOM 2826 O O . ASN A 1 358 ? 5.404 21.841 -3.818 1.00 73.75 358 ASN A O 1
ATOM 2830 N N . ALA A 1 359 ? 6.471 22.493 -5.683 1.00 64.12 359 ALA A N 1
ATOM 2831 C CA . ALA A 1 359 ? 7.690 22.918 -5.013 1.00 64.12 359 ALA A CA 1
ATOM 2832 C C . ALA A 1 359 ? 7.396 24.178 -4.190 1.00 64.12 359 ALA A C 1
ATOM 2834 O O . ALA A 1 359 ? 7.021 25.230 -4.718 1.00 64.12 359 ALA A O 1
ATOM 2835 N N . ARG A 1 360 ? 7.535 24.073 -2.868 1.00 59.25 360 ARG A N 1
ATOM 2836 C CA . ARG A 1 360 ? 7.243 25.167 -1.941 1.00 59.25 360 ARG A CA 1
ATOM 2837 C C . ARG A 1 360 ? 8.464 26.066 -1.771 1.00 59.25 360 ARG A C 1
ATOM 2839 O O . ARG A 1 360 ? 9.177 25.996 -0.780 1.00 59.25 360 ARG A O 1
ATOM 2846 N N . GLY A 1 361 ? 8.655 26.987 -2.709 1.00 58.50 361 GLY A N 1
ATOM 2847 C CA . GLY A 1 361 ? 9.564 28.122 -2.535 1.00 58.50 361 GLY A CA 1
ATOM 2848 C C . GLY A 1 361 ? 8.927 29.256 -1.723 1.00 58.50 361 GLY A C 1
ATOM 2849 O O . GLY A 1 361 ? 8.716 30.332 -2.276 1.00 58.50 361 GLY A O 1
ATOM 2850 N N . PHE A 1 362 ? 8.577 29.047 -0.445 1.00 63.41 362 PHE A N 1
ATOM 2851 C CA . PHE A 1 362 ? 8.120 30.147 0.426 1.00 63.41 362 PHE A CA 1
ATOM 2852 C C . PHE A 1 362 ? 9.215 30.607 1.397 1.00 63.41 362 PHE A C 1
ATOM 2854 O O . PHE A 1 362 ? 10.061 29.829 1.839 1.00 63.41 362 PHE A O 1
ATOM 2861 N N . SER A 1 363 ? 9.203 31.901 1.729 1.00 59.78 363 SER A N 1
ATOM 2862 C CA . SER A 1 363 ? 10.149 32.498 2.677 1.00 59.78 363 SER A CA 1
ATOM 2863 C C . SER A 1 363 ? 9.997 31.861 4.063 1.00 59.78 363 SER A C 1
ATOM 2865 O O . SER A 1 363 ? 8.899 31.847 4.614 1.00 59.78 363 SER A O 1
ATOM 2867 N N . GLY A 1 364 ? 11.090 31.325 4.616 1.00 65.62 364 GLY A N 1
ATOM 2868 C CA . GLY A 1 364 ? 11.099 30.652 5.921 1.00 65.62 364 GLY A CA 1
ATOM 2869 C C . GLY A 1 364 ? 10.893 29.133 5.881 1.00 65.62 364 GLY A C 1
ATOM 2870 O O . GLY A 1 364 ? 10.782 28.526 6.943 1.00 65.62 364 GLY A O 1
ATOM 2871 N N . ALA A 1 365 ? 10.856 28.507 4.699 1.00 69.38 365 ALA A N 1
ATOM 2872 C CA . ALA A 1 365 ? 10.892 27.050 4.594 1.00 69.38 365 ALA A CA 1
ATOM 2873 C C . ALA A 1 365 ? 12.206 26.482 5.166 1.00 69.38 365 ALA A C 1
ATOM 2875 O O . ALA A 1 365 ? 13.281 27.058 4.969 1.00 69.38 365 ALA A O 1
ATOM 2876 N N . THR A 1 366 ? 12.122 25.343 5.861 1.00 69.75 366 THR A N 1
ATOM 2877 C CA . THR A 1 366 ? 13.307 24.595 6.294 1.00 69.75 366 THR A CA 1
ATOM 2878 C C . THR A 1 366 ? 14.142 24.237 5.063 1.00 69.75 366 THR A C 1
ATOM 2880 O O . THR A 1 366 ? 13.574 23.729 4.093 1.00 69.75 366 THR A O 1
ATOM 2883 N N . PRO A 1 367 ? 15.464 24.490 5.066 1.00 72.69 367 PRO A N 1
ATOM 2884 C CA . PRO A 1 367 ? 16.314 24.106 3.952 1.00 72.69 367 PRO A CA 1
ATOM 2885 C C . PRO A 1 367 ? 16.195 22.610 3.670 1.00 72.69 367 PRO A C 1
ATOM 2887 O O . PRO A 1 367 ? 16.322 21.791 4.578 1.00 72.69 367 PRO A O 1
ATOM 2890 N N . THR A 1 368 ? 15.968 22.267 2.407 1.00 77.38 368 THR A N 1
ATOM 2891 C CA . THR A 1 368 ? 15.980 20.883 1.938 1.00 77.38 368 THR A CA 1
ATOM 2892 C C . THR A 1 368 ? 17.339 20.245 2.213 1.00 77.38 368 THR A C 1
ATOM 2894 O O . THR A 1 368 ? 18.365 20.796 1.805 1.00 77.38 368 THR A O 1
ATOM 2897 N N . MET A 1 369 ? 17.344 19.072 2.849 1.00 82.56 369 MET A N 1
ATOM 2898 C CA . MET A 1 369 ? 18.575 18.335 3.152 1.00 82.56 369 MET A CA 1
ATOM 2899 C C . MET A 1 369 ? 18.978 17.409 2.001 1.00 82.56 369 MET A C 1
ATOM 2901 O O . MET A 1 369 ? 20.159 17.320 1.660 1.00 82.56 369 MET A O 1
ATOM 2905 N N . HIS A 1 370 ? 17.998 16.761 1.367 1.00 87.38 370 HIS A N 1
ATOM 2906 C CA . HIS A 1 370 ? 18.211 15.827 0.265 1.00 87.38 370 HIS A CA 1
ATOM 2907 C C . HIS A 1 370 ? 17.594 16.316 -1.049 1.00 87.38 370 HIS A C 1
ATOM 2909 O O . HIS A 1 370 ? 16.467 16.799 -1.086 1.00 87.38 370 HIS A O 1
ATOM 2915 N N . LYS A 1 371 ? 18.320 16.157 -2.159 1.00 87.69 371 LYS A N 1
ATOM 2916 C CA . LYS A 1 371 ? 17.834 16.507 -3.500 1.00 87.69 371 LYS A CA 1
ATOM 2917 C C . LYS A 1 371 ? 18.106 15.394 -4.499 1.00 87.69 371 LYS A C 1
ATOM 2919 O O . LYS A 1 371 ? 19.155 14.753 -4.432 1.00 87.69 371 LYS A O 1
ATOM 2924 N N . ALA A 1 372 ? 17.190 15.227 -5.446 1.00 87.88 372 ALA A N 1
ATOM 2925 C CA . ALA A 1 372 ? 17.385 14.436 -6.657 1.00 87.88 372 ALA A CA 1
ATOM 2926 C C . ALA A 1 372 ? 17.370 15.397 -7.855 1.00 87.88 372 ALA A C 1
ATOM 2928 O O . ALA A 1 372 ? 16.326 15.934 -8.227 1.00 87.88 372 ALA A O 1
ATOM 2929 N N . GLY A 1 373 ? 18.550 15.714 -8.395 1.00 85.19 373 GLY A N 1
ATOM 2930 C CA . GLY A 1 373 ? 18.690 16.832 -9.332 1.00 85.19 373 GLY A CA 1
ATOM 2931 C C . GLY A 1 373 ? 18.217 18.148 -8.700 1.00 85.19 373 GLY A C 1
ATOM 2932 O O . GLY A 1 373 ? 18.714 18.541 -7.644 1.00 85.19 373 GLY A O 1
ATOM 2933 N N . ASP A 1 374 ? 17.234 18.797 -9.327 1.00 83.19 374 ASP A N 1
ATOM 2934 C CA . ASP A 1 374 ? 16.637 20.054 -8.850 1.00 83.19 374 ASP A CA 1
ATOM 2935 C C . ASP A 1 374 ? 15.413 19.855 -7.935 1.00 83.19 374 ASP A C 1
ATOM 2937 O O . ASP A 1 374 ? 14.867 20.830 -7.415 1.00 83.19 374 ASP A O 1
ATOM 2941 N N . ARG A 1 375 ? 14.971 18.609 -7.719 1.00 88.25 375 ARG A N 1
ATOM 2942 C CA . ARG A 1 375 ? 13.785 18.291 -6.913 1.00 88.25 375 ARG A CA 1
ATOM 2943 C C . ARG A 1 375 ? 14.114 18.238 -5.425 1.00 88.25 375 ARG A C 1
ATOM 2945 O O . ARG A 1 375 ? 15.101 17.623 -5.018 1.00 88.25 375 ARG A O 1
ATOM 2952 N N . ASP A 1 376 ? 13.254 18.858 -4.621 1.00 88.38 376 ASP A N 1
ATOM 2953 C CA . ASP A 1 376 ? 13.317 18.812 -3.162 1.00 88.38 376 ASP A CA 1
ATOM 2954 C C . ASP A 1 376 ? 12.515 17.640 -2.568 1.00 88.38 376 ASP A C 1
ATOM 2956 O O . ASP A 1 376 ? 11.793 16.922 -3.259 1.00 88.38 376 ASP A O 1
ATOM 2960 N N . GLU A 1 377 ? 12.637 17.449 -1.255 1.00 89.31 377 GLU A N 1
ATOM 2961 C CA . GLU A 1 377 ? 11.929 16.403 -0.504 1.00 89.31 377 GLU A CA 1
ATOM 2962 C C . GLU A 1 377 ? 10.405 16.508 -0.610 1.00 89.31 377 GLU A C 1
ATOM 2964 O O . GLU A 1 377 ? 9.726 15.485 -0.576 1.00 89.31 377 GLU A O 1
ATOM 2969 N N . THR A 1 378 ? 9.858 17.715 -0.791 1.00 89.50 378 THR A N 1
ATOM 2970 C CA . THR A 1 378 ? 8.409 17.910 -0.949 1.00 89.50 378 THR A CA 1
ATOM 2971 C C . THR A 1 378 ? 7.944 17.356 -2.293 1.00 89.50 378 THR A C 1
ATOM 2973 O O . THR A 1 378 ? 6.983 16.589 -2.351 1.00 89.50 378 THR A O 1
ATOM 2976 N N . ASN A 1 379 ? 8.650 17.692 -3.373 1.00 91.69 379 ASN A N 1
ATOM 2977 C CA . ASN A 1 379 ? 8.382 17.173 -4.709 1.00 91.69 379 ASN A CA 1
ATOM 2978 C C . ASN A 1 379 ? 8.512 15.642 -4.749 1.00 91.69 379 ASN A C 1
ATOM 2980 O O . ASN A 1 379 ? 7.592 14.958 -5.204 1.00 91.69 379 ASN A O 1
ATOM 2984 N N . MET A 1 380 ? 9.601 15.108 -4.183 1.00 93.69 380 MET A N 1
ATOM 2985 C CA . MET A 1 380 ? 9.810 13.663 -4.065 1.00 93.69 380 MET A CA 1
ATOM 2986 C C . MET A 1 380 ? 8.680 12.994 -3.262 1.00 93.69 380 MET A C 1
ATOM 2988 O O . MET A 1 380 ? 8.181 11.943 -3.657 1.00 93.69 380 MET A O 1
ATOM 2992 N N . ALA A 1 381 ? 8.205 13.614 -2.175 1.00 93.88 381 ALA A N 1
ATOM 2993 C CA . ALA A 1 381 ? 7.113 13.068 -1.367 1.00 93.88 381 ALA A CA 1
ATOM 2994 C C . ALA A 1 381 ? 5.783 13.008 -2.131 1.00 93.88 381 ALA A C 1
ATOM 2996 O O . ALA A 1 381 ? 5.070 12.011 -2.026 1.00 93.88 381 ALA A O 1
ATOM 2997 N N . HIS A 1 382 ? 5.459 14.015 -2.947 1.00 94.31 382 HIS A N 1
ATOM 2998 C CA . HIS A 1 382 ? 4.269 13.978 -3.806 1.00 94.31 382 HIS A CA 1
ATOM 2999 C C . HIS A 1 382 ? 4.288 12.791 -4.786 1.00 94.31 382 HIS A C 1
ATOM 3001 O O . HIS A 1 382 ? 3.258 12.149 -5.024 1.00 94.31 382 HIS A O 1
ATOM 3007 N N . GLU A 1 383 ? 5.458 12.461 -5.334 1.00 95.44 383 GLU A N 1
ATOM 3008 C CA . GLU A 1 383 ? 5.632 11.295 -6.203 1.00 95.44 383 GLU A CA 1
ATOM 3009 C C . GLU A 1 383 ? 5.387 9.978 -5.450 1.00 95.44 383 GLU A C 1
ATOM 3011 O O . GLU A 1 383 ? 4.656 9.114 -5.947 1.00 95.44 383 GLU A O 1
ATOM 3016 N N . MET A 1 384 ? 5.912 9.847 -4.226 1.00 97.31 384 MET A N 1
ATOM 3017 C CA . MET A 1 384 ? 5.732 8.644 -3.401 1.00 97.31 384 MET A CA 1
ATOM 3018 C C . MET A 1 384 ? 4.300 8.490 -2.869 1.00 97.31 384 MET A C 1
ATOM 3020 O O . MET A 1 384 ? 3.794 7.378 -2.793 1.00 97.31 384 MET A O 1
ATOM 3024 N N . ILE A 1 385 ? 3.616 9.585 -2.525 1.00 96.75 385 ILE A N 1
ATOM 3025 C CA . ILE A 1 385 ? 2.262 9.535 -1.943 1.00 96.75 385 ILE A CA 1
ATOM 3026 C C . ILE A 1 385 ? 1.206 9.227 -3.008 1.00 96.75 385 ILE A C 1
ATOM 3028 O O . ILE A 1 385 ? 0.283 8.450 -2.762 1.00 96.75 385 ILE A O 1
ATOM 3032 N N . HIS A 1 386 ? 1.298 9.864 -4.178 1.00 95.94 386 HIS A N 1
ATOM 3033 C CA . HIS A 1 386 ? 0.219 9.803 -5.167 1.00 95.94 386 HIS A CA 1
ATOM 3034 C C . HIS A 1 386 ? 0.683 9.829 -6.627 1.00 95.94 386 HIS A C 1
ATOM 3036 O O . HIS A 1 386 ? -0.164 9.775 -7.513 1.00 95.94 386 HIS A O 1
ATOM 3042 N N . GLY A 1 387 ? 1.982 9.927 -6.924 1.00 95.88 387 GLY A N 1
ATOM 3043 C CA . GLY A 1 387 ? 2.505 9.869 -8.298 1.00 95.88 387 GLY A CA 1
ATOM 3044 C C . GLY A 1 387 ? 2.279 11.127 -9.146 1.00 95.88 387 GLY A C 1
ATOM 3045 O O . GLY A 1 387 ? 2.359 11.061 -10.365 1.00 95.88 387 GLY A O 1
ATOM 3046 N N . GLY A 1 388 ? 1.965 12.279 -8.545 1.00 93.62 388 GLY A N 1
ATOM 3047 C CA . GLY A 1 388 ? 1.878 13.563 -9.268 1.00 93.62 388 GLY A CA 1
ATOM 3048 C C . GLY A 1 388 ? 0.624 13.831 -10.124 1.00 93.62 388 GLY A C 1
ATOM 3049 O O . GLY A 1 388 ? 0.407 14.967 -10.521 1.00 93.62 388 GLY A O 1
ATOM 3050 N N . GLY A 1 389 ? -0.261 12.862 -10.361 1.00 92.94 389 GLY A N 1
ATOM 3051 C CA . GLY A 1 389 ? -1.513 13.047 -11.116 1.00 92.94 389 GLY A CA 1
ATOM 3052 C C . GLY A 1 389 ? -1.632 12.142 -12.348 1.00 92.94 389 GLY A C 1
ATOM 3053 O O . GLY A 1 389 ? -0.701 11.415 -12.696 1.00 92.94 389 GLY A O 1
ATOM 3054 N N . SER A 1 390 ? -2.782 12.185 -13.034 1.00 92.81 390 SER A N 1
ATOM 3055 C CA . SER A 1 390 ? -3.072 11.311 -14.188 1.00 92.81 390 SER A CA 1
ATOM 3056 C C . SER A 1 390 ? -2.158 11.526 -15.395 1.00 92.81 390 SER A C 1
ATOM 3058 O O . SER A 1 390 ? -1.984 10.615 -16.203 1.00 92.81 390 SER A O 1
ATOM 3060 N N . ASP A 1 391 ? -1.584 12.722 -15.521 1.00 90.25 391 ASP A N 1
ATOM 3061 C CA . ASP A 1 391 ? -0.649 13.069 -16.595 1.00 90.25 391 ASP A CA 1
ATOM 3062 C C . ASP A 1 391 ? 0.796 12.642 -16.285 1.00 90.25 391 ASP A C 1
ATOM 3064 O O . ASP A 1 391 ? 1.638 12.663 -17.180 1.00 90.25 391 ASP A O 1
ATOM 3068 N N . TYR A 1 392 ? 1.052 12.209 -15.046 1.00 93.44 392 TYR A N 1
ATOM 3069 C CA . TYR A 1 392 ? 2.348 11.762 -14.537 1.00 93.44 392 TYR A CA 1
ATOM 3070 C C . TYR A 1 392 ? 2.292 10.266 -14.164 1.00 93.44 392 TYR A C 1
ATOM 3072 O O . TYR A 1 392 ? 1.911 9.432 -14.986 1.00 93.44 392 TYR A O 1
ATOM 3080 N N . ASN A 1 393 ? 2.640 9.916 -12.922 1.00 96.06 393 ASN A N 1
ATOM 3081 C CA . ASN A 1 393 ? 2.842 8.545 -12.459 1.00 96.06 393 ASN A CA 1
ATOM 3082 C C . ASN A 1 393 ? 1.665 7.983 -11.642 1.00 96.06 393 ASN A C 1
ATOM 3084 O O . ASN A 1 393 ? 1.755 6.852 -11.178 1.00 96.06 393 ASN A O 1
ATOM 3088 N N . SER A 1 394 ? 0.541 8.693 -11.457 1.00 96.81 394 SER A N 1
ATOM 3089 C CA . SER A 1 394 ? -0.588 8.144 -10.671 1.00 96.81 394 SER A CA 1
ATOM 3090 C C . SER A 1 394 ? -1.217 6.894 -11.292 1.00 96.81 394 SER A C 1
ATOM 3092 O O . SER A 1 394 ? -1.774 6.073 -10.571 1.00 96.81 394 SER A O 1
ATOM 3094 N N . GLY A 1 395 ? -1.144 6.744 -12.619 1.00 96.19 395 GLY A N 1
ATOM 3095 C CA . GLY A 1 395 ? -1.544 5.509 -13.302 1.00 96.19 395 GLY A CA 1
ATOM 3096 C C . GLY A 1 395 ? -0.491 4.396 -13.220 1.00 96.19 395 GLY A C 1
ATOM 3097 O O . GLY A 1 395 ? -0.817 3.231 -13.444 1.00 96.19 395 GLY A O 1
ATOM 3098 N N . ASN A 1 396 ? 0.749 4.740 -12.857 1.00 97.56 396 ASN A N 1
ATOM 3099 C CA . ASN A 1 396 ? 1.893 3.842 -12.709 1.00 97.56 396 ASN A CA 1
ATOM 3100 C C . ASN A 1 396 ? 1.939 3.250 -11.288 1.00 97.56 396 ASN A C 1
ATOM 3102 O O . ASN A 1 396 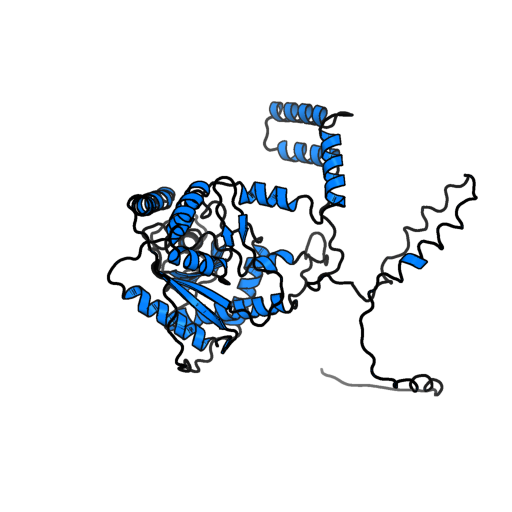? 2.988 3.217 -10.648 1.00 97.56 396 ASN A O 1
ATOM 3106 N N . ARG A 1 397 ? 0.770 2.890 -10.749 1.00 98.38 397 ARG A N 1
ATOM 3107 C CA . ARG A 1 397 ? 0.551 2.467 -9.359 1.00 98.38 397 ARG A CA 1
ATOM 3108 C C . ARG A 1 397 ? -0.521 1.389 -9.288 1.00 98.38 397 ARG A C 1
ATOM 3110 O O . ARG A 1 397 ? -1.339 1.244 -10.192 1.00 98.38 397 ARG A O 1
ATOM 3117 N N . TRP A 1 398 ? -0.558 0.698 -8.159 1.00 98.75 398 TRP A N 1
ATOM 3118 C CA . TRP A 1 398 ? -1.681 -0.117 -7.721 1.00 98.75 398 TRP A CA 1
ATOM 3119 C C . TRP A 1 398 ? -1.914 0.128 -6.227 1.00 98.75 398 TRP A C 1
ATOM 3121 O O . TRP A 1 398 ? -1.351 -0.567 -5.385 1.00 98.75 398 TRP A O 1
ATOM 3131 N N . PHE A 1 399 ? -2.721 1.138 -5.879 1.00 98.75 399 PHE A N 1
ATOM 3132 C CA . PHE A 1 399 ? -2.845 1.641 -4.499 1.00 98.75 399 PHE A CA 1
ATOM 3133 C C . PHE A 1 399 ? -3.423 0.635 -3.497 1.00 98.75 399 PHE A C 1
ATOM 3135 O O . PHE A 1 399 ? -3.264 0.813 -2.293 1.00 98.75 399 PHE A O 1
ATOM 3142 N N . ASP A 1 400 ? -4.053 -0.430 -3.983 1.00 98.75 400 ASP A N 1
ATOM 3143 C CA . ASP A 1 400 ? -4.505 -1.548 -3.157 1.00 98.75 400 ASP A CA 1
ATOM 3144 C C . ASP A 1 400 ? -3.348 -2.433 -2.663 1.00 98.75 400 ASP A C 1
ATOM 3146 O O . ASP A 1 400 ? -3.510 -3.169 -1.689 1.00 98.75 400 ASP A O 1
ATOM 3150 N N . LYS A 1 401 ? -2.188 -2.414 -3.336 1.00 98.69 401 LYS A N 1
ATOM 3151 C CA . LYS A 1 401 ? -1.067 -3.283 -2.981 1.00 98.69 401 LYS A CA 1
ATOM 3152 C C . LYS A 1 401 ? -0.424 -2.801 -1.689 1.00 98.69 401 LYS A C 1
ATOM 3154 O O . LYS A 1 401 ? -0.061 -1.631 -1.583 1.00 98.69 401 LYS A O 1
ATOM 3159 N N . THR A 1 402 ? -0.204 -3.728 -0.755 1.00 98.19 402 THR A N 1
ATOM 3160 C CA . THR A 1 402 ? 0.413 -3.420 0.539 1.00 98.19 402 THR A CA 1
ATOM 3161 C C . THR A 1 402 ? 1.766 -2.740 0.395 1.00 98.19 402 THR A C 1
ATOM 3163 O O . THR A 1 402 ? 1.965 -1.711 1.018 1.00 98.19 402 THR A O 1
ATOM 3166 N N . MET A 1 403 ? 2.665 -3.257 -0.444 1.00 98.06 403 MET A N 1
ATOM 3167 C CA . MET A 1 403 ? 3.994 -2.682 -0.667 1.00 98.06 403 MET A CA 1
ATOM 3168 C C . MET A 1 403 ? 4.177 -2.310 -2.141 1.00 98.06 403 MET A C 1
ATOM 3170 O O . MET A 1 403 ? 4.185 -3.194 -3.005 1.00 98.06 403 MET A O 1
ATOM 3174 N N . GLN A 1 404 ? 4.358 -1.016 -2.420 1.00 98.56 404 GLN A N 1
ATOM 3175 C CA . GLN A 1 404 ? 4.747 -0.504 -3.736 1.00 98.56 404 GLN A CA 1
ATOM 3176 C C . GLN A 1 404 ? 6.096 0.212 -3.644 1.00 98.56 404 GLN A C 1
ATOM 3178 O O . GLN A 1 404 ? 6.163 1.361 -3.204 1.00 98.56 404 GLN A O 1
ATOM 3183 N N . LEU A 1 405 ? 7.167 -0.460 -4.065 1.00 98.69 405 LEU A N 1
ATOM 3184 C CA . LEU A 1 405 ? 8.486 0.154 -4.207 1.00 98.69 405 LEU A CA 1
ATOM 3185 C C . LEU A 1 405 ? 8.468 1.066 -5.430 1.00 98.69 405 LEU A C 1
ATOM 3187 O O . LEU A 1 405 ? 8.011 0.649 -6.489 1.00 98.69 405 LEU A O 1
ATOM 3191 N N . ILE A 1 406 ? 8.955 2.294 -5.303 1.00 98.81 406 ILE A N 1
ATOM 3192 C CA . ILE A 1 406 ? 8.962 3.275 -6.392 1.00 98.81 406 ILE A CA 1
ATOM 3193 C C . ILE A 1 406 ? 10.407 3.693 -6.639 1.00 98.81 406 ILE A C 1
ATOM 3195 O O . ILE A 1 406 ? 11.092 4.113 -5.708 1.00 98.81 406 ILE A O 1
ATOM 3199 N N . ILE A 1 407 ? 10.871 3.580 -7.882 1.00 98.56 407 ILE A N 1
ATOM 3200 C CA . ILE A 1 407 ? 12.212 3.990 -8.305 1.00 98.56 407 ILE A CA 1
ATOM 3201 C C . ILE A 1 407 ? 12.064 4.888 -9.527 1.00 98.56 407 ILE A C 1
ATOM 3203 O O . ILE A 1 407 ? 11.578 4.461 -10.572 1.00 98.56 407 ILE A O 1
ATOM 3207 N N . CYS A 1 408 ? 12.497 6.133 -9.390 1.00 96.50 408 CYS A N 1
ATOM 3208 C CA . CYS A 1 408 ? 12.523 7.114 -10.458 1.00 96.50 408 CYS A CA 1
ATOM 3209 C C . CYS A 1 408 ? 13.888 7.109 -11.155 1.00 96.50 408 CYS A C 1
ATOM 3211 O O . CYS A 1 408 ? 14.938 6.944 -10.522 1.00 96.50 408 CYS A O 1
ATOM 3213 N N . THR A 1 409 ? 13.898 7.354 -12.465 1.00 93.19 409 THR A N 1
ATOM 3214 C CA . THR A 1 409 ? 15.137 7.413 -13.256 1.00 93.19 409 THR A CA 1
ATOM 3215 C C . THR A 1 409 ? 16.096 8.532 -12.834 1.00 93.19 409 THR A C 1
ATOM 3217 O O . THR A 1 409 ? 17.274 8.476 -13.176 1.00 93.19 409 THR A O 1
ATOM 3220 N N . ASP A 1 410 ? 15.623 9.547 -12.100 1.00 92.44 410 ASP A N 1
ATOM 3221 C CA . ASP A 1 410 ? 16.452 10.650 -11.588 1.00 92.44 410 ASP A CA 1
ATOM 3222 C C . ASP A 1 410 ? 17.203 10.324 -10.286 1.00 92.44 410 ASP A C 1
ATOM 3224 O O . ASP A 1 410 ? 17.989 11.148 -9.810 1.00 92.44 410 ASP A O 1
ATOM 3228 N N . GLY A 1 411 ? 16.982 9.134 -9.716 1.00 94.06 411 GLY A N 1
ATOM 3229 C CA . GLY A 1 411 ? 17.580 8.734 -8.445 1.00 94.06 411 GLY A CA 1
ATOM 3230 C C . GLY A 1 411 ? 16.661 8.836 -7.234 1.00 94.06 411 GLY A C 1
ATOM 3231 O O . GLY A 1 411 ? 17.017 8.331 -6.165 1.00 94.06 411 GLY A O 1
ATOM 3232 N N . THR A 1 412 ? 15.485 9.452 -7.373 1.00 95.75 412 THR A N 1
ATOM 3233 C CA . THR A 1 412 ? 14.459 9.419 -6.329 1.00 95.75 412 THR A CA 1
ATOM 3234 C C . THR A 1 412 ? 13.955 7.994 -6.165 1.00 95.75 412 THR A C 1
ATOM 3236 O O . THR A 1 412 ? 13.690 7.303 -7.147 1.00 95.75 412 THR A O 1
ATOM 3239 N N . TRP A 1 413 ? 13.777 7.547 -4.928 1.00 97.50 413 TRP A N 1
ATOM 3240 C CA . TRP A 1 413 ? 13.121 6.279 -4.669 1.00 97.50 413 TRP A CA 1
ATOM 3241 C C . TRP A 1 413 ? 12.436 6.278 -3.307 1.00 97.50 413 TRP A C 1
ATOM 3243 O O . TRP A 1 413 ? 12.726 7.098 -2.427 1.00 97.50 413 TRP A O 1
ATOM 3253 N N . GLY A 1 414 ? 11.526 5.331 -3.143 1.00 97.44 414 GLY A N 1
ATOM 3254 C CA . GLY A 1 414 ? 10.892 5.079 -1.870 1.00 97.44 414 GLY A CA 1
ATOM 3255 C C . GLY A 1 414 ? 9.701 4.150 -1.970 1.00 97.44 414 GLY A C 1
ATOM 3256 O O . GLY A 1 414 ? 9.765 3.125 -2.650 1.00 97.44 414 GLY A O 1
ATOM 3257 N N . LEU A 1 415 ? 8.641 4.475 -1.235 1.00 96.88 415 LEU A N 1
ATOM 3258 C CA . LEU A 1 415 ? 7.529 3.564 -0.996 1.00 96.88 415 LEU A CA 1
ATOM 3259 C C . LEU A 1 415 ? 6.187 4.300 -0.977 1.00 96.88 415 LEU A C 1
ATOM 3261 O O . LEU A 1 415 ? 6.069 5.366 -0.378 1.00 96.88 415 LEU A O 1
ATOM 3265 N N . CYS A 1 416 ? 5.163 3.660 -1.537 1.00 97.94 416 CYS A N 1
ATOM 3266 C CA . CYS A 1 416 ? 3.760 3.873 -1.181 1.00 97.94 416 CYS A CA 1
ATOM 3267 C C . CYS A 1 416 ? 3.226 2.572 -0.573 1.00 97.94 416 CYS A C 1
ATOM 3269 O O . CYS A 1 416 ? 3.399 1.514 -1.184 1.00 97.94 416 CYS A O 1
ATOM 3271 N N . TYR A 1 417 ? 2.596 2.613 0.604 1.00 95.88 417 TYR A N 1
ATOM 3272 C CA . TYR A 1 417 ? 2.114 1.386 1.247 1.00 95.88 417 TYR A CA 1
ATOM 3273 C C . TYR A 1 417 ? 0.653 1.481 1.693 1.00 95.88 417 TYR A C 1
ATOM 3275 O O . TYR A 1 417 ? 0.185 2.541 2.110 1.00 95.88 417 TYR A O 1
ATOM 3283 N N . GLU A 1 418 ? -0.084 0.377 1.564 1.00 97.94 418 GLU A N 1
ATOM 3284 C CA . GLU A 1 418 ? -1.469 0.280 2.035 1.00 97.94 418 GLU A CA 1
ATOM 3285 C C . GLU A 1 418 ? -1.476 0.012 3.542 1.00 97.94 418 GLU A C 1
ATOM 3287 O O . GLU A 1 418 ? -0.882 -0.952 4.022 1.00 97.94 418 GLU A O 1
ATOM 3292 N N . HIS A 1 419 ? -2.119 0.903 4.296 1.00 96.75 419 HIS A N 1
ATOM 3293 C CA . HIS A 1 419 ? -1.908 1.015 5.741 1.00 96.75 419 HIS A CA 1
ATOM 3294 C C . HIS A 1 419 ? -2.601 -0.083 6.563 1.00 96.75 419 HIS A C 1
ATOM 3296 O O . HIS A 1 419 ? -2.213 -0.356 7.698 1.00 96.75 419 HIS A O 1
ATOM 3302 N N . SER A 1 420 ? -3.640 -0.728 6.028 1.00 96.38 420 SER A N 1
ATOM 3303 C CA . SER A 1 420 ? -4.491 -1.597 6.844 1.00 96.38 420 SER A CA 1
ATOM 3304 C C . SER A 1 420 ? -3.797 -2.876 7.331 1.00 96.38 420 SER A C 1
ATOM 3306 O O . SER A 1 420 ? -4.230 -3.492 8.311 1.00 96.38 420 SER A O 1
ATOM 3308 N N . THR A 1 421 ? -2.741 -3.318 6.646 1.00 92.25 421 THR A N 1
ATOM 3309 C CA . THR A 1 421 ? -2.059 -4.593 6.920 1.00 92.25 421 THR A CA 1
ATOM 3310 C C . THR A 1 421 ? -0.963 -4.483 7.977 1.00 92.25 421 THR A C 1
ATOM 3312 O O . THR A 1 421 ? -0.701 -5.469 8.673 1.00 92.25 421 THR A O 1
ATOM 3315 N N . SER A 1 422 ? -0.335 -3.312 8.114 1.00 92.75 422 SER A N 1
ATOM 3316 C CA . SER A 1 422 ? 0.798 -3.078 9.012 1.00 92.75 422 SER A CA 1
ATOM 3317 C C . SER A 1 422 ? 0.938 -1.603 9.375 1.00 92.75 422 SER A C 1
ATOM 3319 O O . SER A 1 422 ? 0.627 -0.724 8.579 1.00 92.75 422 SER A O 1
ATOM 3321 N N . GLU A 1 423 ? 1.504 -1.337 10.549 1.00 91.94 423 GLU A N 1
ATOM 3322 C CA . GLU A 1 423 ? 1.954 -0.002 10.933 1.00 91.94 423 GLU A CA 1
ATOM 3323 C C . GLU A 1 423 ? 3.330 0.309 10.326 1.00 91.94 423 GLU A C 1
ATOM 3325 O O . GLU A 1 423 ? 4.102 -0.592 9.972 1.00 91.94 423 GLU A O 1
ATOM 3330 N N . GLY A 1 424 ? 3.660 1.602 10.248 1.00 88.00 424 GLY A N 1
ATOM 3331 C CA . GLY A 1 424 ? 4.852 2.086 9.547 1.00 88.00 424 GLY A CA 1
ATOM 3332 C C . GLY A 1 424 ? 6.187 1.591 10.110 1.00 88.00 424 GLY A C 1
ATOM 3333 O O . GLY A 1 424 ? 7.163 1.531 9.370 1.00 88.00 424 GLY A O 1
ATOM 3334 N N . ILE A 1 425 ? 6.256 1.194 11.385 1.00 88.25 425 ILE A N 1
ATOM 3335 C CA . ILE A 1 425 ? 7.516 0.745 11.995 1.00 88.25 425 ILE A CA 1
ATOM 3336 C C . ILE A 1 425 ? 8.064 -0.524 11.329 1.00 88.25 425 ILE A C 1
ATOM 3338 O O . ILE A 1 425 ? 9.244 -0.563 10.994 1.00 88.25 425 ILE A O 1
ATOM 3342 N N . ALA A 1 426 ? 7.212 -1.520 11.071 1.00 89.31 426 ALA A N 1
ATOM 3343 C CA . ALA A 1 426 ? 7.634 -2.775 10.450 1.00 89.31 426 ALA A CA 1
ATOM 3344 C C . ALA A 1 426 ? 8.069 -2.561 8.992 1.00 89.31 426 ALA A C 1
ATOM 3346 O O . ALA A 1 426 ? 9.058 -3.129 8.531 1.00 89.31 426 ALA A O 1
ATOM 3347 N N . VAL A 1 427 ? 7.360 -1.670 8.292 1.00 90.50 427 VAL A N 1
ATOM 3348 C CA . VAL A 1 427 ? 7.663 -1.250 6.919 1.00 90.50 427 VAL A CA 1
ATOM 3349 C C . VAL A 1 427 ? 9.039 -0.581 6.835 1.00 90.50 427 VAL A C 1
ATOM 3351 O O . VAL A 1 427 ? 9.866 -0.964 6.005 1.00 90.50 427 VAL A O 1
ATOM 3354 N N . VAL A 1 428 ? 9.296 0.403 7.704 1.00 90.38 428 VAL A N 1
ATOM 3355 C CA . VAL A 1 428 ? 10.559 1.157 7.728 1.00 90.38 428 VAL A CA 1
ATOM 3356 C C . VAL A 1 428 ? 11.721 0.244 8.091 1.00 90.38 428 VAL A C 1
ATOM 3358 O O . VAL A 1 428 ? 12.715 0.235 7.372 1.00 90.38 428 VAL A O 1
ATOM 3361 N N . GLN A 1 429 ? 11.586 -0.577 9.138 1.00 90.62 429 GLN A N 1
ATOM 3362 C CA . GLN A 1 429 ? 12.657 -1.484 9.560 1.00 90.62 429 GLN A CA 1
ATOM 3363 C C . GLN A 1 429 ? 13.064 -2.466 8.453 1.00 90.62 429 GLN A C 1
ATOM 3365 O O . GLN A 1 429 ? 14.258 -2.697 8.242 1.00 90.62 429 GLN A O 1
ATOM 3370 N N . LEU A 1 430 ? 12.091 -3.021 7.719 1.00 93.88 430 LEU A N 1
ATOM 3371 C CA . LEU A 1 430 ? 12.360 -3.905 6.585 1.00 93.88 430 LEU A CA 1
ATOM 3372 C C . LEU A 1 430 ? 13.207 -3.199 5.517 1.00 93.88 430 LEU A C 1
ATOM 3374 O O . LEU A 1 430 ? 14.271 -3.693 5.135 1.00 93.88 430 LEU A O 1
ATOM 3378 N N . LEU A 1 431 ? 12.755 -2.036 5.044 1.00 95.25 431 LEU A N 1
ATOM 3379 C CA . LEU A 1 431 ? 13.432 -1.329 3.958 1.00 95.25 431 LEU A CA 1
ATOM 3380 C C . LEU A 1 431 ? 14.768 -0.725 4.387 1.00 95.25 431 LEU A C 1
ATOM 3382 O O . LEU A 1 431 ? 15.718 -0.775 3.611 1.00 95.25 431 LEU A O 1
ATOM 3386 N N . GLU A 1 432 ? 14.886 -0.216 5.614 1.00 93.44 432 GLU A N 1
ATOM 3387 C CA . GLU A 1 432 ? 16.160 0.261 6.157 1.00 93.44 432 GLU A CA 1
ATOM 3388 C C . GLU A 1 432 ? 17.192 -0.864 6.233 1.00 93.44 432 GLU A C 1
ATOM 3390 O O . GLU A 1 432 ? 18.345 -0.657 5.855 1.00 93.44 432 GLU A O 1
ATOM 3395 N N . LYS A 1 433 ? 16.792 -2.069 6.663 1.00 94.31 433 LYS A N 1
ATOM 3396 C CA . LYS A 1 433 ? 17.688 -3.232 6.715 1.00 94.31 433 LYS A CA 1
ATOM 3397 C C . LYS A 1 433 ? 18.175 -3.631 5.323 1.00 94.31 433 LYS A C 1
ATOM 3399 O O . LYS A 1 433 ? 19.375 -3.842 5.143 1.00 94.31 433 LYS A O 1
ATOM 3404 N N . ILE A 1 434 ? 17.267 -3.714 4.347 1.00 95.81 434 ILE A N 1
ATOM 3405 C CA . ILE A 1 434 ? 17.621 -4.032 2.955 1.00 95.81 434 ILE A CA 1
ATOM 3406 C C . ILE A 1 434 ? 18.541 -2.946 2.390 1.00 95.81 434 ILE A C 1
ATOM 3408 O O . ILE A 1 434 ? 19.607 -3.248 1.858 1.00 95.81 434 ILE A O 1
ATOM 3412 N N . TYR A 1 435 ? 18.178 -1.675 2.555 1.00 95.25 435 TYR A N 1
ATOM 3413 C CA . TYR A 1 435 ? 18.954 -0.560 2.026 1.00 95.25 435 TYR A CA 1
ATOM 3414 C C . TYR A 1 435 ? 20.346 -0.465 2.655 1.00 95.25 435 TYR A C 1
ATOM 3416 O O . TYR A 1 435 ? 21.334 -0.282 1.946 1.00 95.25 435 TYR A O 1
ATOM 3424 N N . LYS A 1 436 ? 20.448 -0.654 3.974 1.00 95.00 436 LYS A N 1
ATOM 3425 C CA . LYS A 1 436 ? 21.730 -0.719 4.676 1.00 95.00 436 LYS A CA 1
ATOM 3426 C C . LYS A 1 436 ? 22.612 -1.831 4.113 1.00 95.00 436 LYS A C 1
ATOM 3428 O O . LYS A 1 436 ? 23.782 -1.581 3.850 1.00 95.00 436 LYS A O 1
ATOM 3433 N N . ASN A 1 437 ? 22.051 -3.016 3.864 1.00 94.12 437 ASN A N 1
ATOM 3434 C CA . ASN A 1 437 ? 22.792 -4.116 3.248 1.00 94.12 437 ASN A CA 1
ATOM 3435 C C . ASN A 1 437 ? 23.329 -3.744 1.853 1.00 94.12 437 ASN A C 1
ATOM 3437 O O . ASN A 1 437 ? 24.484 -4.027 1.543 1.00 94.12 437 ASN A O 1
ATOM 3441 N N . ILE A 1 438 ? 22.517 -3.053 1.043 1.00 93.44 438 ILE A N 1
ATOM 3442 C CA . ILE A 1 438 ? 22.916 -2.574 -0.289 1.00 93.44 438 ILE A CA 1
ATOM 3443 C C . ILE A 1 438 ? 24.079 -1.576 -0.211 1.00 93.44 438 ILE A C 1
ATOM 3445 O O . ILE A 1 438 ? 24.987 -1.610 -1.040 1.00 93.44 438 ILE A O 1
ATOM 3449 N N . VAL A 1 439 ? 24.050 -0.674 0.772 1.00 91.88 439 VAL A N 1
ATOM 3450 C CA . VAL A 1 439 ? 25.099 0.336 0.979 1.00 91.88 439 VAL A CA 1
ATOM 3451 C C . VAL A 1 439 ? 26.389 -0.284 1.517 1.00 91.88 439 VAL A C 1
ATOM 3453 O O . VAL A 1 439 ? 27.466 0.093 1.061 1.00 91.88 439 VAL A O 1
ATOM 3456 N N . ASP A 1 440 ? 26.285 -1.225 2.458 1.00 93.06 440 ASP A N 1
ATOM 3457 C CA . ASP A 1 440 ? 27.439 -1.870 3.095 1.00 93.06 440 ASP A CA 1
ATOM 3458 C C . ASP A 1 440 ? 28.161 -2.845 2.135 1.00 93.06 440 ASP A C 1
ATOM 3460 O O . ASP A 1 440 ? 29.361 -3.076 2.284 1.00 93.06 440 ASP A O 1
ATOM 3464 N N . HIS A 1 441 ? 27.463 -3.358 1.115 1.00 88.69 441 HIS A N 1
ATOM 3465 C CA . HIS A 1 441 ? 28.005 -4.257 0.089 1.00 88.69 441 HIS A CA 1
ATOM 3466 C C . HIS A 1 441 ? 27.788 -3.659 -1.313 1.00 88.69 441 HIS A C 1
ATOM 3468 O O . HIS A 1 441 ? 26.868 -4.073 -2.019 1.00 88.69 441 HIS A O 1
ATOM 3474 N N . PRO A 1 442 ? 28.554 -2.640 -1.734 1.00 80.12 442 PRO A N 1
ATOM 3475 C CA . PRO A 1 442 ? 28.415 -2.064 -3.072 1.00 80.12 442 PRO A CA 1
ATOM 3476 C C . PRO A 1 442 ? 28.719 -3.110 -4.154 1.00 80.12 442 PRO A C 1
ATOM 3478 O O . PRO A 1 442 ? 29.486 -4.037 -3.911 1.00 80.12 442 PRO A O 1
ATOM 3481 N N . ASP A 1 443 ? 28.115 -2.961 -5.336 1.00 72.25 443 ASP A N 1
ATOM 3482 C CA . ASP A 1 443 ? 28.274 -3.930 -6.427 1.00 72.25 443 ASP A CA 1
ATOM 3483 C C . ASP A 1 443 ? 29.749 -4.128 -6.790 1.00 72.25 443 ASP A C 1
ATOM 3485 O O . ASP A 1 443 ? 30.457 -3.177 -7.136 1.00 72.25 443 ASP A O 1
ATOM 3489 N N . GLU A 1 444 ? 30.194 -5.382 -6.762 1.00 62.00 444 GLU A N 1
ATOM 3490 C CA . GLU A 1 444 ? 31.360 -5.811 -7.521 1.00 62.00 444 GLU A CA 1
ATOM 3491 C C . GLU A 1 444 ? 30.867 -6.064 -8.949 1.00 62.00 444 GLU A C 1
ATOM 3493 O O . GLU A 1 444 ? 30.156 -7.036 -9.201 1.00 62.00 444 GLU A O 1
ATOM 3498 N N . ASP A 1 445 ? 31.152 -5.130 -9.861 1.00 55.59 445 ASP A N 1
ATOM 3499 C CA . ASP A 1 445 ? 30.756 -5.186 -11.273 1.00 55.59 445 ASP A CA 1
ATOM 3500 C C . ASP A 1 445 ? 31.364 -6.417 -11.966 1.00 55.59 445 ASP A C 1
ATOM 3502 O O . ASP A 1 445 ? 32.430 -6.366 -12.579 1.00 55.59 445 ASP A O 1
ATOM 3506 N N . ASN A 1 446 ? 30.687 -7.555 -11.827 1.00 54.00 446 ASN A N 1
ATOM 3507 C CA . ASN A 1 446 ? 31.084 -8.835 -12.405 1.00 54.00 446 ASN A CA 1
ATOM 3508 C C . ASN A 1 446 ? 30.414 -9.085 -13.769 1.00 54.00 446 ASN A C 1
ATOM 3510 O O . ASN A 1 446 ? 30.487 -10.193 -14.304 1.00 54.00 446 ASN A O 1
ATOM 3514 N N . GLY A 1 447 ? 29.779 -8.058 -14.352 1.00 56.28 447 GLY A N 1
ATOM 3515 C CA . GLY A 1 447 ? 28.930 -8.190 -15.531 1.00 56.28 447 GLY A CA 1
ATOM 3516 C C . GLY A 1 447 ? 27.647 -8.981 -15.249 1.00 56.28 447 GLY A C 1
ATOM 3517 O O . GLY A 1 447 ? 27.529 -9.723 -14.275 1.00 56.28 447 GLY A O 1
ATOM 3518 N N . LEU A 1 448 ? 26.643 -8.821 -16.112 1.00 57.88 448 LEU A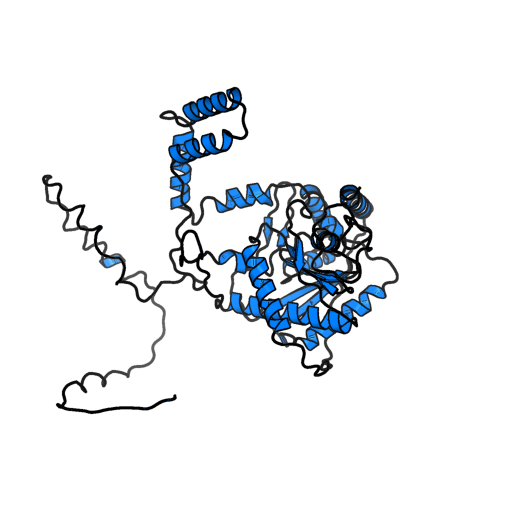 N 1
ATOM 3519 C CA . LEU A 1 448 ? 25.428 -9.633 -16.060 1.00 57.88 448 LEU A CA 1
ATOM 3520 C C . LEU A 1 448 ? 25.715 -10.984 -16.742 1.00 57.88 448 LEU A C 1
ATOM 3522 O O . LEU A 1 448 ? 25.869 -10.994 -17.968 1.00 57.88 448 LEU A O 1
ATOM 3526 N N . PRO A 1 449 ? 25.800 -12.122 -16.023 1.00 56.44 449 PRO A N 1
ATOM 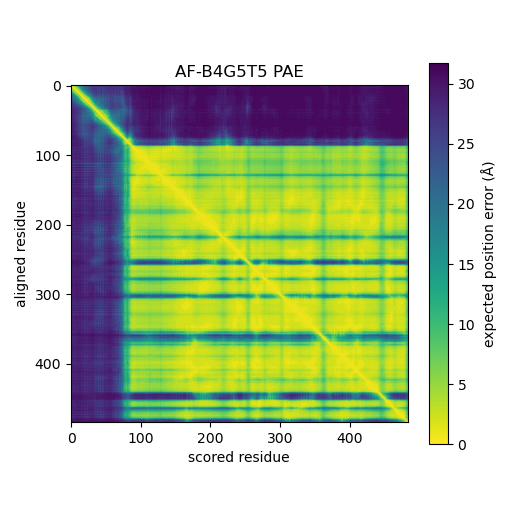3527 C CA . PRO A 1 449 ? 25.791 -13.427 -16.669 1.00 56.44 449 PRO A CA 1
ATOM 3528 C C . PRO A 1 449 ? 24.543 -13.541 -17.545 1.00 56.44 449 PRO A C 1
ATOM 3530 O O . PRO A 1 449 ? 23.409 -13.374 -17.099 1.00 56.44 449 PRO A O 1
ATOM 3533 N N . GLN A 1 450 ? 24.770 -13.775 -18.834 1.00 54.03 450 GLN A N 1
ATOM 3534 C CA . GLN A 1 450 ? 23.724 -13.785 -19.842 1.00 54.03 450 GLN A CA 1
ATOM 3535 C C . GLN A 1 450 ? 23.046 -15.159 -19.846 1.00 54.03 450 GLN A C 1
ATOM 3537 O O . GLN A 1 450 ? 23.297 -15.999 -20.707 1.00 54.03 450 GLN A O 1
ATOM 3542 N N . HIS A 1 451 ? 22.207 -15.417 -18.846 1.00 61.44 451 HIS A N 1
ATOM 3543 C CA . HIS A 1 451 ? 21.299 -16.556 -18.891 1.00 61.44 451 HIS A CA 1
ATOM 3544 C C . HIS A 1 451 ? 20.119 -16.207 -19.805 1.00 61.44 451 HIS A C 1
ATOM 3546 O O . HIS A 1 451 ? 19.517 -15.139 -19.689 1.00 61.44 451 HIS A O 1
ATOM 3552 N N . HIS A 1 452 ? 19.800 -17.092 -20.755 1.00 70.56 452 HIS A N 1
ATOM 3553 C CA . HIS A 1 452 ? 18.643 -16.937 -21.638 1.00 70.56 452 HIS A CA 1
ATOM 3554 C C . HIS A 1 452 ? 17.348 -17.181 -20.853 1.00 70.56 452 HIS A C 1
ATOM 3556 O O . HIS A 1 452 ? 16.742 -18.248 -20.937 1.00 70.56 452 HIS A O 1
ATOM 3562 N N . LEU A 1 453 ? 16.940 -16.196 -20.057 1.00 84.44 453 LEU A N 1
ATOM 3563 C CA . LEU A 1 453 ? 15.632 -16.183 -19.422 1.00 84.44 453 LEU A CA 1
ATOM 3564 C C . LEU A 1 453 ? 14.561 -15.796 -20.451 1.00 84.44 453 LEU A C 1
ATOM 3566 O O . LEU A 1 453 ? 14.825 -14.959 -21.322 1.00 84.44 453 LEU A O 1
ATOM 3570 N N . PRO A 1 454 ? 13.346 -16.366 -20.364 1.00 89.12 454 PRO A N 1
ATOM 3571 C CA . PRO A 1 454 ? 12.222 -15.833 -21.115 1.00 89.12 454 PRO A CA 1
ATOM 3572 C C . PRO A 1 454 ? 11.972 -14.372 -20.696 1.00 89.12 454 PRO A C 1
ATOM 3574 O O . PRO A 1 454 ? 12.258 -14.004 -19.551 1.00 89.12 454 PRO A O 1
ATOM 3577 N N . PRO A 1 455 ? 11.468 -13.526 -21.608 1.00 92.00 455 PRO A N 1
ATOM 3578 C CA . PRO A 1 455 ? 11.079 -12.171 -21.250 1.00 92.00 455 PRO A CA 1
ATOM 3579 C C . PRO A 1 455 ? 9.927 -12.186 -20.225 1.00 92.00 455 PRO A C 1
ATOM 3581 O O . PRO A 1 455 ? 9.090 -13.093 -20.280 1.00 92.00 455 PRO A O 1
ATOM 3584 N N . PRO A 1 456 ? 9.847 -11.180 -19.332 1.00 95.31 456 PRO A N 1
ATOM 3585 C CA . PRO A 1 456 ? 8.701 -10.973 -18.453 1.00 95.31 456 PRO A CA 1
ATOM 3586 C C . PRO A 1 456 ? 7.376 -10.969 -19.216 1.00 95.31 456 PRO A C 1
ATOM 3588 O O . PRO A 1 456 ? 7.266 -10.383 -20.296 1.00 95.31 456 PRO A O 1
ATOM 3591 N N . GLU A 1 457 ? 6.340 -11.561 -18.626 1.00 96.00 457 GLU A N 1
ATOM 3592 C CA . GLU A 1 457 ? 5.009 -11.549 -19.226 1.00 96.00 457 GLU A CA 1
ATOM 3593 C C . GLU A 1 457 ? 4.380 -10.159 -19.070 1.00 96.00 457 GLU A C 1
ATOM 3595 O O . GLU A 1 457 ? 4.099 -9.721 -17.954 1.00 96.00 457 GLU A O 1
ATOM 3600 N N . ARG A 1 458 ? 4.106 -9.470 -20.182 1.00 95.81 458 ARG A N 1
ATOM 3601 C CA . ARG A 1 458 ? 3.320 -8.231 -20.163 1.00 95.81 458 ARG A CA 1
ATOM 3602 C C . ARG A 1 458 ? 1.837 -8.544 -19.942 1.00 95.81 458 ARG A C 1
ATOM 3604 O O . ARG A 1 458 ? 1.228 -9.288 -20.710 1.00 95.81 458 ARG A O 1
ATOM 3611 N N . LEU A 1 459 ? 1.241 -7.917 -18.933 1.00 95.88 459 LEU A N 1
ATOM 3612 C CA . LEU A 1 459 ? -0.176 -8.045 -18.605 1.00 95.88 459 LEU A CA 1
ATOM 3613 C C . LEU A 1 459 ? -0.995 -7.110 -19.501 1.00 95.88 459 LEU A C 1
ATOM 3615 O O . LEU A 1 459 ? -1.048 -5.898 -19.281 1.00 95.88 459 LEU A O 1
ATOM 3619 N N . GLU A 1 460 ? -1.623 -7.664 -20.535 1.00 93.31 460 GLU A N 1
ATOM 3620 C CA . GLU A 1 460 ? -2.517 -6.890 -21.401 1.00 93.31 460 GLU A CA 1
ATOM 3621 C C . GLU A 1 460 ? -3.941 -6.907 -20.843 1.00 93.31 460 GLU A C 1
ATOM 3623 O O . GLU A 1 460 ? -4.426 -7.936 -20.367 1.00 93.31 460 GLU A O 1
ATOM 3628 N N . TRP A 1 461 ? -4.600 -5.753 -20.920 1.00 93.31 461 TRP A N 1
ATOM 3629 C CA . TRP A 1 461 ? -5.912 -5.516 -20.334 1.00 93.31 461 TRP A CA 1
ATOM 3630 C C . TRP A 1 461 ? -6.973 -5.385 -21.416 1.00 93.31 461 TRP A C 1
ATOM 3632 O O . TRP A 1 461 ? -6.831 -4.585 -22.343 1.00 93.31 461 TRP A O 1
ATOM 3642 N N . HIS A 1 462 ? -8.061 -6.129 -21.262 1.00 92.00 462 HIS A N 1
ATOM 3643 C CA . HIS A 1 462 ? -9.211 -6.044 -22.142 1.00 92.00 462 HIS A CA 1
ATOM 3644 C C . HIS A 1 462 ? -10.220 -5.040 -21.574 1.00 92.00 462 HIS A C 1
ATOM 3646 O O . HIS A 1 462 ? -10.888 -5.288 -20.575 1.00 92.00 462 HIS A O 1
ATOM 3652 N N . VAL A 1 463 ? -10.295 -3.859 -22.186 1.00 88.12 463 VAL A N 1
ATOM 3653 C CA . VAL A 1 463 ? -11.107 -2.729 -21.696 1.00 88.12 463 VAL A CA 1
ATOM 3654 C C . VAL A 1 463 ? -12.121 -2.259 -22.741 1.00 88.12 463 VAL A C 1
ATOM 3656 O O . VAL A 1 463 ? -12.353 -1.059 -22.935 1.00 88.12 463 VAL A O 1
ATOM 3659 N N . GLU A 1 464 ? -12.719 -3.215 -23.449 1.00 73.06 464 GLU A N 1
ATOM 3660 C CA . GLU A 1 464 ? -13.706 -2.961 -24.495 1.00 73.06 464 GLU A CA 1
ATOM 3661 C C . GLU A 1 464 ? -15.080 -2.696 -23.873 1.00 73.06 464 GLU A C 1
ATOM 3663 O O . GLU A 1 464 ? -15.849 -3.588 -23.531 1.00 73.06 464 GLU A O 1
ATOM 3668 N N . GLY A 1 465 ? -15.392 -1.417 -23.682 1.00 77.69 465 GLY A N 1
ATOM 3669 C CA . GLY A 1 465 ? -16.705 -0.997 -23.219 1.00 77.69 465 GLY A CA 1
ATOM 3670 C C . GLY A 1 465 ? -16.775 0.517 -23.051 1.00 77.69 465 GLY A C 1
ATOM 3671 O O . GLY A 1 465 ? -15.936 1.086 -22.347 1.00 77.69 465 GLY A O 1
ATOM 3672 N N . PRO A 1 466 ? -17.775 1.206 -23.638 1.00 80.00 466 PRO A N 1
ATOM 3673 C CA . PRO A 1 466 ? -17.869 2.664 -23.551 1.00 80.00 466 PRO A CA 1
ATOM 3674 C C . PRO A 1 466 ? -17.966 3.146 -22.099 1.00 80.00 466 PRO A C 1
ATOM 3676 O O . PRO A 1 466 ? -17.455 4.211 -21.770 1.00 80.00 466 PRO A O 1
ATOM 3679 N N . GLN A 1 467 ? -18.564 2.344 -21.212 1.00 82.75 467 GLN A N 1
ATOM 3680 C CA . GLN A 1 467 ? -18.647 2.664 -19.789 1.00 82.75 467 GLN A CA 1
ATOM 3681 C C . GLN A 1 467 ? -17.267 2.669 -19.123 1.00 82.75 467 GLN A C 1
ATOM 3683 O O . GLN A 1 467 ? -16.906 3.675 -18.522 1.00 82.75 467 GLN A O 1
ATOM 3688 N N . LEU A 1 468 ? -16.469 1.609 -19.277 1.00 85.31 468 LEU A N 1
ATOM 3689 C CA . LEU A 1 468 ? -15.143 1.517 -18.657 1.00 85.31 468 LEU A CA 1
ATOM 3690 C C . LEU A 1 468 ? -14.167 2.558 -19.233 1.00 85.31 468 LEU A C 1
ATOM 3692 O O . LEU A 1 468 ? -13.413 3.183 -18.492 1.00 85.31 468 LEU A O 1
ATOM 3696 N N . GLN A 1 469 ? -14.260 2.848 -20.533 1.00 86.31 469 GLN A N 1
ATOM 3697 C CA . GLN A 1 469 ? -13.492 3.927 -21.165 1.00 86.31 469 GLN A CA 1
ATOM 3698 C C . GLN A 1 469 ? -13.817 5.305 -20.565 1.00 86.31 469 GLN A C 1
ATOM 3700 O O . GLN A 1 469 ? -12.916 6.087 -20.250 1.00 86.31 469 GLN A O 1
ATOM 3705 N N . LEU A 1 470 ? -15.101 5.595 -20.324 1.00 91.06 470 LEU A N 1
ATOM 3706 C CA . LEU A 1 470 ? -15.519 6.820 -19.634 1.00 91.06 470 LEU A CA 1
ATOM 3707 C C . LEU A 1 470 ? -14.981 6.887 -18.196 1.00 91.06 470 LEU A C 1
ATOM 3709 O O . LEU A 1 470 ? -14.665 7.982 -17.718 1.00 91.06 470 LEU A O 1
ATOM 3713 N N . ARG A 1 471 ? -14.850 5.741 -17.512 1.00 93.00 471 ARG A N 1
ATOM 3714 C CA . ARG A 1 471 ? -14.331 5.680 -16.138 1.00 93.00 471 ARG A CA 1
ATOM 3715 C C . ARG A 1 471 ? -12.889 6.162 -16.041 1.00 93.00 471 ARG A C 1
ATOM 3717 O O . ARG A 1 471 ? -12.611 6.948 -15.140 1.00 93.00 471 ARG A O 1
ATOM 3724 N N . PHE A 1 472 ? -12.009 5.829 -16.988 1.00 92.06 472 PHE A N 1
ATOM 3725 C CA . PHE A 1 472 ? -10.629 6.343 -16.984 1.00 92.06 472 PHE A CA 1
ATOM 3726 C C . PHE A 1 472 ? -10.568 7.871 -17.077 1.00 92.06 472 PHE A C 1
ATOM 3728 O O . PHE A 1 472 ? -9.835 8.509 -16.323 1.00 92.06 472 PHE A O 1
ATOM 3735 N N . GLY A 1 473 ? -11.393 8.481 -17.935 1.00 91.69 473 GLY A N 1
ATOM 3736 C CA . GLY A 1 473 ? -11.484 9.941 -18.031 1.00 91.69 473 GLY A CA 1
ATOM 3737 C C . GLY A 1 473 ? -12.039 10.596 -16.760 1.00 91.69 473 GLY A C 1
ATOM 3738 O O . GLY A 1 473 ? -11.638 11.704 -16.399 1.00 91.69 473 GLY A O 1
ATOM 3739 N N . GLN A 1 474 ? -12.951 9.919 -16.058 1.00 93.44 474 GLN A N 1
ATOM 3740 C CA . GLN A 1 474 ? -13.494 10.382 -14.777 1.00 93.44 474 GLN A CA 1
ATOM 3741 C C . GLN A 1 474 ? -12.475 10.237 -13.637 1.00 93.44 474 GLN A C 1
ATOM 3743 O O . GLN A 1 474 ? -12.316 11.179 -12.862 1.00 93.44 474 GLN A O 1
ATOM 3748 N N . ALA A 1 475 ? -11.750 9.117 -13.573 1.00 94.31 475 ALA A N 1
ATOM 3749 C CA . ALA A 1 475 ? -10.676 8.891 -12.609 1.00 94.31 475 ALA A CA 1
ATOM 3750 C C . ALA A 1 475 ? -9.528 9.891 -12.807 1.00 94.31 475 ALA A C 1
ATOM 3752 O O . ALA A 1 475 ? -9.060 10.487 -11.842 1.00 94.31 475 ALA A O 1
ATOM 3753 N N . ALA A 1 476 ? -9.148 10.183 -14.056 1.00 93.12 476 ALA A N 1
ATOM 3754 C CA . ALA A 1 476 ? -8.145 11.203 -14.359 1.00 93.12 476 ALA A CA 1
ATOM 3755 C C . ALA A 1 476 ? -8.531 12.589 -13.827 1.00 93.12 476 ALA A C 1
ATOM 3757 O O . ALA A 1 476 ? -7.719 13.268 -13.203 1.00 93.12 476 ALA A O 1
ATOM 3758 N N . LYS A 1 477 ? -9.798 12.988 -13.997 1.00 90.56 477 LYS A N 1
ATOM 3759 C CA . LYS A 1 477 ? -10.305 14.249 -13.438 1.00 90.56 477 LYS A CA 1
ATOM 3760 C C . LYS A 1 477 ? -10.315 14.240 -11.914 1.00 90.56 477 LYS A C 1
ATOM 3762 O O . LYS A 1 477 ? -9.927 15.234 -11.324 1.00 90.56 477 LYS A O 1
ATOM 3767 N N . SER A 1 478 ? -10.751 13.148 -11.296 1.00 88.00 478 SER A N 1
ATOM 3768 C CA . SER A 1 478 ? -10.819 12.996 -9.838 1.00 88.00 478 SER A CA 1
ATOM 3769 C C . SER A 1 478 ? -9.434 13.112 -9.193 1.00 88.00 478 SER A C 1
ATOM 3771 O O . SER A 1 478 ? -9.223 13.946 -8.316 1.00 88.00 478 SER A O 1
ATOM 3773 N N . VAL A 1 479 ? -8.456 12.371 -9.723 1.00 84.25 479 VAL A N 1
ATOM 3774 C CA . VAL A 1 479 ? -7.061 12.404 -9.264 1.00 84.25 479 VAL A CA 1
ATOM 3775 C C . VAL A 1 479 ? -6.397 13.751 -9.569 1.00 84.25 479 VAL A C 1
ATOM 3777 O O . VAL A 1 479 ? -5.623 14.245 -8.759 1.00 84.25 479 VAL A O 1
ATOM 3780 N N . GLY A 1 480 ? -6.710 14.378 -10.709 1.00 72.44 480 GLY A N 1
ATOM 3781 C CA . GLY A 1 480 ? -6.166 15.688 -11.083 1.00 72.44 480 GLY A CA 1
ATOM 3782 C C . GLY A 1 480 ? -6.805 16.887 -10.366 1.00 72.44 480 GLY A C 1
ATOM 3783 O O . GLY A 1 480 ? -6.152 17.914 -10.203 1.00 72.44 480 GLY A O 1
ATOM 3784 N N . GLN A 1 481 ? -8.067 16.792 -9.930 1.00 58.19 481 GLN A N 1
ATOM 3785 C CA . GLN A 1 481 ? -8.763 17.856 -9.191 1.00 58.19 481 GLN A CA 1
ATOM 3786 C C . GLN A 1 481 ? -8.314 17.963 -7.731 1.00 58.19 481 GLN A C 1
ATOM 3788 O O . GLN A 1 481 ? -8.475 19.028 -7.153 1.00 58.19 481 GLN A O 1
ATOM 3793 N N . GLY A 1 482 ? -7.705 16.919 -7.158 1.00 48.69 482 GLY A N 1
ATOM 3794 C CA . GLY A 1 482 ? -7.039 17.009 -5.852 1.00 48.69 482 GLY A CA 1
ATOM 3795 C C . GLY A 1 482 ? -5.772 17.879 -5.849 1.00 48.69 482 GLY A C 1
ATOM 3796 O O . GLY A 1 482 ? -5.250 18.174 -4.777 1.00 48.69 482 GLY A O 1
ATOM 3797 N N . HIS A 1 483 ? -5.290 18.291 -7.031 1.00 41.19 483 HIS A N 1
ATOM 3798 C CA . HIS A 1 483 ? -4.022 19.010 -7.218 1.00 41.19 483 HIS A CA 1
ATOM 3799 C C . HIS A 1 48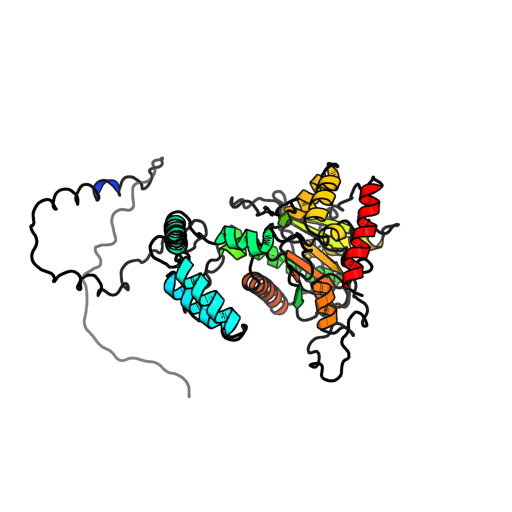3 ? -4.194 20.469 -7.671 1.00 41.19 483 HIS A C 1
ATOM 3801 O O . HIS A 1 483 ? -3.192 21.167 -7.820 1.00 41.19 483 HIS A O 1
ATOM 3807 N N . ARG A 1 484 ? -5.430 20.921 -7.929 1.00 33.50 484 ARG A N 1
ATOM 3808 C CA . ARG A 1 484 ? -5.765 22.341 -8.138 1.00 33.50 484 ARG A CA 1
ATOM 3809 C C . ARG A 1 484 ? -6.333 22.920 -6.857 1.00 33.50 484 ARG A C 1
ATOM 3811 O O . ARG A 1 484 ? -6.019 24.098 -6.588 1.00 33.50 484 ARG A O 1
#

Foldseek 3Di:
DDDDDDDDDDDDDDDDDPPDPDDDDDDDDDDDDDDPPPPVVVVVVVVPPPPPDDDDDDDDDPVPVPPDPPPDDDPDQDADPLRHRPDDDEDDLDDLVVVLVVVLVVCVVPDDPVVSVVSVVVSCQCPPVPHVSVVVSVVLVVQSVVDSYSCLCVCLFVVPFQAQFFCFPPFWAFDWDFFDADPDLLVLLLVVLLLVVLLVVLVVCSLVSVPDFDADVPPHGRHTDDPQLLQQQFLKFWAFDQRTIDIDHDDPDRDPADWAWEWEFELLWTFTGTQAHSVPGGDDSLRSSVLSVLCVVPVVPDPDRAQLPLLLSRGGRNSSNVLLVVQCVDVLSVVVVVSNSRHRAYEFEFEADDQPQPDDPDPPDDDAPHDLVSHGPVSLRCCRRQQSAPVGCNSSHNLRTQWYWYAYSSRITTTTGRDSSHHVVSVCVSSVVSVVVCVVDPDPCPDRPDDPDDHTGIRHGDQPDPVSVVSSVVSRCVRVVVRD

Organism: Drosophila persimilis (NCBI:txid7234)

Sequence (484 aa):
VASNEGNSSAAGSGAESAALFSKLRSFSIGSGPNSPQRVVSNLRGFLTHRLSNITPSDTGWRDSILSIPKKWLSTAESVDEFGFPDTLPKIPVPPLEETMADYVRALEPITTPAQLEHTKELIRQFTAPQALGGRLHQYLLDKREVEDNWAYYYWLNDMYMNVRIPLPINSNPGMVFPPRRFKTVHDVAHFAARLLDGILAHKEMLDSGELPLERAASREKNQPLCMAQYYRLLGSCRRPGVERDSQYLPSRERTTDEDRHVVVICRNQMYCVVLQASDRGKLSESEIASQILYVLSDAPCLQAKPVPVGLLTAEPRTRWARDREALQADERNQRNLELIETAQVVLCLDEPLGGNFNARGFSGATPTMHKAGDRDETNMAHEMIHGGGSDYNSGNRWFDKTMQLIICTDGTWGLCYEHSTSEGIAVVQLLEKIYKNIVDHPDEDNGLPQHHLPPPERLEWHVEGPQLQLRFGQAAKSVGQGHR

Mean predicted aligned error: 12.44 Å

Nearest PDB structures (foldseek):
  7amd-assembly1_A  TM=9.514E-01  e=3.688E-34  Homo sapiens
  2fy5-assembly1_A  TM=9.619E-01  e=9.480E-34  Homo sapiens
  2fy2-assembly1_A  TM=9.507E-01  e=4.605E-34  Homo sapiens
  1s5o-assembly1_A  TM=9.420E-01  e=1.746E-33  Homo sapiens
  1t7o-assembly1_A  TM=9.267E-01  e=1.652E-33  Mus musculus

Radius of gyration: 30.24 Å; Cα contacts (8 Å, |Δi|>4): 642; chains: 1; bounding box: 80×82×91 Å

Secondary structure (DSSP, 8-state):
-----------------TTSS-S------------GGGSSHHHHHHHTTS-S--------STTSSS-S-S-SS-SS--B-TTS-BS-PPPPP---HHHHHHHHHHHHGGGS-HHHHHHHHHHHHHHTSTTSHHHHHHHHHHHHHHHSS-TTHHHHHIIIIIT--S-SBTTTB-EEEPPPP--SSHHHHHHHHHHHHHHHHHHHHHHHHT-PPPPB-SSTTTTPBPP-TTGGGTSS-EEEP-SS--EEE----S--TT--EEEEEEETTEEEEEEEEETTTEEPPHHHHHHHHHHHHHHGGG-SSPPP-GGGGGGS-HHHHHHHHHHHTTSHHHHHHHHHHHHSS-EEEEEPPPPTTTT----TTPPPPS--BTTB-HHHHHHHHHHTT-TTTTTTS--TTBSEEEEEETTS-EEEEE-GGG--HHHHHHHHHHHHHHHHHS-----------PPPPEEE------HHHHHHHHHHHHHHHHTT-